Protein AF-0000000074762800 (afdb_homodimer)

Secondary structure (DSSP, 8-state):
--HHHHHHHHHHHHHHHHHHHTTSS--GGGHHHHHHHHHHHHHHHHTSTTHHHHHHHHT---S-TTHHHHHHHHTS-STHHHHHHHHHTS--SSTTGGGGGGEEE-----S-----TTS---HHHHHHHHHHHHHTTS---TT-EEEEES-TTSHHHHHHHHHH--SEEEEEES-HHHHHHHHHHHHHS--TT-EEEEEE--GGGHHHHHHH-THHHHS--TTSPTT--SBSEEEEES-GGGSTTHHHHHHHHHHHBPTTT-EEEEEEEEESSPPP-SHHHHHHHHHHHHHTT--GGG---HHHHHHHHHHHTEEEEEEEE-GGGTHHHHHHHHHHHHHHHTTTB-HHHHHHHHHHHHHHHHHHHHT-EEEEEEEEEE-S----/--HHHHHHHHHHHHHHHHHHHTTSS--GGGHHHHHHHHHHHHHHHHTSTTHHHHHHHHT---S-TTHHHHHHHHTS-STHHHHHHHHHTS--SSTTGGGGGGEEE-----S-----TTS---HHHHHHHHHHHHHTTS---TT-EEEEES-TTSHHHHHHHHHH--SEEEEEES-HHHHHHHHHHHHHS--TT-EEEEEE--GGGHHHHHHH-THHHHS--TTSPTT--SBSEEEEES-GGGSTTHHHHHHHHHHHBPTTT-EEEEEEEEESSPPP-SHHHHHHHHHHHHHTT--GGG--BHHHHHHHHHHHTEEEEEEEE-GGGTHHHHHHHHHHHHHHHTTTB-HHHHHHHHHHHHHHHHHHHHT-EEEEEEEEEE-S----

Radius of gyration: 31.22 Å; Cα contacts (8 Å, |Δi|>4): 1437; chains: 2; bounding box: 50×94×90 Å

Sequence (768 aa):
MNVRLATFLSLVVAIAVSLLVSLGSTSLLQIPTFILLGFLLGLLVAETPAASPLQELCGLSSRHPDKVGLDIVHSEGTTDSKTAKADLDQKVFYGLQHAFLNLELTGWWFNMGLWDKGRGMRFQDACKALVRKVTCDLGIDEESHILDVGFGCGDQDVYMAQLYRPAQITGITIEPIQHHVAQELIKRTELPGTCVQLHVADASYLPQFLKETPSVFEELSSKAAPGQSHFTHVVSIDSAYHYNTRASFLQNAAQVLEPNTGRLAMADMILAKPAPTCALGRAIFNAVFGALNVPVVNMKTMEAYKQDLVDAGFVDIEIECIEDRVFSGLANYIQDQTGRLGGMVKPGVQWSFWGLHKGLLWLDRSKWLHFVVVKARNGASHHVMNVRLATFLSLVVAIAVSLLVSLGSTSLLQIPTFILLGFLLGLLVAETPAASPLQELCGLSSRHPDKVGLDIVHSEGTTDSKTAKADLDQKVFYGLQHAFLNLELTGWWFNMGLWDKGRGMRFQDACKALVRKVTCDLGIDEESHILDVGFGCGDQDVYMAQLYRPAQITGITIEPIQHHVAQELIKRTELPGTCVQLHVADASYLPQFLKETPSVFEELSSKAAPGQSHFTHVVSIDSAYHYNTRASFLQNAAQVLEPNTGRLAMADMILAKPAPTCALGRAIFNAVFGALNVPVVNMKTMEAYKQDLVDAGFVDIEIECIEDRVFSGLANYIQDQTGRLGGMVKPGVQWSFWGLHKGLLWLDRSKWLHFVVVKARNGASHHV

pLDDT: mean 78.08, std 21.53, range [24.78, 98.88]

InterPro domains:
  IPR013216 Methyltransferase type 11 [PF08241] (147-260)
  IPR029063 S-adenosyl-L-methionine-dependent methyltransferase superfamily [G3DSA:3.40.50.150] (109-377)
  IPR029063 S-adenosyl-L-methionine-dependent methyltransferase superfamily [SSF53335] (108-335)

Structure (mmCIF, N/CA/C/O backbone):
data_AF-0000000074762800-model_v1
#
loop_
_entity.id
_entity.type
_entity.pdbx_description
1 polymer 'phosphoethanolamine N-methyltransferase'
#
loop_
_atom_site.group_PDB
_atom_site.id
_atom_site.type_symbol
_atom_site.label_atom_id
_atom_site.label_alt_id
_atom_site.label_comp_id
_atom_site.label_asym_id
_atom_site.label_entity_id
_atom_site.label_seq_id
_atom_site.pdbx_PDB_ins_code
_atom_site.Cartn_x
_atom_site.Cartn_y
_atom_site.Cartn_z
_atom_site.occupancy
_atom_site.B_iso_or_equiv
_atom_site.auth_seq_id
_atom_site.auth_comp_id
_atom_site.auth_asym_id
_atom_site.auth_atom_id
_atom_site.pdbx_PDB_model_num
ATOM 1 N N . MET A 1 1 ? 5.023 -10.406 -34.625 1 24.78 1 MET A N 1
ATOM 2 C CA . MET A 1 1 ? 4.559 -9.023 -34.688 1 24.78 1 MET A CA 1
ATOM 3 C C . MET A 1 1 ? 3.268 -8.844 -33.906 1 24.78 1 MET A C 1
ATOM 5 O O . MET A 1 1 ? 2.293 -9.57 -34.125 1 24.78 1 MET A O 1
ATOM 9 N N . ASN A 1 2 ? 3.275 -8.453 -32.844 1 29.86 2 ASN A N 1
ATOM 10 C CA . ASN A 1 2 ? 2.197 -8.539 -31.875 1 29.86 2 ASN A CA 1
ATOM 11 C C . ASN A 1 2 ? 0.882 -8.008 -32.438 1 29.86 2 ASN A C 1
ATOM 13 O O . ASN A 1 2 ? 0.863 -6.977 -33.125 1 29.86 2 ASN A O 1
ATOM 17 N N . VAL A 1 3 ? -0.033 -8.773 -32.594 1 34.53 3 VAL A N 1
ATOM 18 C CA . VAL A 1 3 ? -1.299 -8.609 -33.281 1 34.53 3 VAL A CA 1
ATOM 19 C C . VAL A 1 3 ? -1.963 -7.297 -32.875 1 34.53 3 VAL A C 1
ATOM 21 O O . VAL A 1 3 ? -2.537 -6.59 -33.688 1 34.53 3 VAL A O 1
ATOM 24 N N . ARG A 1 4 ? -1.649 -7 -31.75 1 32.75 4 ARG A N 1
ATOM 25 C CA . ARG A 1 4 ? -2.293 -5.785 -31.266 1 32.75 4 ARG A CA 1
ATOM 26 C C . ARG A 1 4 ? -1.637 -4.543 -31.859 1 32.75 4 ARG A C 1
ATOM 28 O O . ARG A 1 4 ? -2.324 -3.605 -32.25 1 32.75 4 ARG A O 1
ATOM 35 N N . LEU A 1 5 ? -0.372 -4.57 -31.859 1 35.38 5 LEU A N 1
ATOM 36 C CA . LEU A 1 5 ? 0.331 -3.555 -32.625 1 35.38 5 LEU A CA 1
ATOM 37 C C . LEU A 1 5 ? -0.122 -3.578 -34.094 1 35.38 5 LEU A C 1
ATOM 39 O O . LEU A 1 5 ? -0.341 -2.523 -34.688 1 35.38 5 LEU A O 1
ATOM 43 N N . ALA A 1 6 ? -0.332 -4.734 -34.406 1 37.78 6 ALA A N 1
ATOM 44 C CA . ALA A 1 6 ? -0.727 -4.887 -35.812 1 37.78 6 ALA A CA 1
ATOM 45 C C . ALA A 1 6 ? -2.139 -4.355 -36.062 1 37.78 6 ALA A C 1
ATOM 47 O O . ALA A 1 6 ? -2.393 -3.66 -37.031 1 37.78 6 ALA A O 1
ATOM 48 N N . THR A 1 7 ? -2.957 -4.535 -35.188 1 39.69 7 THR A N 1
ATOM 49 C CA . THR A 1 7 ? -4.328 -4.062 -35.312 1 39.69 7 THR A CA 1
ATOM 50 C C . THR A 1 7 ? -4.41 -2.557 -35.094 1 39.69 7 THR A C 1
ATOM 52 O O . THR A 1 7 ? -5.105 -1.846 -35.812 1 39.69 7 THR A O 1
ATOM 55 N N . PHE A 1 8 ? -3.617 -2.045 -34.156 1 38.5 8 PHE A N 1
ATOM 56 C CA . PHE A 1 8 ? -3.48 -0.614 -33.906 1 38.5 8 PHE A CA 1
ATOM 57 C C . PHE A 1 8 ? -2.91 0.092 -35.156 1 38.5 8 PHE A C 1
ATOM 59 O O . PHE A 1 8 ? -3.447 1.108 -35.594 1 38.5 8 PHE A O 1
ATOM 66 N N . LEU A 1 9 ? -1.969 -0.464 -35.531 1 40.97 9 LEU A N 1
ATOM 67 C CA . LEU A 1 9 ? -1.362 0.074 -36.719 1 40.97 9 LEU A CA 1
ATOM 68 C C . LEU A 1 9 ? -2.34 0.011 -37.906 1 40.97 9 LEU A C 1
ATOM 70 O O . LEU A 1 9 ? -2.426 0.95 -38.688 1 40.97 9 LEU A O 1
ATOM 74 N N . SER A 1 10 ? -3.045 -0.988 -37.812 1 40.84 10 SER A N 1
ATOM 75 C CA . SER A 1 10 ? -4.016 -1.137 -38.906 1 40.84 10 SER A CA 1
ATOM 76 C C . SER A 1 10 ? -5.145 -0.123 -38.781 1 40.84 10 SER A C 1
ATOM 78 O O . SER A 1 10 ? -5.594 0.448 -39.75 1 40.84 10 SER A O 1
ATOM 80 N N . LEU A 1 11 ? -5.516 0.204 -37.562 1 43.22 11 LEU A N 1
ATOM 81 C CA . LEU A 1 11 ? -6.605 1.149 -37.344 1 43.22 11 LEU A CA 1
ATOM 82 C C . LEU A 1 11 ? -6.145 2.58 -37.625 1 43.22 11 LEU A C 1
ATOM 84 O O . LEU A 1 11 ? -6.848 3.363 -38.25 1 43.22 11 LEU A O 1
ATOM 88 N N . VAL A 1 12 ? -4.938 2.932 -37.125 1 42.66 12 VAL A N 1
ATOM 89 C CA . VAL A 1 12 ? -4.352 4.234 -37.438 1 42.66 12 VAL A CA 1
ATOM 90 C C . VAL A 1 12 ? -4.184 4.387 -38.938 1 42.66 12 VAL A C 1
ATOM 92 O O . VAL A 1 12 ? -4.516 5.43 -39.5 1 42.66 12 VAL A O 1
ATOM 95 N N . VAL A 1 13 ? -3.73 3.322 -39.312 1 43.34 13 VAL A N 1
ATOM 96 C CA . VAL A 1 13 ? -3.535 3.332 -40.75 1 43.34 13 VAL A CA 1
ATOM 97 C C . VAL A 1 13 ? -4.887 3.439 -41.469 1 43.34 13 VAL A C 1
ATOM 99 O O . VAL A 1 13 ? -5.039 4.211 -42.406 1 43.34 13 VAL A O 1
ATOM 102 N N . ALA A 1 14 ? -5.789 2.762 -40.906 1 42.5 14 ALA A N 1
ATOM 103 C CA . ALA A 1 14 ? -7.098 2.783 -41.531 1 42.5 14 ALA A CA 1
ATOM 104 C C . ALA A 1 14 ? -7.754 4.156 -41.406 1 42.5 14 ALA A C 1
ATOM 106 O O . ALA A 1 14 ? -8.312 4.68 -42.375 1 42.5 14 ALA A O 1
ATOM 107 N N . ILE A 1 15 ? -7.602 4.688 -40.25 1 44.88 15 ILE A N 1
ATOM 108 C CA . ILE A 1 15 ? -8.164 6.02 -40.031 1 44.88 15 ILE A CA 1
ATOM 109 C C . ILE A 1 15 ? -7.395 7.035 -40.875 1 44.88 15 ILE A C 1
ATOM 111 O O . ILE A 1 15 ? -7.996 7.883 -41.531 1 44.88 15 ILE A O 1
ATOM 115 N N . ALA A 1 16 ? -6.051 6.836 -40.812 1 40.91 16 ALA A N 1
ATOM 116 C CA . ALA A 1 16 ? -5.223 7.695 -41.656 1 40.91 16 ALA A CA 1
ATOM 117 C C . ALA A 1 16 ? -5.582 7.531 -43.125 1 40.91 16 ALA A C 1
ATOM 119 O O . ALA A 1 16 ? -5.715 8.516 -43.875 1 40.91 16 ALA A O 1
ATOM 120 N N . VAL A 1 17 ? -5.711 6.348 -43.438 1 42.84 17 VAL A N 1
ATOM 121 C CA . VAL A 1 17 ? -6 6.059 -44.844 1 42.84 17 VAL A CA 1
ATOM 122 C C . VAL A 1 17 ? -7.387 6.586 -45.188 1 42.84 17 VAL A C 1
ATOM 124 O O . VAL A 1 17 ? -7.574 7.18 -46.25 1 42.84 17 VAL A O 1
ATOM 127 N N . SER A 1 18 ? -8.227 6.32 -44.312 1 41.53 18 SER A N 1
ATOM 128 C CA . SER A 1 18 ? -9.578 6.785 -44.594 1 41.53 18 SER A CA 1
ATOM 129 C C . SER A 1 18 ? -9.625 8.305 -44.719 1 41.53 18 SER A C 1
ATOM 131 O O . SER A 1 18 ? -10.336 8.852 -45.562 1 41.53 18 SER A O 1
ATOM 133 N N . LEU A 1 19 ? -8.867 8.828 -43.812 1 43.22 19 LEU A N 1
ATOM 134 C CA . LEU A 1 19 ? -8.781 10.289 -43.875 1 43.22 19 LEU A CA 1
ATOM 135 C C . LEU A 1 19 ? -8.133 10.734 -45.188 1 43.22 19 LEU A C 1
ATOM 137 O O . LEU A 1 19 ? -8.562 11.727 -45.781 1 43.22 19 LEU A O 1
ATOM 141 N N . LEU A 1 20 ? -7.176 10.023 -45.5 1 41.66 20 LEU A N 1
ATOM 142 C CA . LEU A 1 20 ? -6.477 10.344 -46.719 1 41.66 20 LEU A CA 1
ATOM 143 C C . LEU A 1 20 ? -7.387 10.133 -47.938 1 41.66 20 LEU A C 1
ATOM 145 O O . LEU A 1 20 ? -7.324 10.891 -48.906 1 41.66 20 LEU A O 1
ATOM 149 N N . VAL A 1 21 ? -8.016 9.047 -47.906 1 43.19 21 VAL A N 1
ATOM 150 C CA . VAL A 1 21 ? -8.82 8.75 -49.062 1 43.19 21 VAL A CA 1
ATOM 151 C C . VAL A 1 21 ? -9.945 9.773 -49.188 1 43.19 21 VAL A C 1
ATOM 153 O O . VAL A 1 21 ? -10.312 10.172 -50.312 1 43.19 21 VAL A O 1
ATOM 156 N N . SER A 1 22 ? -10.445 10.039 -48.031 1 40.28 22 SER A N 1
ATOM 157 C CA . SER A 1 22 ? -11.609 10.922 -48.188 1 40.28 22 SER A CA 1
ATOM 158 C C . SER A 1 22 ? -11.18 12.359 -48.438 1 40.28 22 SER A C 1
ATOM 160 O O . SER A 1 22 ? -12.016 13.258 -48.5 1 40.28 22 SER A O 1
ATOM 162 N N . LEU A 1 23 ? -9.969 12.68 -48.375 1 43.31 23 LEU A N 1
ATOM 163 C CA . LEU A 1 23 ? -9.469 14.016 -48.656 1 43.31 23 LEU A CA 1
ATOM 164 C C . LEU A 1 23 ? -9.836 14.453 -50.062 1 43.31 23 LEU A C 1
ATOM 166 O O . LEU A 1 23 ? -9.531 15.57 -50.5 1 43.31 23 LEU A O 1
ATOM 170 N N . GLY A 1 24 ? -10.32 13.711 -50.875 1 42.34 24 GLY A N 1
ATOM 171 C CA . GLY A 1 24 ? -10.586 14.43 -52.125 1 42.34 24 GLY A CA 1
ATOM 172 C C . GLY A 1 24 ? -11.43 15.672 -51.938 1 42.34 24 GLY A C 1
ATOM 173 O O . GLY A 1 24 ? -11.102 16.734 -52.438 1 42.34 24 GLY A O 1
ATOM 174 N N . SER A 1 25 ? -12.82 15.656 -52.062 1 44.84 25 SER A N 1
ATOM 175 C CA . SER A 1 25 ? -13.812 16.688 -51.844 1 44.84 25 SER A CA 1
ATOM 176 C C . SER A 1 25 ? -14.219 16.766 -50.375 1 44.84 25 SER A C 1
ATOM 178 O O . SER A 1 25 ? -14.984 15.914 -49.875 1 44.84 25 SER A O 1
ATOM 180 N N . THR A 1 26 ? -13.375 17.094 -49.406 1 47.12 26 THR A N 1
ATOM 181 C CA . THR A 1 26 ? -13.68 17.078 -47.969 1 47.12 26 THR A CA 1
ATOM 182 C C . THR A 1 26 ? -14.945 17.875 -47.688 1 47.12 26 THR A C 1
ATOM 184 O O . THR A 1 26 ? -14.953 19.109 -47.781 1 47.12 26 THR A O 1
ATOM 187 N N . SER A 1 27 ? -16.016 17.344 -48.219 1 47.28 27 SER A N 1
ATOM 188 C CA . SER A 1 27 ? -17.312 17.875 -47.812 1 47.28 27 SER A CA 1
ATOM 189 C C . SER A 1 27 ? -17.422 18.031 -46.312 1 47.28 27 SER A C 1
ATOM 191 O O . SER A 1 27 ? -16.672 17.391 -45.562 1 47.28 27 SER A O 1
ATOM 193 N N . LEU A 1 28 ? -18.078 19.125 -45.844 1 52.81 28 LEU A N 1
ATOM 194 C CA . LEU A 1 28 ? -18.5 19.453 -44.469 1 52.81 28 LEU A CA 1
ATOM 195 C C . LEU A 1 28 ? -18.828 18.188 -43.688 1 52.81 28 LEU A C 1
ATOM 197 O O . LEU A 1 28 ? -18.609 18.141 -42.469 1 52.81 28 LEU A O 1
ATOM 201 N N . LEU A 1 29 ? -19.062 17.125 -44.438 1 51.75 29 LEU A N 1
ATOM 202 C CA . LEU A 1 29 ? -19.453 15.852 -43.844 1 51.75 29 LEU A CA 1
ATOM 203 C C . LEU A 1 29 ? -18.25 15.102 -43.312 1 51.75 29 LEU A C 1
ATOM 205 O O . LEU A 1 29 ? -18.375 14.195 -42.5 1 51.75 29 LEU A O 1
ATOM 209 N N . GLN A 1 30 ? -16.984 15.555 -43.688 1 55.62 30 GLN A N 1
ATOM 210 C CA . GLN A 1 30 ? -15.82 14.781 -43.281 1 55.62 30 GLN A CA 1
ATOM 211 C C . GLN A 1 30 ? -15.203 15.352 -42 1 55.62 30 GLN A C 1
ATOM 213 O O . GLN A 1 30 ? -14.406 14.688 -41.344 1 55.62 30 GLN A O 1
ATOM 218 N N . ILE A 1 31 ? -15.453 16.469 -41.688 1 57.47 31 ILE A N 1
ATOM 219 C CA . ILE A 1 31 ? -14.953 17.109 -40.5 1 57.47 31 ILE A CA 1
ATOM 220 C C . ILE A 1 31 ? -15.125 16.188 -39.281 1 57.47 31 ILE A C 1
ATOM 222 O O . ILE A 1 31 ? -14.188 15.969 -38.531 1 57.47 31 ILE A O 1
ATOM 226 N N . PRO A 1 32 ? -16.328 15.484 -39.156 1 58.22 32 PRO A N 1
ATOM 227 C CA . PRO A 1 32 ? -16.422 14.562 -38.031 1 58.22 32 PRO A CA 1
ATOM 228 C C . PRO A 1 32 ? -15.367 13.461 -38.094 1 58.22 32 PRO A C 1
ATOM 230 O O . PRO A 1 32 ? -14.898 13 -37.031 1 58.22 32 PRO A O 1
ATOM 233 N N . THR A 1 33 ? -14.969 13.156 -39.125 1 57.5 33 THR A N 1
ATOM 234 C CA . THR A 1 33 ? -13.961 12.117 -39.25 1 57.5 33 THR A CA 1
ATOM 235 C C . THR A 1 33 ? -12.609 12.609 -38.75 1 57.5 33 THR A C 1
ATOM 237 O O . THR A 1 33 ? -11.891 11.883 -38.062 1 57.5 33 THR A O 1
ATOM 240 N N . PHE A 1 34 ? -12.195 13.852 -39.188 1 58.19 34 PHE A N 1
ATOM 241 C CA . PHE A 1 34 ? -10.914 14.367 -38.719 1 58.19 34 PHE A CA 1
ATOM 242 C C . PHE A 1 34 ? -10.93 14.602 -37.219 1 58.19 34 PHE A C 1
ATOM 244 O O . PHE A 1 34 ? -9.953 14.312 -36.531 1 58.19 34 PHE A O 1
ATOM 251 N N . ILE A 1 35 ? -11.844 15.156 -36.656 1 57.19 35 ILE A N 1
ATOM 252 C CA . ILE A 1 35 ? -12 15.297 -35.219 1 57.19 35 ILE A CA 1
ATOM 253 C C . ILE A 1 35 ? -11.953 13.914 -34.562 1 57.19 35 ILE A C 1
ATOM 255 O O . ILE A 1 35 ? -11.312 13.734 -33.531 1 57.19 35 ILE A O 1
ATOM 259 N N . LEU A 1 36 ? -12.695 12.953 -35.188 1 57 36 LEU A N 1
ATOM 260 C CA . LEU A 1 36 ? -12.641 11.602 -34.656 1 57 36 LEU A CA 1
ATOM 261 C C . LEU A 1 36 ? -11.211 11.062 -34.688 1 57 36 LEU A C 1
ATOM 263 O O . LEU A 1 36 ? -10.766 10.414 -33.719 1 57 36 LEU A O 1
ATOM 267 N N . LEU A 1 37 ? -10.562 11.312 -35.688 1 56.03 37 LEU A N 1
ATOM 268 C CA . LEU A 1 37 ? -9.172 10.883 -35.781 1 56.03 37 LEU A CA 1
ATOM 269 C C . LEU A 1 37 ? -8.312 11.586 -34.719 1 56.03 37 LEU A C 1
ATOM 271 O O . LEU A 1 37 ? -7.484 10.945 -34.062 1 56.03 37 LEU A O 1
ATOM 275 N N . GLY A 1 38 ? -8.32 12.922 -34.688 1 58.88 38 GLY A N 1
ATOM 276 C CA . GLY A 1 38 ? -7.652 13.609 -33.594 1 58.88 38 GLY A CA 1
ATOM 277 C C . GLY A 1 38 ? -8.031 13.062 -32.25 1 58.88 38 GLY A C 1
ATOM 278 O O . GLY A 1 38 ? -7.164 12.875 -31.375 1 58.88 38 GLY A O 1
ATOM 279 N N . PHE A 1 39 ? -9.289 12.82 -32.125 1 58.81 39 PHE A N 1
ATOM 280 C CA . PHE A 1 39 ? -9.812 12.297 -30.859 1 58.81 39 PHE A CA 1
ATOM 281 C C . PHE A 1 39 ? -9.172 10.953 -30.531 1 58.81 39 PHE A C 1
ATOM 283 O O . PHE A 1 39 ? -8.711 10.742 -29.406 1 58.81 39 PHE A O 1
ATOM 290 N N . LEU A 1 40 ? -9.195 10.086 -31.375 1 54.28 40 LEU A N 1
ATOM 291 C CA . LEU A 1 40 ? -8.531 8.797 -31.188 1 54.28 40 LEU A CA 1
ATOM 292 C C . LEU A 1 40 ? -7.035 8.992 -30.938 1 54.28 40 LEU A C 1
ATOM 294 O O . LEU A 1 40 ? -6.445 8.297 -30.109 1 54.28 40 LEU A O 1
ATOM 298 N N . LEU A 1 41 ? -6.457 9.969 -31.625 1 56.12 41 LEU A N 1
ATOM 299 C CA . LEU A 1 41 ? -5.051 10.25 -31.359 1 56.12 41 LEU A CA 1
ATOM 300 C C . LEU A 1 41 ? -4.863 10.812 -29.953 1 56.12 41 LEU A C 1
ATOM 302 O O . LEU A 1 41 ? -3.896 10.469 -29.266 1 56.12 41 LEU A O 1
ATOM 306 N N . GLY A 1 42 ? -5.645 11.719 -29.516 1 56.44 42 GLY A N 1
ATOM 307 C CA . GLY A 1 42 ? -5.625 12.188 -28.141 1 56.44 42 GLY A CA 1
ATOM 308 C C . GLY A 1 42 ? -5.805 11.062 -27.125 1 56.44 42 GLY A C 1
ATOM 309 O O . GLY A 1 42 ? -5.082 11 -26.125 1 56.44 42 GLY A O 1
ATOM 310 N N . LEU A 1 43 ? -6.855 10.195 -27.469 1 55.25 43 LEU A N 1
ATOM 311 C CA . LEU A 1 43 ? -7.094 9.055 -26.578 1 55.25 43 LEU A CA 1
ATOM 312 C C . LEU A 1 43 ? -5.875 8.141 -26.547 1 55.25 43 LEU A C 1
ATOM 314 O O . LEU A 1 43 ? -5.539 7.594 -25.484 1 55.25 43 LEU A O 1
ATOM 318 N N . LEU A 1 44 ? -5.305 7.91 -27.562 1 50.09 44 LEU A N 1
ATOM 319 C CA . LEU A 1 44 ? -4.094 7.102 -27.656 1 50.09 44 LEU A CA 1
ATOM 320 C C . LEU A 1 44 ? -2.93 7.789 -26.953 1 50.09 44 LEU A C 1
ATOM 322 O O . LEU A 1 44 ? -2.184 7.152 -26.203 1 50.09 44 LEU A O 1
ATOM 326 N N . VAL A 1 45 ? -2.799 9.125 -27.188 1 53.41 45 VAL A N 1
ATOM 327 C CA . VAL A 1 45 ? -1.707 9.859 -26.562 1 53.41 45 VAL A CA 1
ATOM 328 C C . VAL A 1 45 ? -1.913 9.898 -25.047 1 53.41 45 VAL A C 1
ATOM 330 O O . VAL A 1 45 ? -0.945 9.898 -24.281 1 53.41 45 VAL A O 1
ATOM 333 N N . ALA A 1 46 ? -3.207 9.773 -24.641 1 54.97 46 ALA A N 1
ATOM 334 C CA . ALA A 1 46 ? -3.531 9.883 -23.219 1 54.97 46 ALA A CA 1
ATOM 335 C C . ALA A 1 46 ? -3.016 8.672 -22.438 1 54.97 46 ALA A C 1
ATOM 337 O O . ALA A 1 46 ? -2.84 8.742 -21.219 1 54.97 46 ALA A O 1
ATOM 338 N N . GLU A 1 47 ? -2.861 7.598 -23.172 1 47.78 47 GLU A N 1
ATOM 339 C CA . GLU A 1 47 ? -2.234 6.418 -22.578 1 47.78 47 GLU A CA 1
ATOM 340 C C . GLU A 1 47 ? -0.713 6.539 -22.594 1 47.78 47 GLU A C 1
ATOM 342 O O . GLU A 1 47 ? -0.011 5.645 -22.125 1 47.78 47 GLU A O 1
ATOM 347 N N . THR A 1 48 ? -0.006 7.531 -23.281 1 45.22 48 THR A N 1
ATOM 348 C CA . THR A 1 48 ? 1.445 7.664 -23.344 1 45.22 48 THR A CA 1
ATOM 349 C C . THR A 1 48 ? 1.935 8.719 -22.344 1 45.22 48 THR A C 1
ATOM 351 O O . THR A 1 48 ? 1.146 9.531 -21.859 1 45.22 48 THR A O 1
ATOM 354 N N . PRO A 1 49 ? 3.299 8.602 -22.047 1 44.03 49 PRO A N 1
ATOM 355 C CA . PRO A 1 49 ? 3.791 9.617 -21.109 1 44.03 49 PRO A CA 1
ATOM 356 C C . PRO A 1 49 ? 3.578 11.039 -21.625 1 44.03 49 PRO A C 1
ATOM 358 O O . PRO A 1 49 ? 3.68 12 -20.859 1 44.03 49 PRO A O 1
ATOM 361 N N . ALA A 1 50 ? 3.162 11.07 -22.766 1 46.69 50 ALA A N 1
ATOM 362 C CA . ALA A 1 50 ? 3.004 12.391 -23.359 1 46.69 50 AL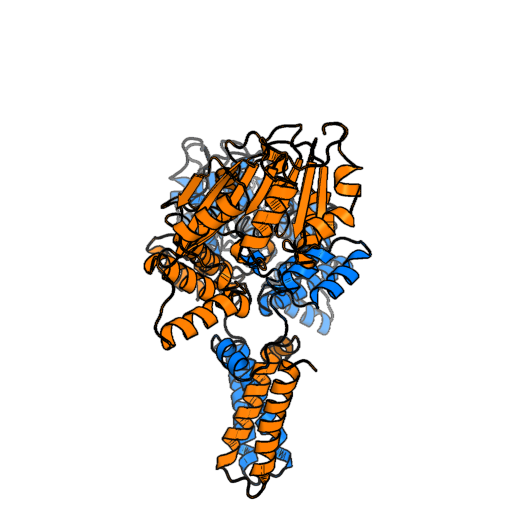A A CA 1
ATOM 363 C C . ALA A 1 50 ? 1.657 13.008 -22.984 1 46.69 50 ALA A C 1
ATOM 365 O O . ALA A 1 50 ? 1.45 14.211 -23.141 1 46.69 50 ALA A O 1
ATOM 366 N N . ALA A 1 51 ? 0.783 12.094 -22.547 1 51.41 51 ALA A N 1
ATOM 367 C CA . ALA A 1 51 ? -0.622 12.453 -22.375 1 51.41 51 ALA A CA 1
ATOM 368 C C . ALA A 1 51 ? -0.783 13.539 -21.312 1 51.41 51 ALA A C 1
ATOM 370 O O . ALA A 1 51 ? -1.485 14.531 -21.531 1 51.41 51 ALA A O 1
ATOM 371 N N . SER A 1 52 ? -0.091 13.258 -20.125 1 50.38 52 SER A N 1
ATOM 372 C CA . SER A 1 52 ? -0.187 14.172 -18.984 1 50.38 52 SER A CA 1
ATOM 373 C C . SER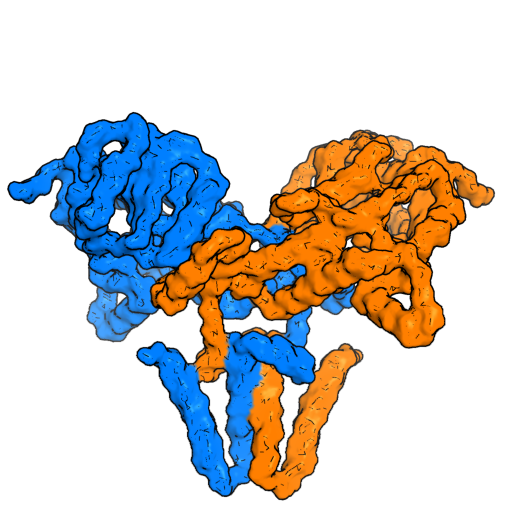 A 1 52 ? 0.179 15.594 -19.391 1 50.38 52 SER A C 1
ATOM 375 O O . SER A 1 52 ? -0.574 16.531 -19.125 1 50.38 52 SER A O 1
ATOM 377 N N . PRO A 1 53 ? 1.103 15.867 -20.125 1 47.38 53 PRO A N 1
ATOM 378 C CA . PRO A 1 53 ? 1.457 17.234 -20.5 1 47.38 53 PRO A CA 1
ATOM 379 C C . PRO A 1 53 ? 0.505 17.844 -21.531 1 47.38 53 PRO A C 1
ATOM 381 O O . PRO A 1 53 ? 0.195 19.031 -21.469 1 47.38 53 PRO A O 1
ATOM 384 N N . LEU A 1 54 ? -0.109 17 -22.203 1 53.75 54 LEU A N 1
ATOM 385 C CA . LEU A 1 54 ? -0.969 17.531 -23.266 1 53.75 54 LEU A CA 1
ATOM 386 C C . LEU A 1 54 ? -2.295 18.016 -22.688 1 53.75 54 LEU A C 1
ATOM 388 O O . LEU A 1 54 ? -2.803 19.062 -23.094 1 53.75 54 LEU A O 1
ATOM 392 N N . GLN A 1 55 ? -2.871 16.969 -21.922 1 49.72 55 GLN A N 1
ATOM 393 C CA . GLN A 1 55 ? -4.176 17.203 -21.312 1 49.72 55 GLN A CA 1
ATOM 394 C C . GLN A 1 55 ? -4.145 18.438 -20.406 1 49.72 55 GLN A C 1
ATOM 396 O O . GLN A 1 55 ? -5.102 19.219 -20.375 1 49.72 55 GLN A O 1
ATOM 401 N N . GLU A 1 56 ? -3.078 18.438 -19.594 1 47.66 56 GLU A N 1
ATOM 402 C CA . GLU A 1 56 ? -2.828 19.641 -18.828 1 47.66 56 GLU A CA 1
ATOM 403 C C . GLU A 1 56 ? -2.773 20.875 -19.719 1 47.66 56 GLU A C 1
ATOM 405 O O . GLU A 1 56 ? -3.316 21.922 -19.375 1 47.66 56 GLU A O 1
ATOM 410 N N . LEU A 1 57 ? -2.359 20.719 -20.766 1 46.47 57 LEU A N 1
ATOM 411 C CA . LEU A 1 57 ? -2.18 21.781 -21.734 1 46.47 57 LEU A CA 1
ATOM 412 C C . LEU A 1 57 ? -3.52 22.203 -22.344 1 46.47 57 LEU A C 1
ATOM 414 O O . LEU A 1 57 ? -3.748 23.391 -22.578 1 46.47 57 LEU A O 1
ATOM 418 N N . CYS A 1 58 ? -4.512 21.172 -22.625 1 42.94 58 CYS A N 1
ATOM 419 C CA . CYS A 1 58 ? -5.832 21.359 -23.219 1 42.94 58 CYS A CA 1
ATOM 420 C C . CYS A 1 58 ? -6.867 21.688 -22.141 1 42.94 58 CYS A C 1
ATOM 422 O O . CYS A 1 58 ? -8.047 21.859 -22.453 1 42.94 58 CYS A O 1
ATOM 424 N N . GLY A 1 59 ? -6.762 21.609 -20.922 1 42.19 59 GLY A N 1
ATOM 425 C CA . GLY A 1 59 ? -7.582 21.906 -19.75 1 42.19 59 GLY A CA 1
ATOM 426 C C . GLY A 1 59 ? -8.5 20.75 -19.359 1 42.19 59 GLY A C 1
ATOM 427 O O . GLY A 1 59 ? -9.539 20.969 -18.734 1 42.19 59 GLY A O 1
ATOM 428 N N . LEU A 1 60 ? -8.539 19.5 -19.859 1 41.97 60 LEU A N 1
ATOM 429 C CA . LEU A 1 60 ? -9.477 18.406 -19.75 1 41.97 60 LEU A CA 1
ATOM 430 C C . LEU A 1 60 ? -9.156 17.547 -18.516 1 41.97 60 LEU A C 1
ATOM 432 O O . LEU A 1 60 ? -9.898 16.625 -18.188 1 41.97 60 LEU A O 1
ATOM 436 N N . SER A 1 61 ? -8.516 17.156 -17.859 1 39.84 61 SER A N 1
ATOM 437 C CA . SER A 1 61 ? -8.211 16.297 -16.703 1 39.84 61 SER A CA 1
ATOM 438 C C . SER A 1 61 ? -9.062 16.656 -15.5 1 39.84 61 SER A C 1
ATOM 440 O O . SER A 1 61 ? -9.078 17.812 -15.07 1 39.84 61 SER A O 1
ATOM 442 N N . SER A 1 62 ? -10.484 16.062 -15.469 1 33.56 62 SER A N 1
ATOM 443 C CA . SER A 1 62 ? -11.188 16.375 -14.234 1 33.56 62 SER A CA 1
ATOM 444 C C . SER A 1 62 ? -10.258 16.25 -13.023 1 33.56 62 SER A C 1
ATOM 446 O O . SER A 1 62 ? -10.117 17.188 -12.242 1 33.56 62 SER A O 1
ATOM 448 N N . ARG A 1 63 ? -10.82 14.742 -12.195 1 35.34 63 ARG A N 1
ATOM 449 C CA . ARG A 1 63 ? -11.055 14.461 -10.789 1 35.34 63 ARG A CA 1
ATOM 450 C C . ARG A 1 63 ? -9.773 14.609 -9.977 1 35.34 63 ARG A C 1
ATOM 452 O O . ARG A 1 63 ? -8.719 14.109 -10.375 1 35.34 63 ARG A O 1
ATOM 459 N N . HIS A 1 64 ? -9.867 15.328 -9.242 1 33.62 64 HIS A N 1
ATOM 460 C CA . HIS A 1 64 ? -8.875 15.75 -8.258 1 33.62 64 HIS A CA 1
ATOM 461 C C . HIS A 1 64 ? -8.328 14.555 -7.48 1 33.62 64 HIS A C 1
ATOM 463 O O . HIS A 1 64 ? -9.094 13.688 -7.055 1 33.62 64 HIS A O 1
ATOM 469 N N . PRO A 1 65 ? -7.344 14.078 -7.551 1 37.09 65 PRO A N 1
ATOM 470 C CA . PRO A 1 65 ? -6.641 13.148 -6.664 1 37.09 65 PRO A CA 1
ATOM 471 C C . PRO A 1 65 ? -7.324 12.984 -5.309 1 37.09 65 PRO A C 1
ATOM 473 O O . PRO A 1 65 ? -6.918 12.141 -4.504 1 37.09 65 PRO A O 1
ATOM 476 N N . ASP A 1 66 ? -8.336 13.828 -4.965 1 35.03 66 ASP A N 1
ATOM 477 C CA . ASP A 1 66 ? -9.016 13.867 -3.674 1 35.03 66 ASP A CA 1
ATOM 478 C C . ASP A 1 66 ? -9.906 12.641 -3.488 1 35.03 66 ASP A C 1
ATOM 480 O O . ASP A 1 66 ? -10.43 12.406 -2.396 1 35.03 66 ASP A O 1
ATOM 484 N N . LYS A 1 67 ? -10.375 11.891 -4.488 1 38.97 67 LYS A N 1
ATOM 485 C CA . LYS A 1 67 ? -11.328 10.797 -4.328 1 38.97 67 LYS A CA 1
ATOM 486 C C . LYS A 1 67 ? -10.641 9.539 -3.811 1 38.97 67 LYS A C 1
ATOM 488 O O . LYS A 1 67 ? -11.305 8.555 -3.467 1 38.97 67 LYS A O 1
ATOM 493 N N . VAL A 1 68 ? -9.602 9.234 -4.191 1 38.03 68 VAL A N 1
ATOM 494 C CA . VAL A 1 68 ? -8.953 8.07 -3.609 1 38.03 68 VAL A CA 1
ATOM 495 C C . VAL A 1 68 ? -9.32 7.953 -2.133 1 38.03 68 VAL A C 1
ATOM 497 O O . VAL A 1 68 ? -9.641 6.863 -1.647 1 38.03 68 VAL A O 1
ATOM 500 N N . GLY A 1 69 ? -9.266 9.141 -1.454 1 39.91 69 GLY A N 1
ATOM 501 C CA . GLY A 1 69 ? -9.516 9.164 -0.022 1 39.91 69 GLY A CA 1
ATOM 502 C C . GLY A 1 69 ? -10.969 8.883 0.335 1 39.91 69 GLY A C 1
ATOM 503 O O . GLY A 1 69 ? -11.258 8.352 1.406 1 39.91 69 GLY A O 1
ATOM 504 N N . LEU A 1 70 ? -11.82 9.242 -0.612 1 37.53 70 LEU A N 1
ATOM 505 C CA . LEU A 1 70 ? -13.234 9.156 -0.262 1 37.53 70 LEU A CA 1
ATOM 506 C C . LEU A 1 70 ? -13.711 7.707 -0.242 1 37.53 70 LEU A C 1
ATOM 508 O O . LEU A 1 70 ? -14.461 7.309 0.647 1 37.53 70 LEU A O 1
ATOM 512 N N . ASP A 1 71 ? -13.391 6.953 -1.242 1 40.62 71 ASP A N 1
ATOM 513 C CA . ASP A 1 71 ? -13.906 5.59 -1.299 1 40.62 71 ASP A CA 1
ATOM 514 C C . ASP A 1 71 ? -13.336 4.738 -0.169 1 40.62 71 ASP A C 1
ATOM 516 O O . ASP A 1 71 ? -13.961 3.766 0.262 1 40.62 71 ASP A O 1
ATOM 520 N N . ILE A 1 72 ? -12.234 5.016 0.248 1 39.69 72 ILE A N 1
ATOM 521 C CA . ILE A 1 72 ? -11.711 4.371 1.448 1 39.69 72 ILE A CA 1
ATOM 522 C C . ILE A 1 72 ? -12.609 4.695 2.639 1 39.69 72 ILE A C 1
ATOM 524 O O . ILE A 1 72 ? -12.852 3.84 3.496 1 39.69 72 ILE A O 1
ATOM 528 N N . VAL A 1 73 ? -13.039 5.98 2.627 1 40.81 73 VAL A N 1
ATOM 529 C CA . VAL A 1 73 ? -13.898 6.402 3.725 1 40.81 73 VAL A CA 1
ATOM 530 C C . VAL A 1 73 ? -15.266 5.727 3.596 1 40.81 73 VAL A C 1
ATOM 532 O O . VAL A 1 73 ? -15.945 5.488 4.598 1 40.81 73 VAL A O 1
ATOM 535 N N . HIS A 1 74 ? -15.664 5.465 2.377 1 37.12 74 HIS A N 1
ATOM 536 C CA . HIS A 1 74 ? -17.016 4.941 2.215 1 37.12 74 HIS A CA 1
ATOM 537 C C . HIS A 1 74 ? -17.062 3.449 2.533 1 37.12 74 HIS A C 1
ATOM 539 O O . HIS A 1 74 ? -18.156 2.865 2.605 1 37.12 74 HIS A O 1
ATOM 545 N N . SER A 1 75 ? -16.109 2.818 2.285 1 35.81 75 SER A N 1
ATOM 546 C CA . SER A 1 75 ? -16.422 1.396 2.326 1 35.81 75 SER A CA 1
ATOM 547 C C . SER A 1 75 ? -17.109 1.021 3.641 1 35.81 75 SER A C 1
ATOM 549 O O . SER A 1 75 ? -17.469 -0.136 3.844 1 35.81 75 SER A O 1
ATOM 551 N N . GLU A 1 76 ? -16.766 1.558 4.742 1 34.81 76 GLU A N 1
ATOM 552 C CA . GLU A 1 76 ? -17.688 0.973 5.715 1 34.81 76 GLU A CA 1
ATOM 553 C C . GLU A 1 76 ? -19.094 1.512 5.531 1 34.81 76 GLU A C 1
ATOM 555 O O . GLU A 1 76 ? -19.281 2.594 4.969 1 34.81 76 GLU A O 1
ATOM 560 N N . GLY A 1 77 ? -20.234 0.761 5.836 1 33.53 77 GLY A N 1
ATOM 561 C CA . GLY A 1 77 ? -21.688 0.705 5.824 1 33.53 77 GLY A CA 1
ATOM 562 C C . GLY A 1 77 ? -22.344 2.047 6.102 1 33.53 77 GLY A C 1
ATOM 563 O O . GLY A 1 77 ? -23.562 2.143 6.191 1 33.53 77 GLY A O 1
ATOM 564 N N . THR A 1 78 ? -21.922 2.996 6.91 1 35.31 78 THR A N 1
ATOM 565 C CA . THR A 1 78 ? -22.906 3.879 7.512 1 35.31 78 THR A CA 1
ATOM 566 C C . THR A 1 78 ? -23.25 5.031 6.574 1 35.31 78 THR A C 1
ATOM 568 O O . THR A 1 78 ? -22.469 5.359 5.676 1 35.31 78 THR A O 1
ATOM 571 N N . THR A 1 79 ? -24.516 5.621 6.695 1 38.19 79 THR A N 1
ATOM 572 C CA . THR A 1 79 ? -25.219 6.824 6.27 1 38.19 79 THR A CA 1
ATOM 573 C C . THR A 1 79 ? -24.234 7.973 6.055 1 38.19 79 THR A C 1
ATOM 575 O O . THR A 1 79 ? -24.547 8.938 5.348 1 38.19 79 THR A O 1
ATOM 578 N N . ASP A 1 80 ? -23.094 7.949 6.562 1 41.72 80 ASP A N 1
ATOM 579 C CA . ASP A 1 80 ? -22.172 9.078 6.688 1 41.72 80 ASP A CA 1
ATOM 580 C C . ASP A 1 80 ? -21.266 9.18 5.461 1 41.72 80 ASP A C 1
ATOM 582 O O . ASP A 1 80 ? -20.422 10.078 5.383 1 41.72 80 ASP A O 1
ATOM 586 N N . SER A 1 81 ? -21.344 8.281 4.555 1 42.28 81 SER A N 1
ATOM 587 C CA . SER A 1 81 ? -20.562 8.336 3.328 1 42.28 81 SER A CA 1
ATOM 588 C C . SER A 1 81 ? -21.031 9.477 2.422 1 42.28 81 SER A C 1
ATOM 590 O O . SER A 1 81 ? -20.203 10.109 1.75 1 42.28 81 SER A O 1
ATOM 592 N N . LYS A 1 82 ? -22.344 9.711 2.299 1 44.09 82 LYS A N 1
ATOM 593 C CA . LYS A 1 82 ? -22.891 10.805 1.498 1 44.09 82 LYS A CA 1
ATOM 594 C C . LYS A 1 82 ? -22.438 12.156 2.029 1 44.09 82 LYS A C 1
ATOM 596 O O . LYS A 1 82 ? -22.281 13.109 1.263 1 44.09 82 LYS A O 1
ATOM 601 N N . THR A 1 83 ? -22.516 12.258 3.266 1 44.16 83 THR A N 1
ATOM 602 C CA . THR A 1 83 ? -22.078 13.5 3.885 1 44.16 83 THR A CA 1
ATOM 603 C C . THR A 1 83 ? -20.594 13.758 3.594 1 44.16 83 THR A C 1
ATOM 605 O O . THR A 1 83 ? -20.203 14.891 3.322 1 44.16 83 THR A O 1
ATOM 608 N N . ALA A 1 84 ? -19.844 12.664 3.643 1 46.53 84 ALA A N 1
ATOM 609 C CA . ALA A 1 84 ? -18.422 12.82 3.359 1 46.53 84 ALA A CA 1
ATOM 610 C C . ALA A 1 84 ? -18.188 13.25 1.913 1 46.53 84 ALA A C 1
ATOM 612 O O . ALA A 1 84 ? -17.312 14.078 1.638 1 46.53 84 ALA A O 1
ATOM 613 N N . LYS A 1 85 ? -18.969 12.797 1.025 1 49.38 85 LYS A N 1
ATOM 614 C CA . LYS A 1 85 ? -18.875 13.203 -0.372 1 49.38 85 LYS A CA 1
ATOM 615 C C . LYS A 1 85 ? -19.188 14.688 -0.529 1 49.38 85 LYS A C 1
ATOM 617 O O . LYS A 1 85 ? -18.531 15.391 -1.302 1 49.38 85 LYS A O 1
ATOM 622 N N . ALA A 1 86 ? -20.297 15.07 0.146 1 44.34 86 ALA A N 1
ATOM 623 C CA . ALA A 1 86 ? -20.688 16.484 0.083 1 44.34 86 ALA A CA 1
ATOM 624 C C . ALA A 1 86 ? -19.578 17.375 0.635 1 44.34 86 ALA A C 1
ATOM 626 O O . ALA A 1 86 ? -19.359 18.484 0.133 1 44.34 86 ALA A O 1
ATOM 627 N N . ASP A 1 87 ? -18.969 16.953 1.62 1 47.78 87 ASP A N 1
ATOM 628 C CA . ASP A 1 87 ? -17.906 17.734 2.24 1 47.78 87 ASP A CA 1
ATOM 629 C C . ASP A 1 87 ? -16.656 17.781 1.354 1 47.78 87 ASP A C 1
ATOM 631 O O . ASP A 1 87 ? -15.906 18.75 1.372 1 47.78 87 ASP A O 1
ATOM 635 N N . LEU A 1 88 ? -16.5 16.766 0.542 1 45.31 88 LEU A N 1
ATOM 636 C CA . LEU A 1 88 ? -15.391 16.672 -0.396 1 45.31 88 LEU A CA 1
ATOM 637 C C . LEU A 1 88 ? -15.531 17.688 -1.519 1 45.31 88 LEU A C 1
ATOM 639 O O . LEU A 1 88 ? -14.531 18.141 -2.084 1 45.31 88 LEU A O 1
ATOM 643 N N . ASP A 1 89 ? -16.688 17.969 -1.927 1 40.88 89 ASP A N 1
ATOM 644 C CA . ASP A 1 89 ? -16.906 18.953 -2.982 1 40.88 89 ASP A CA 1
ATOM 645 C C . ASP A 1 89 ? -16.438 20.344 -2.545 1 40.88 89 ASP A C 1
ATOM 647 O O . ASP A 1 89 ? -16.375 21.266 -3.357 1 40.88 89 ASP A O 1
ATOM 651 N N . GLN A 1 90 ? -16.234 20.453 -1.265 1 39.28 90 GLN A N 1
ATOM 652 C CA . GLN A 1 90 ? -15.75 21.75 -0.815 1 39.28 90 GLN A CA 1
ATOM 653 C C . GLN A 1 90 ? -14.242 21.875 -0.998 1 39.28 90 GLN A C 1
ATOM 655 O O . GLN A 1 90 ? -13.531 20.875 -1.041 1 39.28 90 GLN A O 1
ATOM 660 N N . LYS A 1 91 ? -13.734 23.094 -1.188 1 42.53 91 LYS A N 1
ATOM 661 C CA . LYS A 1 91 ? -12.352 23.5 -1.42 1 42.53 91 LYS A CA 1
ATOM 662 C C . LYS A 1 91 ? -11.398 22.766 -0.496 1 42.53 91 LYS A C 1
ATOM 664 O O . LYS A 1 91 ? -11.273 23.094 0.685 1 42.53 91 LYS A O 1
ATOM 669 N N . VAL A 1 92 ? -11.203 21.484 -0.796 1 44.91 92 VAL A N 1
ATOM 670 C CA . VAL A 1 92 ? -10.312 20.625 -0.018 1 44.91 92 VAL A CA 1
ATOM 671 C C . VAL A 1 92 ? -8.859 21.062 -0.23 1 44.91 92 VAL A C 1
ATOM 673 O O . VAL A 1 92 ? -8.414 21.203 -1.368 1 44.91 92 VAL A O 1
ATOM 676 N N . PHE A 1 93 ? -8.25 21.75 0.703 1 44.19 93 PHE A N 1
ATOM 677 C CA . PHE A 1 93 ? -6.859 22.203 0.667 1 44.19 93 PHE A CA 1
ATOM 678 C C . PHE A 1 93 ? -5.934 21.047 0.283 1 44.19 93 PHE A C 1
ATOM 680 O O . PHE A 1 93 ? -5.086 21.203 -0.601 1 44.19 93 PHE A O 1
ATOM 687 N N . TYR A 1 94 ? -5.941 19.922 0.865 1 49.06 94 TYR A N 1
ATOM 688 C CA . TYR A 1 94 ? -4.938 18.875 0.677 1 49.06 94 TYR A CA 1
ATOM 689 C C . TYR A 1 94 ? -5.562 17.609 0.108 1 49.06 94 TYR A C 1
ATOM 691 O O . TYR A 1 94 ? -4.891 16.828 -0.569 1 49.06 94 TYR A O 1
ATOM 699 N N . GLY A 1 95 ? -6.84 17.625 -0.098 1 58.09 95 GLY A N 1
ATOM 700 C CA . GLY A 1 95 ? -7.41 16.344 -0.471 1 58.09 95 GLY A CA 1
ATOM 701 C C . GLY A 1 95 ? -6.75 15.164 0.231 1 58.09 95 GLY A C 1
ATOM 702 O O . GLY A 1 95 ? -6.359 15.273 1.396 1 58.09 95 GLY A O 1
ATOM 703 N N . LEU A 1 96 ? -6.754 13.859 -0.29 1 62.91 96 LEU A N 1
ATOM 704 C CA . LEU A 1 96 ? -6.184 12.672 0.339 1 62.91 96 LEU A CA 1
ATOM 705 C C . LEU A 1 96 ? -5.09 12.07 -0.533 1 62.91 96 LEU A C 1
ATOM 707 O O . LEU A 1 96 ? -4.844 10.859 -0.475 1 62.91 96 LEU A O 1
ATOM 711 N N . GLN A 1 97 ? -4.418 12.938 -1.313 1 73.38 97 GLN A N 1
ATOM 712 C CA . GLN A 1 97 ? -3.373 12.438 -2.203 1 73.38 97 GLN A CA 1
ATOM 713 C C . GLN A 1 97 ? -2.164 11.945 -1.411 1 73.38 97 GLN A C 1
ATOM 715 O O . GLN A 1 97 ? -1.396 11.109 -1.896 1 73.38 97 GLN A O 1
ATOM 720 N N . HIS A 1 98 ? -2.121 12.469 -0.181 1 85.44 98 HIS A N 1
ATOM 721 C CA . HIS A 1 98 ? -0.984 12.055 0.636 1 85.44 98 HIS A CA 1
ATOM 722 C C . HIS A 1 98 ? -1.069 10.578 0.991 1 85.44 98 HIS A C 1
ATOM 724 O O . HIS A 1 98 ? -0.115 10 1.523 1 85.44 98 HIS A O 1
ATOM 730 N N . ALA A 1 99 ? -2.191 9.922 0.587 1 85.81 99 ALA A N 1
ATOM 731 C CA . ALA A 1 99 ? -2.305 8.469 0.719 1 85.81 99 ALA A CA 1
ATOM 732 C C . ALA A 1 99 ? -1.144 7.762 0.025 1 85.81 99 ALA A C 1
ATOM 734 O O . ALA A 1 99 ? -0.683 6.715 0.483 1 85.81 99 ALA A O 1
ATOM 735 N N . PHE A 1 100 ? -0.696 8.367 -1.013 1 89.06 100 PHE A N 1
ATOM 736 C CA . PHE A 1 100 ? 0.416 7.816 -1.78 1 89.06 100 PHE A CA 1
ATOM 737 C C . PHE A 1 100 ? 1.633 7.598 -0.889 1 89.06 100 PHE A C 1
ATOM 739 O O . PHE A 1 100 ? 2.332 6.59 -1.021 1 89.06 100 PHE A O 1
ATOM 746 N N . LEU A 1 101 ? 1.879 8.523 0.018 1 92.56 101 LEU A N 1
ATOM 747 C CA . LEU A 1 101 ? 3.029 8.43 0.911 1 92.56 101 LEU A CA 1
ATOM 748 C C . LEU A 1 101 ? 2.836 7.309 1.93 1 92.56 101 LEU A C 1
ATOM 750 O O . LEU A 1 101 ? 3.809 6.801 2.494 1 92.56 101 LEU A O 1
ATOM 754 N N . ASN A 1 102 ? 1.616 6.914 2.139 1 93.19 102 ASN A N 1
ATOM 755 C CA . ASN A 1 102 ? 1.285 5.961 3.195 1 93.19 102 ASN A CA 1
ATOM 756 C C . ASN A 1 102 ? 1.06 4.559 2.639 1 93.19 102 ASN A C 1
ATOM 758 O O . ASN A 1 102 ? 0.666 3.65 3.373 1 93.19 102 ASN A O 1
ATOM 762 N N . LEU A 1 103 ? 1.238 4.359 1.373 1 90.56 103 LEU A N 1
ATOM 763 C CA . LEU A 1 103 ? 1.069 3.049 0.752 1 90.56 103 LEU A CA 1
ATOM 764 C C . LEU A 1 103 ? 2.318 2.193 0.941 1 90.56 103 LEU A C 1
ATOM 766 O O . LEU A 1 103 ? 3.439 2.686 0.798 1 90.56 103 LEU A O 1
ATOM 770 N N . GLU A 1 104 ? 2.1 0.916 1.259 1 89.06 104 GLU A N 1
ATOM 771 C CA . GLU A 1 104 ? 3.197 -0.04 1.369 1 89.06 104 GLU A CA 1
ATOM 772 C C . GLU A 1 104 ? 2.842 -1.367 0.705 1 89.06 104 GLU A C 1
ATOM 774 O O . GLU A 1 104 ? 1.684 -1.787 0.726 1 89.06 104 GLU A O 1
ATOM 779 N N . LEU A 1 105 ? 3.789 -1.935 0.069 1 88.19 105 LEU A N 1
ATOM 780 C CA . LEU A 1 105 ? 3.674 -3.309 -0.409 1 88.19 105 LEU A CA 1
ATOM 781 C C . LEU A 1 105 ? 3.953 -4.301 0.716 1 88.19 105 LEU A C 1
ATOM 783 O O . LEU A 1 105 ? 5.055 -4.32 1.271 1 88.19 105 LEU A O 1
ATOM 787 N N . THR A 1 106 ? 3.021 -5.09 1.026 1 87.75 106 THR A N 1
ATOM 788 C CA . THR A 1 106 ? 3.156 -5.992 2.164 1 87.75 106 THR A CA 1
ATOM 789 C C . THR A 1 106 ? 3.641 -7.367 1.709 1 87.75 106 THR A C 1
ATOM 791 O O . THR A 1 106 ? 3.881 -8.25 2.535 1 87.75 106 THR A O 1
ATOM 794 N N . GLY A 1 107 ? 3.859 -7.547 0.52 1 88.12 107 GLY A N 1
ATOM 795 C CA . GLY A 1 107 ? 4.316 -8.773 -0.113 1 88.12 107 GLY A CA 1
ATOM 796 C C . GLY A 1 107 ? 4.062 -8.805 -1.608 1 88.12 107 GLY A C 1
ATOM 797 O O . GLY A 1 107 ? 3.713 -7.785 -2.205 1 88.12 107 GLY A O 1
ATOM 798 N N . TRP A 1 108 ? 4.367 -9.969 -2.135 1 90.31 108 TRP A N 1
ATOM 799 C CA . TRP A 1 108 ? 4.156 -10.164 -3.564 1 90.31 108 TRP A CA 1
ATOM 800 C C . TRP A 1 108 ? 3.348 -11.43 -3.83 1 90.31 108 TRP A C 1
ATOM 802 O O . TRP A 1 108 ? 3.635 -12.172 -4.773 1 90.31 108 TRP A O 1
ATOM 812 N N . TRP A 1 109 ? 2.438 -11.656 -2.961 1 94.12 109 TRP A N 1
ATOM 813 C CA . TRP A 1 109 ? 1.594 -12.844 -3.08 1 94.12 109 TRP A CA 1
ATOM 814 C C . TRP A 1 109 ? 0.794 -12.812 -4.379 1 94.12 109 TRP A C 1
ATOM 816 O O . TRP A 1 109 ? 0.345 -11.75 -4.816 1 94.12 109 TRP A O 1
ATOM 826 N N . PHE A 1 110 ? 0.649 -13.969 -4.969 1 89.06 110 PHE A N 1
ATOM 827 C CA . PHE A 1 110 ? -0.121 -14.078 -6.199 1 89.06 110 PHE A CA 1
ATOM 828 C C . PHE A 1 110 ? -0.887 -15.391 -6.246 1 89.06 110 PHE A C 1
ATOM 830 O O . PHE A 1 110 ? -0.751 -16.156 -7.199 1 89.06 110 PHE A O 1
ATOM 837 N N . ASN A 1 111 ? -1.618 -15.789 -5.285 1 94.5 111 ASN A N 1
ATOM 838 C CA . ASN A 1 111 ? -2.545 -16.906 -5.301 1 94.5 111 ASN A CA 1
ATOM 839 C C . ASN A 1 111 ? -3.971 -16.469 -4.984 1 94.5 111 ASN A C 1
ATOM 841 O O . ASN A 1 111 ? -4.207 -15.305 -4.668 1 94.5 111 ASN A O 1
ATOM 845 N N . MET A 1 112 ? -4.906 -17.375 -5.105 1 95.81 112 MET A N 1
ATOM 846 C CA . MET A 1 112 ? -6.32 -17.031 -4.965 1 95.81 112 MET A CA 1
ATOM 847 C C . MET A 1 112 ? -6.695 -16.859 -3.498 1 95.81 112 MET A C 1
ATOM 849 O O . MET A 1 112 ? -7.699 -16.234 -3.178 1 95.81 112 MET A O 1
ATOM 853 N N . GLY A 1 113 ? -5.926 -17.422 -2.621 1 97.62 113 GLY A N 1
ATOM 854 C CA . GLY A 1 113 ? -6.191 -17.297 -1.195 1 97.62 113 GLY A CA 1
ATOM 855 C C . GLY A 1 113 ? -7.32 -18.203 -0.72 1 97.62 113 GLY A C 1
ATOM 856 O O . GLY A 1 113 ? -8.094 -18.703 -1.529 1 97.62 113 GLY A O 1
ATOM 857 N N . LEU A 1 114 ? -7.309 -18.516 0.505 1 98.12 114 LEU A N 1
ATOM 858 C CA . LEU A 1 114 ? -8.406 -19.141 1.231 1 98.12 114 LEU A CA 1
ATOM 859 C C . LEU A 1 114 ? -9.047 -18.156 2.209 1 98.12 114 LEU A C 1
ATOM 861 O O . LEU A 1 114 ? -8.422 -17.766 3.195 1 98.12 114 LEU A O 1
ATOM 865 N N . TRP A 1 115 ? -10.305 -17.844 1.939 1 96.88 115 TRP A N 1
ATOM 866 C CA . TRP A 1 115 ? -10.93 -16.688 2.586 1 96.88 115 TRP A CA 1
ATOM 867 C C . TRP A 1 115 ? -11.961 -17.141 3.617 1 96.88 115 TRP A C 1
ATOM 869 O O . TRP A 1 115 ? -12.648 -18.141 3.416 1 96.88 115 TRP A O 1
ATOM 879 N N . ASP A 1 116 ? -11.984 -16.422 4.719 1 88.81 116 ASP A N 1
ATOM 880 C CA . ASP A 1 116 ? -13.031 -16.641 5.715 1 88.81 116 ASP A CA 1
ATOM 881 C C . ASP A 1 116 ? -14.312 -15.906 5.336 1 88.81 116 ASP A C 1
ATOM 883 O O . ASP A 1 116 ? -14.266 -14.812 4.77 1 88.81 116 ASP A O 1
ATOM 887 N N . LYS A 1 117 ? -15.375 -16.578 5.621 1 77.38 117 LYS A N 1
ATOM 888 C CA . LYS A 1 117 ? -16.656 -15.977 5.289 1 77.38 117 LYS A CA 1
ATOM 889 C C . LYS A 1 117 ? -16.953 -14.781 6.191 1 77.38 117 LYS A C 1
ATOM 891 O O . LYS A 1 117 ? -16.812 -14.875 7.414 1 77.38 117 LYS A O 1
ATOM 896 N N . GLY A 1 118 ? -17.328 -13.688 5.609 1 65.75 118 GLY A N 1
ATOM 897 C CA . GLY A 1 118 ? -17.875 -12.547 6.332 1 65.75 118 GLY A CA 1
ATOM 898 C C . GLY A 1 118 ? -16.812 -11.688 6.977 1 65.75 118 GLY A C 1
ATOM 899 O O . GLY A 1 118 ? -17.125 -10.734 7.699 1 65.75 118 GLY A O 1
ATOM 900 N N . ARG A 1 119 ? -15.656 -12.031 6.793 1 66.25 119 ARG A N 1
ATOM 901 C CA . ARG A 1 119 ? -14.648 -11.266 7.512 1 66.25 119 ARG A CA 1
ATOM 902 C C . ARG A 1 119 ? -13.75 -10.5 6.547 1 66.25 119 ARG A C 1
ATOM 904 O O . ARG A 1 119 ? -13.492 -10.961 5.434 1 66.25 119 ARG A O 1
ATOM 911 N N . GLY A 1 120 ? -13.5 -9.391 6.84 1 78.31 120 GLY A N 1
ATOM 912 C CA . GLY A 1 120 ? -12.461 -8.625 6.168 1 78.31 120 GLY A CA 1
ATOM 913 C C . GLY A 1 120 ? -11.062 -9.18 6.395 1 78.31 120 GLY A C 1
ATOM 914 O O . GLY A 1 120 ? -10.594 -9.234 7.531 1 78.31 120 GLY A O 1
ATOM 915 N N . MET A 1 121 ? -10.523 -9.961 5.453 1 89.44 121 MET A N 1
ATOM 916 C CA . MET A 1 121 ? -9.172 -10.516 5.555 1 89.44 121 MET A CA 1
ATOM 917 C C . MET A 1 121 ? -8.188 -9.719 4.699 1 89.44 121 MET A C 1
ATOM 919 O O . MET A 1 121 ? -8.539 -9.25 3.617 1 89.44 121 MET A O 1
ATOM 923 N N . ARG A 1 122 ? -7 -9.617 5.391 1 91.94 122 ARG A N 1
ATOM 924 C CA . ARG A 1 122 ? -5.918 -9.117 4.547 1 91.94 122 ARG A CA 1
ATOM 925 C C . ARG A 1 122 ? -5.582 -10.117 3.439 1 91.94 122 ARG A C 1
ATOM 927 O O . ARG A 1 122 ? -5.715 -11.328 3.625 1 91.94 122 ARG A O 1
ATOM 934 N N . PHE A 1 123 ? -5.199 -9.656 2.279 1 95.75 123 PHE A N 1
ATOM 935 C CA . PHE A 1 123 ? -4.871 -10.5 1.141 1 95.75 123 PHE A CA 1
ATOM 936 C C . PHE A 1 123 ? -3.801 -11.523 1.513 1 95.75 123 PHE A C 1
ATOM 938 O O . PHE A 1 123 ? -3.945 -12.711 1.235 1 95.75 123 PHE A O 1
ATOM 945 N N . GLN A 1 124 ? -2.742 -11.062 2.174 1 96.31 124 GLN A N 1
ATOM 946 C CA . GLN A 1 124 ? -1.629 -11.938 2.525 1 96.31 124 GLN A CA 1
ATOM 947 C C . GLN A 1 124 ? -2.08 -13.047 3.477 1 96.31 124 GLN A C 1
ATOM 949 O O . GLN A 1 124 ? -1.581 -14.172 3.408 1 96.31 124 GLN A O 1
ATOM 954 N N . ASP A 1 125 ? -2.992 -12.688 4.301 1 96.5 125 ASP A N 1
ATOM 955 C CA . ASP A 1 125 ? -3.469 -13.688 5.254 1 96.5 125 ASP A CA 1
ATOM 956 C C . ASP A 1 125 ? -4.273 -14.781 4.555 1 96.5 125 ASP A C 1
ATOM 958 O O . ASP A 1 125 ? -4.191 -15.953 4.926 1 96.5 125 ASP A O 1
ATOM 962 N N . ALA A 1 126 ? -5.078 -14.398 3.592 1 97.5 126 ALA A N 1
ATOM 963 C CA . ALA A 1 126 ? -5.809 -15.391 2.805 1 97.5 126 ALA A CA 1
ATOM 964 C C . ALA A 1 126 ? -4.852 -16.297 2.035 1 97.5 126 ALA A C 1
ATOM 966 O O . ALA A 1 126 ? -5.059 -17.5 1.955 1 97.5 126 ALA A O 1
ATOM 967 N N . CYS A 1 127 ? -3.812 -15.68 1.44 1 97.94 127 CYS A N 1
ATOM 968 C CA . CYS A 1 127 ? -2.816 -16.453 0.703 1 97.94 127 CYS A CA 1
ATOM 969 C C . CYS A 1 127 ? -2.086 -17.422 1.622 1 97.94 127 CYS A C 1
ATOM 971 O O . CYS A 1 127 ? -1.896 -18.594 1.276 1 97.94 127 CYS A O 1
ATOM 973 N N . LYS A 1 128 ? -1.719 -16.953 2.82 1 98 128 LYS A N 1
ATOM 974 C CA . LYS A 1 128 ? -1.07 -17.812 3.811 1 98 128 LYS A CA 1
ATOM 975 C C . LYS A 1 128 ? -1.982 -18.953 4.223 1 98 128 LYS A C 1
ATOM 977 O O . LYS A 1 128 ? -1.523 -20.094 4.395 1 98 128 LYS A O 1
ATOM 982 N N . ALA A 1 129 ? -3.232 -18.625 4.383 1 98 129 ALA A N 1
ATOM 983 C CA . ALA A 1 129 ? -4.195 -19.641 4.77 1 98 129 ALA A CA 1
A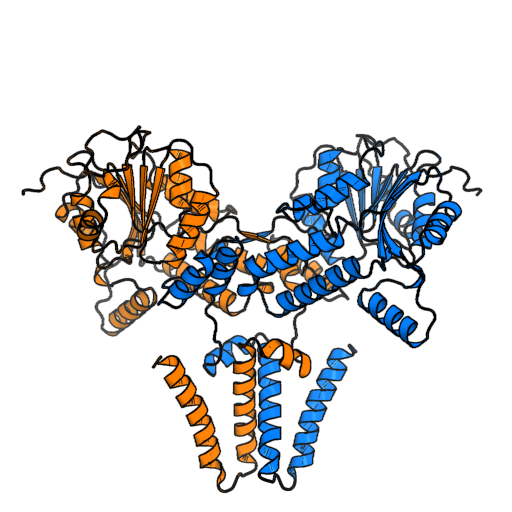TOM 984 C C . ALA A 1 129 ? -4.254 -20.766 3.727 1 98 129 ALA A C 1
ATOM 986 O O . ALA A 1 129 ? -4.359 -21.938 4.074 1 98 129 ALA A O 1
ATOM 987 N N . LEU A 1 130 ? -4.23 -20.422 2.484 1 98.56 130 LEU A N 1
ATOM 988 C CA . LEU A 1 130 ? -4.238 -21.422 1.429 1 98.56 130 LEU A CA 1
ATOM 989 C C . LEU A 1 130 ? -2.98 -22.281 1.487 1 98.56 130 LEU A C 1
ATOM 991 O O . LEU A 1 130 ? -3.057 -23.516 1.392 1 98.56 130 LEU A O 1
ATOM 995 N N . VAL A 1 131 ? -1.797 -21.656 1.66 1 98.62 131 VAL A N 1
ATOM 996 C CA . VAL A 1 131 ? -0.54 -22.391 1.747 1 98.62 131 VAL A CA 1
ATOM 997 C C . VAL A 1 131 ? -0.59 -23.359 2.922 1 98.62 131 VAL A C 1
ATOM 999 O O . VAL A 1 131 ? -0.211 -24.531 2.787 1 98.62 131 VAL A O 1
ATOM 1002 N N . ARG A 1 132 ? -1.098 -22.875 4.027 1 98.31 132 ARG A N 1
ATOM 1003 C CA . ARG A 1 132 ? -1.205 -23.734 5.211 1 98.31 132 ARG A CA 1
ATOM 1004 C C . ARG A 1 132 ? -2.141 -24.906 4.953 1 98.31 132 ARG A C 1
ATOM 1006 O O . ARG A 1 132 ? -1.849 -26.031 5.355 1 98.31 132 ARG A O 1
ATOM 1013 N N . LYS A 1 133 ? -3.26 -24.625 4.359 1 98.12 133 LYS A N 1
ATOM 1014 C CA . LYS A 1 133 ? -4.219 -25.688 4.051 1 98.12 133 LYS A CA 1
ATOM 1015 C C . LYS A 1 133 ? -3.584 -26.766 3.174 1 98.12 133 LYS A C 1
ATOM 1017 O O . LYS A 1 133 ? -3.814 -27.953 3.383 1 98.12 133 LYS A O 1
ATOM 1022 N N . VAL A 1 134 ? -2.783 -26.359 2.232 1 98.62 134 VAL A N 1
ATOM 1023 C CA . VAL A 1 134 ? -2.164 -27.266 1.275 1 98.62 134 VAL A CA 1
ATOM 1024 C C . VAL A 1 134 ? -1.047 -28.062 1.958 1 98.62 134 VAL A C 1
ATOM 1026 O O . VAL A 1 134 ? -0.885 -29.25 1.716 1 98.62 134 VAL A O 1
ATOM 1029 N N . THR A 1 135 ? -0.305 -27.453 2.895 1 98.5 135 THR A N 1
ATOM 1030 C CA . THR A 1 135 ? 0.947 -28.047 3.35 1 98.5 135 THR A CA 1
ATOM 1031 C C . THR A 1 135 ? 0.795 -28.625 4.758 1 98.5 135 THR A C 1
ATOM 1033 O O . THR A 1 135 ? 1.712 -29.266 5.273 1 98.5 135 THR A O 1
ATOM 1036 N N . CYS A 1 136 ? -0.397 -28.391 5.32 1 97.12 136 CYS A N 1
ATOM 1037 C CA . CYS A 1 136 ? -0.587 -28.922 6.668 1 97.12 136 CYS A CA 1
ATOM 1038 C C . CYS A 1 136 ? -0.635 -30.453 6.66 1 97.12 136 CYS A C 1
ATOM 1040 O O . CYS A 1 136 ? -1.066 -31.047 5.676 1 97.12 136 CYS A O 1
ATOM 1042 N N . ASP A 1 137 ? -0.147 -31.078 7.633 1 94.5 137 ASP A N 1
ATOM 1043 C CA . ASP A 1 137 ? -0.213 -32.5 7.891 1 94.5 137 ASP A CA 1
ATOM 1044 C C . ASP A 1 137 ? 0.531 -33.312 6.816 1 94.5 137 ASP A C 1
ATOM 1046 O O . ASP A 1 137 ? 0.081 -34.375 6.398 1 94.5 137 ASP A O 1
ATOM 1050 N N . LEU A 1 138 ? 1.596 -32.75 6.246 1 97.06 138 LEU A N 1
ATOM 1051 C CA . LEU A 1 138 ? 2.385 -33.438 5.227 1 97.06 138 LEU A CA 1
ATOM 1052 C C . LEU A 1 138 ? 3.641 -34.062 5.832 1 97.06 138 LEU A C 1
ATOM 1054 O O . LEU A 1 138 ? 4.395 -34.75 5.141 1 97.06 138 LEU A O 1
ATOM 1058 N N . GLY A 1 139 ? 3.889 -33.812 7.047 1 96.5 139 GLY A N 1
ATOM 1059 C CA . GLY A 1 139 ? 5.086 -34.344 7.688 1 96.5 139 GLY A CA 1
ATOM 1060 C C . GLY A 1 139 ? 6.34 -33.531 7.336 1 96.5 139 GLY A C 1
ATOM 1061 O O . GLY A 1 139 ? 7.441 -34.094 7.316 1 96.5 139 GLY A O 1
ATOM 1062 N N . ILE A 1 140 ? 6.188 -32.312 7.02 1 97.44 140 ILE A N 1
ATOM 1063 C CA . ILE A 1 140 ? 7.344 -31.453 6.746 1 97.44 140 ILE A CA 1
ATOM 1064 C C . ILE A 1 140 ? 8.086 -31.156 8.047 1 97.44 140 ILE A C 1
ATOM 1066 O O . ILE A 1 140 ? 7.477 -30.719 9.031 1 97.44 140 ILE A O 1
ATOM 1070 N N . ASP A 1 141 ? 9.367 -31.406 8.039 1 94.94 141 ASP A N 1
ATOM 1071 C CA . ASP A 1 141 ? 10.172 -31.188 9.234 1 94.94 141 ASP A CA 1
ATOM 1072 C C . ASP A 1 141 ? 11.539 -30.609 8.875 1 94.94 141 ASP A C 1
ATOM 1074 O O . ASP A 1 141 ? 11.742 -30.141 7.754 1 94.94 141 ASP A O 1
ATOM 1078 N N . GLU A 1 142 ? 12.5 -30.609 9.805 1 94.25 142 GLU A N 1
ATOM 1079 C CA . GLU A 1 142 ? 13.766 -29.891 9.672 1 94.25 142 GLU A CA 1
ATOM 1080 C C . GLU A 1 142 ? 14.711 -30.625 8.719 1 94.25 142 GLU A C 1
ATOM 1082 O O . GLU A 1 142 ? 15.727 -30.062 8.289 1 94.25 142 GLU A O 1
ATOM 1087 N N . GLU A 1 143 ? 14.352 -31.844 8.305 1 93 143 GLU A N 1
ATOM 1088 C CA . GLU A 1 143 ? 15.188 -32.594 7.383 1 93 143 GLU A CA 1
ATOM 1089 C C . GLU A 1 143 ? 14.609 -32.594 5.973 1 93 143 GLU A C 1
ATOM 1091 O O . GLU A 1 143 ? 15.25 -33.062 5.027 1 93 143 GLU A O 1
ATOM 1096 N N . SER A 1 144 ? 13.445 -32.031 5.848 1 95.38 144 SER A N 1
ATOM 1097 C CA . SER A 1 144 ? 12.719 -32.094 4.586 1 95.38 144 SER A CA 1
ATOM 1098 C C . SER A 1 144 ? 13.391 -31.25 3.51 1 95.38 144 SER A C 1
ATOM 1100 O O . SER A 1 144 ? 13.945 -30.188 3.801 1 95.38 144 SER A O 1
ATOM 1102 N N . HIS A 1 145 ? 13.344 -31.75 2.293 1 96.69 145 HIS A N 1
ATOM 1103 C CA . HIS A 1 145 ? 13.711 -31.031 1.08 1 96.69 145 HIS A CA 1
ATOM 1104 C C . HIS A 1 145 ? 12.5 -30.859 0.16 1 96.69 145 HIS A C 1
ATOM 1106 O O . HIS A 1 145 ? 12.07 -31.812 -0.488 1 96.69 145 HIS A O 1
ATOM 1112 N N . ILE A 1 146 ? 12.039 -29.609 0.072 1 97.69 146 ILE A N 1
ATOM 1113 C CA . ILE A 1 146 ? 10.805 -29.297 -0.643 1 97.69 146 ILE A CA 1
ATOM 1114 C C . ILE A 1 146 ? 11.133 -28.766 -2.033 1 97.69 146 ILE A C 1
ATOM 1116 O O . ILE A 1 146 ? 12 -27.891 -2.182 1 97.69 146 ILE A O 1
ATOM 1120 N N . LEU A 1 147 ? 10.508 -29.344 -3.039 1 97.75 147 LEU A N 1
ATOM 1121 C CA . LEU A 1 147 ? 10.461 -28.719 -4.359 1 97.75 147 LEU A CA 1
ATOM 1122 C C . LEU A 1 147 ? 9.18 -27.922 -4.543 1 97.75 147 LEU A C 1
ATOM 1124 O O . LEU A 1 147 ? 8.086 -28.484 -4.555 1 97.75 147 LEU A O 1
ATOM 1128 N N . ASP A 1 148 ? 9.312 -26.625 -4.648 1 98.44 148 ASP A N 1
ATOM 1129 C CA . ASP A 1 148 ? 8.18 -25.734 -4.914 1 98.44 148 ASP A CA 1
ATOM 1130 C C . ASP A 1 148 ? 8.117 -25.344 -6.391 1 98.44 148 ASP A C 1
ATOM 1132 O O . ASP A 1 148 ? 8.938 -24.562 -6.871 1 98.44 148 ASP A O 1
ATOM 1136 N N . VAL A 1 149 ? 7.074 -25.875 -7.07 1 97.69 149 VAL A N 1
ATOM 1137 C CA . VAL A 1 149 ? 6.934 -25.625 -8.5 1 97.69 149 VAL A CA 1
ATOM 1138 C C . VAL A 1 149 ? 5.887 -24.547 -8.734 1 97.69 149 VAL A C 1
ATOM 1140 O O . VAL A 1 149 ? 4.723 -24.703 -8.359 1 97.69 149 VAL A O 1
ATOM 1143 N N . GLY A 1 150 ? 6.301 -23.469 -9.414 1 96.31 150 GLY A N 1
ATOM 1144 C CA . GLY A 1 150 ? 5.43 -22.328 -9.594 1 96.31 150 GLY A CA 1
ATOM 1145 C C . GLY A 1 150 ? 5.363 -21.438 -8.367 1 96.31 150 GLY A C 1
ATOM 1146 O O . GLY A 1 150 ? 4.273 -21.094 -7.898 1 96.31 150 GLY A O 1
ATOM 1147 N N . PHE A 1 151 ? 6.527 -21.031 -7.887 1 96.44 151 PHE A N 1
ATOM 1148 C CA . PHE A 1 151 ? 6.582 -20.359 -6.59 1 96.44 151 PHE A CA 1
ATOM 1149 C C . PHE A 1 151 ? 6.215 -18.891 -6.719 1 96.44 151 PHE A C 1
ATOM 1151 O O . PHE A 1 151 ? 6.148 -18.172 -5.719 1 96.44 151 PHE A O 1
ATOM 1158 N N . GLY A 1 152 ? 5.957 -18.406 -7.898 1 93.25 152 GLY A N 1
ATOM 1159 C CA . GLY A 1 152 ? 5.629 -17 -8.07 1 93.25 152 GLY A CA 1
ATOM 1160 C C . GLY A 1 152 ? 6.727 -16.062 -7.594 1 93.25 152 GLY A C 1
ATOM 1161 O O . GLY A 1 152 ? 7.883 -16.203 -7.996 1 93.25 152 GLY A O 1
ATOM 1162 N N . CYS A 1 153 ? 6.375 -15.211 -6.664 1 92.44 153 CYS A N 1
ATOM 1163 C CA . CYS A 1 153 ? 7.355 -14.227 -6.207 1 92.44 153 CYS A CA 1
ATOM 1164 C C . CYS A 1 153 ? 7.988 -14.656 -4.891 1 92.44 153 CYS A C 1
ATOM 1166 O O . CYS A 1 153 ? 8.57 -13.836 -4.18 1 92.44 153 CYS A O 1
ATOM 1168 N N . GLY A 1 154 ? 7.816 -15.867 -4.5 1 96.31 154 GLY A N 1
ATOM 1169 C CA . GLY A 1 154 ? 8.617 -16.438 -3.436 1 96.31 154 GLY A CA 1
ATOM 1170 C C . GLY A 1 154 ? 7.984 -16.312 -2.064 1 96.31 154 GLY A C 1
ATOM 1171 O O . GLY A 1 154 ? 8.477 -16.875 -1.087 1 96.31 154 GLY A O 1
ATOM 1172 N N . ASP A 1 155 ? 6.816 -15.609 -1.931 1 97.19 155 ASP A N 1
ATOM 1173 C CA . ASP A 1 155 ? 6.18 -15.398 -0.633 1 97.19 155 ASP A CA 1
ATOM 1174 C C . ASP A 1 155 ? 5.828 -16.734 0.027 1 97.19 155 ASP A C 1
ATOM 1176 O O . ASP A 1 155 ? 5.996 -16.891 1.237 1 97.19 155 ASP A O 1
ATOM 1180 N N . GLN A 1 156 ? 5.383 -17.656 -0.732 1 98.06 156 GLN A N 1
ATOM 1181 C CA . GLN A 1 156 ? 4.996 -18.938 -0.153 1 98.06 156 GLN A CA 1
ATOM 1182 C C . GLN A 1 156 ? 6.223 -19.703 0.332 1 98.06 156 GLN A C 1
ATOM 1184 O O . GLN A 1 156 ? 6.141 -20.453 1.307 1 98.06 156 GLN A O 1
ATOM 1189 N N . ASP A 1 157 ? 7.348 -19.562 -0.326 1 98.06 157 ASP A N 1
ATOM 1190 C CA . ASP A 1 157 ? 8.578 -20.219 0.121 1 98.06 157 ASP A CA 1
ATOM 1191 C C . ASP A 1 157 ? 9.031 -19.656 1.469 1 98.06 157 ASP A C 1
ATOM 1193 O O . ASP A 1 157 ? 9.406 -20.422 2.367 1 98.06 157 ASP A O 1
ATOM 1197 N N . VAL A 1 158 ? 9.031 -18.344 1.586 1 97.69 158 VAL A N 1
ATOM 1198 C CA . VAL A 1 158 ? 9.383 -17.703 2.85 1 97.69 158 VAL A CA 1
ATOM 1199 C C . VAL A 1 158 ? 8.445 -18.188 3.953 1 97.69 158 VAL A C 1
ATOM 1201 O O . VAL A 1 158 ? 8.898 -18.516 5.055 1 97.69 158 VAL A O 1
ATOM 1204 N N . TYR A 1 159 ? 7.215 -18.25 3.639 1 98 159 TYR A N 1
ATOM 1205 C CA . TYR A 1 159 ? 6.223 -18.641 4.633 1 98 159 TYR A CA 1
ATOM 1206 C C . TYR A 1 159 ? 6.422 -20.094 5.051 1 98 159 TYR A C 1
ATOM 1208 O O . TYR A 1 159 ? 6.387 -20.422 6.242 1 98 159 TYR A O 1
ATOM 1216 N N . MET A 1 160 ? 6.648 -20.984 4.125 1 98.06 160 MET A N 1
ATOM 1217 C CA . MET A 1 160 ? 6.895 -22.391 4.461 1 98.06 160 MET A CA 1
ATOM 1218 C C . MET A 1 160 ? 8.164 -22.531 5.297 1 98.06 160 MET A C 1
ATOM 1220 O O . MET A 1 160 ? 8.203 -23.344 6.227 1 98.06 160 MET A O 1
ATOM 1224 N N . ALA A 1 161 ? 9.18 -21.766 4.961 1 97.69 161 ALA A N 1
ATOM 1225 C CA . ALA A 1 161 ? 10.414 -21.781 5.742 1 97.69 161 ALA A CA 1
ATOM 1226 C C . ALA A 1 161 ? 10.156 -21.359 7.188 1 97.69 161 ALA A C 1
ATOM 1228 O O . ALA A 1 161 ? 10.711 -21.938 8.117 1 97.69 161 ALA A O 1
ATOM 1229 N N . GLN A 1 162 ? 9.336 -20.391 7.344 1 97 162 GLN A N 1
ATOM 1230 C CA . GLN A 1 162 ? 9.016 -19.875 8.672 1 97 162 GLN A CA 1
ATOM 1231 C C . GLN A 1 162 ? 8.156 -20.859 9.453 1 97 162 GLN A C 1
ATOM 1233 O O . GLN A 1 162 ? 8.312 -21.016 10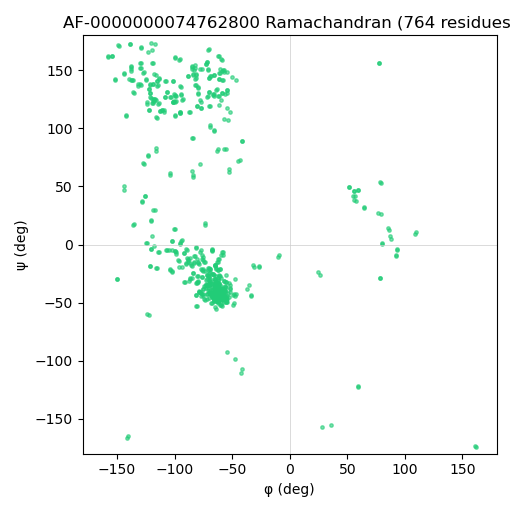.664 1 97 162 GLN A O 1
ATOM 1238 N N . LEU A 1 163 ? 7.293 -21.562 8.773 1 96.56 163 LEU A N 1
ATOM 1239 C CA . LEU A 1 163 ? 6.355 -22.469 9.414 1 96.56 163 LEU A CA 1
ATOM 1240 C C . LEU A 1 163 ? 7.059 -23.75 9.852 1 96.56 163 LEU A C 1
ATOM 1242 O O . LEU A 1 163 ? 6.82 -24.25 10.961 1 96.56 163 LEU A O 1
ATOM 1246 N N . TYR A 1 164 ? 7.953 -24.266 8.922 1 97.12 164 TYR A N 1
ATOM 1247 C CA . TYR A 1 164 ? 8.367 -25.641 9.125 1 97.12 164 TYR A CA 1
ATOM 1248 C C . TYR A 1 164 ? 9.875 -25.75 9.289 1 97.12 164 TYR A C 1
ATOM 1250 O O . TYR A 1 164 ? 10.391 -26.781 9.734 1 97.12 164 TYR A O 1
ATOM 1258 N N . ARG A 1 165 ? 10.602 -24.75 8.875 1 95.75 165 ARG A N 1
ATOM 1259 C CA . ARG A 1 165 ? 12.062 -24.719 8.906 1 95.75 165 ARG A CA 1
ATOM 1260 C C . ARG A 1 165 ? 12.656 -25.969 8.258 1 95.75 165 ARG A C 1
ATOM 1262 O O . ARG A 1 165 ? 13.523 -26.625 8.844 1 95.75 165 ARG A O 1
ATOM 1269 N N . PRO A 1 166 ? 12.18 -26.297 7.051 1 96.44 166 PRO A N 1
ATOM 1270 C CA . PRO A 1 166 ? 12.797 -27.438 6.363 1 96.44 166 PRO A CA 1
ATOM 1271 C C . PRO A 1 166 ? 14.273 -27.203 6.055 1 96.44 166 PRO A C 1
ATOM 1273 O O . PRO A 1 166 ? 14.742 -26.062 6.066 1 96.44 166 PRO A O 1
ATOM 1276 N N . ALA A 1 167 ? 14.906 -28.344 5.793 1 94.06 167 ALA A N 1
ATOM 1277 C CA . ALA A 1 167 ? 16.328 -28.219 5.5 1 94.06 167 ALA A CA 1
ATOM 1278 C C . ALA A 1 167 ? 16.562 -27.375 4.25 1 94.06 167 ALA A C 1
ATOM 1280 O O . ALA A 1 167 ? 17.469 -26.547 4.215 1 94.06 167 ALA A O 1
ATOM 1281 N N . GLN A 1 168 ? 15.688 -27.656 3.281 1 95.5 168 GLN A N 1
ATOM 1282 C CA . GLN A 1 168 ? 15.914 -26.984 1.999 1 95.5 168 GLN A CA 1
ATOM 1283 C C . GLN A 1 168 ? 14.602 -26.797 1.237 1 95.5 168 GLN A C 1
ATOM 1285 O O . GLN A 1 168 ? 13.719 -27.656 1.299 1 95.5 168 GLN A O 1
ATOM 1290 N N . ILE A 1 169 ? 14.5 -25.672 0.592 1 97.12 169 ILE A N 1
ATOM 1291 C CA . ILE A 1 169 ? 13.453 -25.422 -0.391 1 97.12 169 ILE A CA 1
ATOM 1292 C C . ILE A 1 169 ? 14.086 -25.062 -1.737 1 97.12 169 ILE A C 1
ATOM 1294 O O . ILE A 1 169 ? 14.852 -24.109 -1.838 1 97.12 169 ILE A O 1
ATOM 1298 N N . THR A 1 170 ? 13.844 -25.906 -2.682 1 96.5 170 THR A N 1
ATOM 1299 C CA . THR A 1 170 ? 14.18 -25.609 -4.07 1 96.5 170 THR A CA 1
ATOM 1300 C C . THR A 1 170 ? 12.938 -25.172 -4.84 1 96.5 170 THR A C 1
ATOM 1302 O O . THR A 1 170 ? 11.93 -25.891 -4.855 1 96.5 170 THR A O 1
ATOM 1305 N N . GLY A 1 171 ? 13.008 -23.984 -5.438 1 97.31 171 GLY A N 1
ATOM 1306 C CA . GLY A 1 171 ? 11.867 -23.5 -6.191 1 97.31 171 GLY A CA 1
ATOM 1307 C C . GLY A 1 171 ? 12.172 -23.297 -7.668 1 97.31 171 GLY A C 1
ATOM 1308 O O . GLY A 1 171 ? 13.281 -22.922 -8.031 1 97.31 171 GLY A O 1
ATOM 1309 N N . ILE A 1 172 ? 11.102 -23.547 -8.492 1 95.88 172 ILE A N 1
ATOM 1310 C CA . ILE A 1 172 ? 11.25 -23.234 -9.914 1 95.88 172 ILE A CA 1
ATOM 1311 C C . ILE A 1 172 ? 10.039 -22.438 -10.398 1 95.88 172 ILE A C 1
ATOM 1313 O O . ILE A 1 172 ? 8.914 -22.672 -9.953 1 95.88 172 ILE A O 1
ATOM 1317 N N . THR A 1 173 ? 10.242 -21.5 -11.141 1 93.38 173 THR A N 1
ATOM 1318 C CA . THR A 1 173 ? 9.211 -20.734 -11.836 1 93.38 173 THR A CA 1
ATOM 1319 C C . THR A 1 173 ? 9.641 -20.438 -13.273 1 93.38 173 THR A C 1
ATOM 1321 O O . THR A 1 173 ? 10.836 -20.375 -13.57 1 93.38 173 THR A O 1
ATOM 1324 N N . ILE A 1 174 ? 8.648 -20.25 -14.148 1 89.62 174 ILE A N 1
ATOM 1325 C CA . ILE A 1 174 ? 8.969 -20.016 -15.547 1 89.62 174 ILE A CA 1
ATOM 1326 C C . ILE A 1 174 ? 9.172 -18.516 -15.781 1 89.62 174 ILE A C 1
ATOM 1328 O O . ILE A 1 174 ? 9.773 -18.109 -16.781 1 89.62 174 ILE A O 1
ATOM 1332 N N . GLU A 1 175 ? 8.766 -17.703 -14.898 1 83.44 175 GLU A N 1
ATOM 1333 C CA . GLU A 1 175 ? 8.797 -16.266 -15.07 1 83.44 175 GLU A CA 1
ATOM 1334 C C . GLU A 1 175 ? 10.055 -15.656 -14.453 1 83.44 175 GLU A C 1
ATOM 1336 O O . GLU A 1 175 ? 10.148 -15.523 -13.227 1 83.44 175 GLU A O 1
ATOM 1341 N N . PRO A 1 176 ? 10.961 -15.094 -15.258 1 83.06 176 PRO A N 1
ATOM 1342 C CA . PRO A 1 176 ? 12.211 -14.539 -14.734 1 83.06 176 PRO A CA 1
ATOM 1343 C C . PRO A 1 176 ? 11.984 -13.359 -13.789 1 83.06 176 PRO A C 1
ATOM 1345 O O . PRO A 1 176 ? 12.711 -13.195 -12.812 1 83.06 176 PRO A O 1
ATOM 1348 N N . ILE A 1 177 ? 11.023 -12.562 -14.109 1 80.25 177 ILE A N 1
ATOM 1349 C CA . ILE A 1 177 ? 10.773 -11.391 -13.281 1 80.25 177 ILE A CA 1
ATOM 1350 C C . ILE A 1 177 ? 10.32 -11.828 -11.891 1 80.25 177 ILE A C 1
ATOM 1352 O O . ILE A 1 177 ? 10.695 -11.227 -10.883 1 80.25 177 ILE A O 1
ATOM 1356 N N . GLN A 1 178 ? 9.492 -12.836 -11.844 1 86.19 178 GLN A N 1
ATOM 1357 C CA . GLN A 1 178 ? 9.07 -13.367 -10.555 1 86.19 178 GLN A CA 1
ATOM 1358 C C . GLN A 1 178 ? 10.258 -13.961 -9.797 1 86.19 178 GLN A C 1
ATOM 1360 O O . GLN A 1 178 ? 10.383 -13.781 -8.586 1 86.19 178 GLN A O 1
ATOM 1365 N N . HIS A 1 179 ? 11.086 -14.602 -10.562 1 89.25 179 HIS A N 1
ATOM 1366 C CA . HIS A 1 179 ? 12.297 -15.156 -9.969 1 89.25 179 HIS A CA 1
ATOM 1367 C C . HIS A 1 179 ? 13.156 -14.055 -9.352 1 89.25 179 HIS A C 1
ATOM 1369 O O . HIS A 1 179 ? 13.656 -14.211 -8.234 1 89.25 179 HIS A O 1
ATOM 1375 N N . HIS A 1 180 ? 13.289 -13.023 -10.023 1 84 180 HIS A N 1
ATOM 1376 C CA . HIS A 1 180 ? 14.102 -11.914 -9.539 1 84 180 HIS A CA 1
ATOM 1377 C C . HIS A 1 180 ? 13.531 -11.328 -8.258 1 84 180 HIS A C 1
ATOM 1379 O O . HIS A 1 180 ? 14.258 -11.125 -7.281 1 84 180 HIS A O 1
ATOM 1385 N N . VAL A 1 181 ? 12.273 -11.07 -8.281 1 84.62 181 VAL A N 1
ATOM 1386 C CA . VAL A 1 181 ? 11.602 -10.531 -7.105 1 84.62 181 VAL A CA 1
ATOM 1387 C C . VAL A 1 181 ? 11.758 -11.492 -5.93 1 84.62 181 VAL A C 1
ATOM 1389 O O . VAL A 1 181 ? 12.055 -11.07 -4.809 1 84.62 181 VAL A O 1
ATOM 1392 N N . ALA A 1 182 ? 11.617 -12.719 -6.227 1 91.5 182 ALA A N 1
ATOM 1393 C CA . ALA A 1 182 ? 11.719 -13.742 -5.184 1 91.5 182 ALA A CA 1
ATOM 1394 C C . ALA A 1 182 ? 13.125 -13.797 -4.598 1 91.5 182 ALA A C 1
ATOM 1396 O O . ALA A 1 182 ? 13.297 -13.938 -3.387 1 91.5 182 ALA A O 1
ATOM 1397 N N . GLN A 1 183 ? 14.078 -13.719 -5.434 1 89.62 183 GLN A N 1
ATOM 1398 C CA . GLN A 1 183 ? 15.461 -13.734 -4.973 1 89.62 183 GLN A CA 1
ATOM 1399 C C . GLN A 1 183 ? 15.742 -12.57 -4.031 1 89.62 183 GLN A C 1
ATOM 1401 O O . GLN A 1 183 ? 16.406 -12.742 -3.002 1 89.62 183 GLN A O 1
ATOM 1406 N N . GLU A 1 184 ? 15.281 -11.453 -4.391 1 84.19 184 GLU A N 1
ATOM 1407 C CA . GLU A 1 184 ? 15.461 -10.281 -3.541 1 84.19 184 GLU A CA 1
ATOM 1408 C C . GLU A 1 184 ? 14.75 -10.461 -2.201 1 84.19 184 GLU A C 1
ATOM 1410 O O . GLU A 1 184 ? 15.273 -10.055 -1.158 1 84.19 184 GLU A O 1
ATOM 1415 N N . LEU A 1 185 ? 13.633 -10.992 -2.295 1 88.75 185 LEU A N 1
ATOM 1416 C CA . LEU A 1 185 ? 12.875 -11.266 -1.074 1 88.75 185 LEU A CA 1
ATOM 1417 C C . LEU A 1 185 ? 13.648 -12.195 -0.153 1 88.75 185 LEU A C 1
ATOM 1419 O O . LEU A 1 185 ? 13.75 -11.945 1.051 1 88.75 185 LEU A O 1
ATOM 1423 N N . ILE A 1 186 ? 14.156 -13.211 -0.689 1 91.88 186 ILE A N 1
ATOM 1424 C CA . ILE A 1 186 ? 14.883 -14.203 0.094 1 91.88 186 ILE A CA 1
ATOM 1425 C C . ILE A 1 186 ? 16.141 -13.57 0.695 1 91.88 186 ILE A C 1
ATOM 1427 O O . ILE A 1 186 ? 16.484 -13.828 1.852 1 91.88 186 ILE A O 1
ATOM 1431 N N . LYS A 1 187 ? 16.781 -12.75 -0.036 1 87 187 LYS A N 1
ATOM 1432 C CA . LYS A 1 187 ? 18 -12.086 0.428 1 87 187 LYS A CA 1
ATOM 1433 C C . LYS A 1 187 ? 17.703 -11.18 1.625 1 87 187 LYS A C 1
ATOM 1435 O O . LYS A 1 187 ? 18.531 -11.07 2.537 1 87 187 LYS A O 1
ATOM 1440 N N . ARG A 1 188 ? 16.547 -10.641 1.623 1 85.5 188 ARG A N 1
ATOM 1441 C CA . ARG A 1 188 ? 16.219 -9.648 2.646 1 85.5 188 ARG A CA 1
ATOM 1442 C C . ARG A 1 188 ? 15.562 -10.305 3.854 1 85.5 188 ARG A C 1
ATOM 1444 O O . ARG A 1 188 ? 15.336 -9.648 4.875 1 85.5 188 ARG A O 1
ATOM 1451 N N . THR A 1 189 ? 15.281 -11.523 3.707 1 91.62 189 THR A N 1
ATOM 1452 C CA . THR A 1 189 ? 14.57 -12.211 4.781 1 91.62 189 THR A CA 1
ATOM 1453 C C . THR A 1 189 ? 15.5 -13.188 5.5 1 91.62 189 THR A C 1
ATOM 1455 O O . THR A 1 189 ? 16.188 -13.984 4.863 1 91.62 189 THR A O 1
ATOM 1458 N N . GLU A 1 190 ? 15.531 -13.023 6.781 1 89.38 190 GLU A N 1
ATOM 1459 C CA . GLU A 1 190 ? 16.297 -13.992 7.57 1 89.38 190 GLU A CA 1
ATOM 1460 C C . GLU A 1 190 ? 15.523 -15.297 7.73 1 89.38 190 GLU A C 1
ATOM 1462 O O . GLU A 1 190 ? 14.445 -15.32 8.32 1 89.38 190 GLU A O 1
ATOM 1467 N N . LEU A 1 191 ? 16.078 -16.406 7.207 1 92.5 191 LEU A N 1
ATOM 1468 C CA . LEU A 1 191 ? 15.453 -17.719 7.273 1 92.5 191 LEU A CA 1
ATOM 1469 C C . LEU A 1 191 ? 16.375 -18.734 7.938 1 92.5 191 LEU A C 1
ATOM 1471 O O . LEU A 1 191 ? 16.938 -19.609 7.266 1 92.5 191 LEU A O 1
ATOM 1475 N N . PRO A 1 192 ? 16.375 -18.531 9.242 1 89.56 192 PRO A N 1
ATOM 1476 C CA . PRO A 1 192 ? 17.297 -19.422 9.93 1 89.56 192 PRO A CA 1
ATOM 1477 C C . PRO A 1 192 ? 16.938 -20.906 9.758 1 89.56 192 PRO A C 1
ATOM 1479 O O . PRO A 1 192 ? 15.773 -21.281 9.906 1 89.56 192 PRO A O 1
ATOM 1482 N N . GLY A 1 193 ? 17.906 -21.688 9.328 1 87.88 193 GLY A N 1
ATOM 1483 C CA . GLY A 1 193 ? 17.766 -23.141 9.305 1 87.88 193 GLY A CA 1
ATOM 1484 C C . GLY A 1 193 ? 17.234 -23.656 7.984 1 87.88 193 GLY A C 1
ATOM 1485 O O . GLY A 1 193 ? 17.094 -24.875 7.809 1 87.88 193 GLY A O 1
ATOM 1486 N N . THR A 1 194 ? 16.828 -22.812 7.18 1 93.69 194 THR A N 1
ATOM 1487 C CA . THR A 1 194 ? 16.328 -23.25 5.879 1 93.69 194 THR A CA 1
ATOM 1488 C C . THR A 1 194 ? 17.141 -22.609 4.75 1 93.69 194 THR A C 1
ATOM 1490 O O . THR A 1 194 ? 17.312 -21.391 4.711 1 93.69 194 THR A O 1
ATOM 1493 N N . CYS A 1 195 ? 17.625 -23.469 3.893 1 93.62 195 CYS A N 1
ATOM 1494 C CA . CYS A 1 195 ? 18.266 -22.984 2.67 1 93.62 195 CYS A CA 1
ATOM 1495 C C . CYS A 1 195 ? 17.266 -22.922 1.524 1 93.62 195 CYS A C 1
ATOM 1497 O O . CYS A 1 195 ? 16.609 -23.922 1.196 1 93.62 195 CYS A O 1
ATOM 1499 N N . VAL A 1 196 ? 17.141 -21.75 0.933 1 95.94 196 VAL A N 1
ATOM 1500 C CA . VAL A 1 196 ? 16.203 -21.578 -0.167 1 95.94 196 VAL A CA 1
ATOM 1501 C C . VAL A 1 196 ? 16.969 -21.297 -1.462 1 95.94 196 VAL A C 1
ATOM 1503 O O . VAL A 1 196 ? 17.75 -20.344 -1.535 1 95.94 196 VAL A O 1
ATOM 1506 N N . GLN A 1 197 ? 16.75 -22.172 -2.455 1 94.44 197 GLN A N 1
ATOM 1507 C CA . GLN A 1 197 ? 17.344 -22 -3.779 1 94.44 197 GLN A CA 1
ATOM 1508 C C . GLN A 1 197 ? 16.266 -21.875 -4.852 1 94.44 197 GLN A C 1
ATOM 1510 O O . GLN A 1 197 ? 15.477 -22.812 -5.051 1 94.44 197 GLN A O 1
ATOM 1515 N N . LEU A 1 198 ? 16.297 -20.797 -5.539 1 96.12 198 LEU A N 1
ATOM 1516 C CA . LEU A 1 198 ? 15.266 -20.531 -6.535 1 96.12 198 LEU A CA 1
ATOM 1517 C C . LEU A 1 198 ? 15.859 -20.5 -7.941 1 96.12 198 LEU A C 1
ATOM 1519 O O . LEU A 1 198 ? 16.953 -19.984 -8.141 1 96.12 198 LEU A O 1
ATOM 1523 N N . HIS A 1 199 ? 15.094 -21.078 -8.906 1 94.56 199 HIS A N 1
ATOM 1524 C CA . HIS A 1 199 ? 15.578 -21.188 -10.281 1 94.56 199 HIS A CA 1
ATOM 1525 C C . HIS A 1 199 ? 14.477 -20.859 -11.281 1 94.56 199 HIS A C 1
ATOM 1527 O O . HIS A 1 199 ? 13.289 -21 -10.977 1 94.56 199 HIS A O 1
ATOM 1533 N N . VAL A 1 200 ? 14.914 -20.344 -12.453 1 92.81 200 VAL A N 1
ATOM 1534 C CA . VAL A 1 200 ? 14.008 -20.219 -13.586 1 92.81 200 VAL A CA 1
ATOM 1535 C C . VAL A 1 200 ? 14.023 -21.516 -14.391 1 92.81 200 VAL A C 1
ATOM 1537 O O . VAL A 1 200 ? 15.062 -21.922 -14.922 1 92.81 200 VAL A O 1
ATOM 1540 N N . ALA A 1 201 ? 12.93 -22.172 -14.398 1 92.19 201 ALA A N 1
ATOM 1541 C CA . ALA A 1 201 ? 12.797 -23.422 -15.141 1 92.19 201 ALA A CA 1
ATOM 1542 C C . ALA A 1 201 ? 11.336 -23.734 -15.445 1 92.19 201 ALA A C 1
ATOM 1544 O O . ALA A 1 201 ? 10.43 -23.172 -14.805 1 92.19 201 ALA A O 1
ATOM 1545 N N . ASP A 1 202 ? 11.125 -24.578 -16.375 1 89.44 202 ASP A N 1
ATOM 1546 C CA . ASP A 1 202 ? 9.789 -25.016 -16.781 1 89.44 202 ASP A CA 1
ATOM 1547 C C . ASP A 1 202 ? 9.398 -26.297 -16.062 1 89.44 202 ASP A C 1
ATOM 1549 O O . ASP A 1 202 ? 10.133 -27.297 -16.094 1 89.44 202 ASP A O 1
ATOM 1553 N N . ALA A 1 203 ? 8.266 -26.312 -15.484 1 87.19 203 ALA A N 1
ATOM 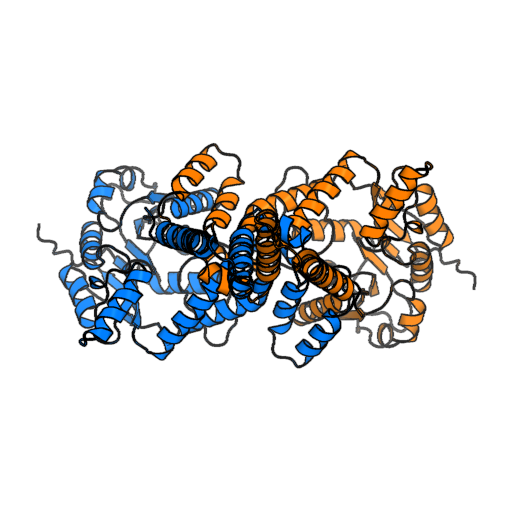1554 C CA . ALA A 1 203 ? 7.766 -27.453 -14.711 1 87.19 203 ALA A CA 1
ATOM 1555 C C . ALA A 1 203 ? 7.629 -28.703 -15.586 1 87.19 203 ALA A C 1
ATOM 1557 O O . ALA A 1 203 ? 7.73 -29.828 -15.094 1 87.19 203 ALA A O 1
ATOM 1558 N N . SER A 1 204 ? 7.438 -28.516 -16.844 1 82.81 204 SER A N 1
ATOM 1559 C CA . SER A 1 204 ? 7.223 -29.609 -17.781 1 82.81 204 SER A CA 1
ATOM 1560 C C . SER A 1 204 ? 8.523 -30.344 -18.094 1 82.81 204 SER A C 1
ATOM 1562 O O . SER A 1 204 ? 8.516 -31.453 -18.625 1 82.81 204 SER A O 1
ATOM 1564 N N . TYR A 1 205 ? 9.656 -29.75 -17.719 1 85.88 205 TYR A N 1
ATOM 1565 C CA . TYR A 1 205 ? 10.953 -30.328 -18 1 85.88 205 TYR A CA 1
ATOM 1566 C C . TYR A 1 205 ? 11.789 -30.484 -16.734 1 85.88 205 TYR A C 1
ATOM 1568 O O . TYR A 1 205 ? 12.984 -30.172 -16.734 1 85.88 205 TYR A O 1
ATOM 1576 N N . LEU A 1 206 ? 11.141 -30.906 -15.719 1 88.25 206 LEU A N 1
ATOM 1577 C CA . LEU A 1 206 ? 11.742 -30.984 -14.391 1 88.25 206 LEU A CA 1
ATOM 1578 C C . LEU A 1 206 ? 12.938 -31.938 -14.398 1 88.25 206 LEU A C 1
ATOM 1580 O O . LEU A 1 206 ? 13.992 -31.609 -13.852 1 88.25 206 LEU A O 1
ATOM 1584 N N . PRO A 1 207 ? 12.82 -33.156 -15.008 1 83.19 207 PRO A N 1
ATOM 1585 C CA . PRO A 1 207 ? 13.984 -34.031 -15.016 1 83.19 207 PRO A CA 1
ATOM 1586 C C . PRO A 1 207 ? 15.188 -33.406 -15.711 1 83.19 207 PRO A C 1
ATOM 1588 O O . PRO A 1 207 ? 16.312 -33.562 -15.234 1 83.19 207 PRO A O 1
ATOM 1591 N N . GLN A 1 208 ? 14.945 -32.75 -16.812 1 86.69 208 GLN A N 1
ATOM 1592 C CA . GLN A 1 208 ? 16.031 -32.094 -17.516 1 86.69 208 GLN A CA 1
ATOM 1593 C C . GLN A 1 208 ? 16.641 -30.969 -16.672 1 86.69 208 GLN A C 1
ATOM 1595 O O . GLN A 1 208 ? 17.875 -30.828 -16.625 1 86.69 208 GLN A O 1
ATOM 1600 N N . PHE A 1 209 ? 15.828 -30.219 -16.078 1 89.94 209 PHE A N 1
ATOM 1601 C CA . PHE A 1 209 ? 16.297 -29.172 -15.18 1 89.94 209 PHE A CA 1
ATOM 1602 C C . PHE A 1 209 ? 17.203 -29.734 -14.102 1 89.94 209 PHE A C 1
ATOM 1604 O O . PHE A 1 209 ? 18.281 -29.188 -13.852 1 89.94 209 PHE A O 1
ATOM 1611 N N . LEU A 1 210 ? 16.859 -30.797 -13.445 1 90 210 LEU A N 1
ATOM 1612 C CA . LEU A 1 210 ? 17.641 -31.359 -12.344 1 90 210 LEU A CA 1
ATOM 1613 C C . LEU A 1 210 ? 18.953 -31.938 -12.844 1 90 210 LEU A C 1
ATOM 1615 O O . LEU A 1 210 ? 19.969 -31.891 -12.133 1 90 210 LEU A O 1
ATOM 1619 N N . LYS A 1 211 ? 18.906 -32.469 -14.086 1 87.75 211 LYS A N 1
ATOM 1620 C CA . LYS A 1 211 ? 20.141 -32.969 -14.695 1 87.75 211 LYS A CA 1
ATOM 1621 C C . LYS A 1 211 ? 21.109 -31.812 -14.945 1 87.75 211 LYS A C 1
ATOM 1623 O O . LYS A 1 211 ? 22.328 -31.984 -14.797 1 87.75 211 LYS A O 1
ATOM 1628 N N . GLU A 1 212 ? 20.578 -30.75 -15.242 1 91.5 212 GLU A N 1
ATOM 1629 C CA . GLU A 1 212 ? 21.391 -29.594 -15.617 1 91.5 212 GLU A CA 1
ATOM 1630 C C . GLU A 1 212 ? 21.797 -28.766 -14.398 1 91.5 212 GLU A C 1
ATOM 1632 O O . GLU A 1 212 ? 22.641 -27.875 -14.492 1 91.5 212 GLU A O 1
ATOM 1637 N N . THR A 1 213 ? 21.203 -29 -13.297 1 91.56 213 THR A N 1
ATOM 1638 C CA . THR A 1 213 ? 21.484 -28.25 -12.078 1 91.56 213 THR A CA 1
ATOM 1639 C C . THR A 1 213 ? 21.812 -29.188 -10.922 1 91.56 213 THR A C 1
ATOM 1641 O O . THR A 1 213 ? 21.078 -29.234 -9.93 1 91.56 213 THR A O 1
ATOM 1644 N N . PRO A 1 214 ? 22.922 -29.844 -10.938 1 85.5 214 PRO A N 1
ATOM 1645 C CA . PRO A 1 214 ? 23.266 -30.828 -9.906 1 85.5 214 PRO A CA 1
ATOM 1646 C C . PRO A 1 214 ? 23.438 -30.203 -8.523 1 85.5 214 PRO A C 1
ATOM 1648 O O . PRO A 1 214 ? 23.359 -30.891 -7.508 1 85.5 214 PRO A O 1
ATOM 1651 N N . SER A 1 215 ? 23.625 -28.938 -8.469 1 84.56 215 SER A N 1
ATOM 1652 C CA . SER A 1 215 ? 23.828 -28.234 -7.207 1 84.56 215 SER A CA 1
ATOM 1653 C C . SER A 1 215 ? 22.609 -28.359 -6.301 1 84.56 215 SER A C 1
ATOM 1655 O O . SER A 1 215 ? 22.719 -28.203 -5.082 1 84.56 215 SER A O 1
ATOM 1657 N N . VAL A 1 216 ? 21.453 -28.641 -6.852 1 89.25 216 VAL A N 1
ATOM 1658 C CA . VAL A 1 216 ? 20.203 -28.797 -6.09 1 89.25 216 VAL A CA 1
ATOM 1659 C C . VAL A 1 216 ? 20.391 -29.859 -5.016 1 89.25 216 VAL A C 1
ATOM 1661 O O . VAL A 1 216 ? 19.891 -29.719 -3.896 1 89.25 216 VAL A O 1
ATOM 1664 N N . PHE A 1 217 ? 21.156 -30.906 -5.316 1 86.12 217 PHE A N 1
ATOM 1665 C CA . PHE A 1 217 ? 21.312 -32 -4.363 1 86.12 217 PHE A CA 1
ATOM 1666 C C . PHE A 1 217 ? 22.75 -32.094 -3.854 1 86.12 217 PHE A C 1
ATOM 1668 O O . PHE A 1 217 ? 23.031 -32.844 -2.92 1 86.12 217 PHE A O 1
ATOM 1675 N N . GLU A 1 218 ? 23.625 -31.312 -4.402 1 79.12 218 GLU A N 1
ATOM 1676 C CA . GLU A 1 218 ? 25.016 -31.312 -3.965 1 79.12 218 GLU A CA 1
ATOM 1677 C C . GLU A 1 218 ? 25.266 -30.297 -2.857 1 79.12 218 GLU A C 1
ATOM 1679 O O . GLU A 1 218 ? 26.141 -30.484 -2.014 1 79.12 218 GLU A O 1
ATOM 1684 N N . GLU A 1 219 ? 24.547 -29.219 -2.893 1 70.69 219 GLU A N 1
ATOM 1685 C CA . GLU A 1 219 ? 24.703 -28.156 -1.92 1 70.69 219 GLU A CA 1
ATOM 1686 C C . GLU A 1 219 ? 23.594 -28.156 -0.887 1 70.69 219 GLU A C 1
ATOM 1688 O O . GLU A 1 219 ? 22.844 -27.188 -0.762 1 70.69 219 GLU A O 1
ATOM 1693 N N . LEU A 1 220 ? 23.531 -29.219 -0.23 1 70.62 220 LEU A N 1
ATOM 1694 C CA . LEU A 1 220 ? 22.484 -29.375 0.772 1 70.62 220 LEU A CA 1
ATOM 1695 C C . LEU A 1 220 ? 22.938 -28.828 2.123 1 70.62 220 LEU A C 1
ATOM 1697 O O . LEU A 1 220 ? 24.141 -28.797 2.406 1 70.62 220 LEU A O 1
ATOM 1701 N N . SER A 1 221 ? 21.953 -28.297 2.73 1 69.88 221 SER A N 1
ATOM 1702 C CA . SER A 1 221 ? 22.234 -27.875 4.098 1 69.88 221 SER A CA 1
ATOM 1703 C C . SER A 1 221 ? 22.703 -29.047 4.957 1 69.88 221 SER A C 1
ATOM 1705 O O . SER A 1 221 ? 22.5 -30.203 4.594 1 69.88 221 SER A O 1
ATOM 1707 N N . SER A 1 222 ? 23.391 -28.719 6.043 1 71.44 222 SER A N 1
ATOM 1708 C CA . SER A 1 222 ? 23.906 -29.734 6.957 1 71.44 222 SER A CA 1
ATOM 1709 C C . SER A 1 222 ? 22.766 -30.547 7.566 1 71.44 222 SER A C 1
ATOM 1711 O O . SER A 1 222 ? 23 -31.672 8.039 1 71.44 222 SER A O 1
ATOM 1713 N N . LYS A 1 223 ? 21.578 -30.094 7.398 1 72.88 223 LYS A N 1
ATOM 1714 C CA . LYS A 1 223 ? 20.438 -30.75 8.016 1 72.88 223 LYS A CA 1
ATOM 1715 C C . LYS A 1 223 ? 19.859 -31.812 7.082 1 72.88 223 LYS A C 1
ATOM 1717 O O . LYS A 1 223 ? 19.109 -32.688 7.52 1 72.88 223 LYS A O 1
ATOM 1722 N N . ALA A 1 224 ? 20.266 -31.703 5.797 1 72.81 224 ALA A N 1
ATOM 1723 C CA . ALA A 1 224 ? 19.703 -32.625 4.824 1 72.81 224 ALA A CA 1
ATOM 1724 C C . ALA A 1 224 ? 20.375 -34 4.945 1 72.81 224 ALA A C 1
ATOM 1726 O O . ALA A 1 224 ? 21.516 -34.094 5.383 1 72.81 224 ALA A O 1
ATOM 1727 N N . ALA A 1 225 ? 19.547 -35.031 4.566 1 66.5 225 ALA A N 1
ATOM 1728 C CA . ALA A 1 225 ? 20.109 -36.375 4.605 1 66.5 225 ALA A CA 1
ATOM 1729 C C . ALA A 1 225 ? 21.219 -36.531 3.559 1 66.5 225 ALA A C 1
ATOM 1731 O O . ALA A 1 225 ? 21.047 -36.156 2.404 1 66.5 225 ALA A O 1
ATOM 1732 N N . PRO A 1 226 ? 22.391 -37.031 4.008 1 61.38 226 PRO A N 1
ATOM 1733 C CA . PRO A 1 226 ? 23.469 -37.281 3.059 1 61.38 226 PRO A CA 1
ATOM 1734 C C . PRO A 1 226 ? 23.047 -38.219 1.911 1 61.38 226 PRO A C 1
ATOM 1736 O O . PRO A 1 226 ? 22.328 -39.188 2.129 1 61.38 226 PRO A O 1
ATOM 1739 N N . GLY A 1 227 ? 23.328 -37.781 0.718 1 64.31 227 GLY A N 1
ATOM 1740 C CA . GLY A 1 227 ? 23.078 -38.625 -0.441 1 64.31 227 GLY A CA 1
ATOM 1741 C C . GLY A 1 227 ? 21.656 -38.5 -0.969 1 64.31 227 GLY A C 1
ATOM 1742 O O . GLY A 1 227 ? 21.219 -39.312 -1.784 1 64.31 227 GLY A O 1
ATOM 1743 N N . GLN A 1 228 ? 21.078 -37.562 -0.481 1 69.69 228 GLN A N 1
ATOM 1744 C CA . GLN A 1 228 ? 19.719 -37.375 -0.949 1 69.69 228 GLN A CA 1
ATOM 1745 C C . GLN A 1 228 ? 19.688 -37 -2.432 1 69.69 228 GLN A C 1
ATOM 1747 O O . GLN A 1 228 ? 20.438 -36.125 -2.873 1 69.69 228 GLN A O 1
ATOM 1752 N N . SER A 1 229 ? 18.812 -37.812 -3.127 1 79.12 229 SER A N 1
ATOM 1753 C CA . SER A 1 229 ? 18.719 -37.562 -4.562 1 79.12 229 SER A CA 1
ATOM 1754 C C . SER A 1 229 ? 17.281 -37.281 -4.98 1 79.12 229 SER A C 1
ATOM 1756 O O . SER A 1 229 ? 16.984 -37.156 -6.168 1 79.12 229 SER A O 1
ATOM 1758 N N . HIS A 1 230 ? 16.453 -37.312 -3.906 1 89.25 230 HIS A N 1
ATOM 1759 C CA . HIS A 1 230 ? 15.031 -37.062 -4.141 1 89.25 230 HIS A CA 1
ATOM 1760 C C . HIS A 1 230 ? 14.492 -36 -3.191 1 89.25 230 HIS A C 1
ATOM 1762 O O . HIS A 1 230 ? 15.07 -35.75 -2.133 1 89.25 230 HIS A O 1
ATOM 1768 N N . PHE A 1 231 ? 13.453 -35.406 -3.631 1 95.5 231 PHE A N 1
ATOM 1769 C CA . PHE A 1 231 ? 12.742 -34.5 -2.754 1 95.5 231 PHE A CA 1
ATOM 1770 C C . PHE A 1 231 ? 11.812 -35.25 -1.81 1 95.5 231 PHE A C 1
ATOM 1772 O O . PHE A 1 231 ? 11.273 -36.281 -2.17 1 95.5 231 PHE A O 1
ATOM 1779 N N . THR A 1 232 ? 11.664 -34.719 -0.605 1 96.62 232 THR A N 1
ATOM 1780 C CA . THR A 1 232 ? 10.703 -35.312 0.328 1 96.62 232 THR A CA 1
ATOM 1781 C C . THR A 1 232 ? 9.289 -34.844 0.003 1 96.62 232 THR A C 1
ATOM 1783 O O . THR A 1 232 ? 8.32 -35.562 0.239 1 96.62 232 THR A O 1
ATOM 1786 N N . HIS A 1 233 ? 9.188 -33.625 -0.495 1 98.25 233 HIS A N 1
ATOM 1787 C CA . HIS A 1 233 ? 7.891 -33.062 -0.825 1 98.25 233 HIS A CA 1
ATOM 1788 C C . HIS A 1 233 ? 7.957 -32.281 -2.143 1 98.25 233 HIS A C 1
ATOM 1790 O O . HIS A 1 233 ? 8.961 -31.625 -2.438 1 98.25 233 HIS A O 1
ATOM 1796 N N . VAL A 1 234 ? 6.906 -32.375 -2.941 1 98.12 234 VAL A N 1
ATOM 1797 C CA . VAL A 1 234 ? 6.664 -31.5 -4.078 1 98.12 234 VAL A CA 1
ATOM 1798 C C . VAL A 1 234 ? 5.383 -30.688 -3.85 1 98.12 234 VAL A C 1
ATOM 1800 O O . VAL A 1 234 ? 4.332 -31.266 -3.547 1 98.12 234 VAL A O 1
ATOM 1803 N N . VAL A 1 235 ? 5.52 -29.406 -3.926 1 98.69 235 VAL A N 1
ATOM 1804 C CA . VAL A 1 235 ? 4.387 -28.516 -3.711 1 98.69 235 VAL A CA 1
ATOM 1805 C C . VAL A 1 235 ? 4.164 -27.656 -4.953 1 98.69 235 VAL A C 1
ATOM 1807 O O . VAL A 1 235 ? 5.125 -27.203 -5.586 1 98.69 235 VAL A O 1
ATOM 1810 N N . SER A 1 236 ? 2.939 -27.484 -5.344 1 98.62 236 SER A N 1
ATOM 1811 C CA . SER A 1 236 ? 2.518 -26.578 -6.398 1 98.62 236 SER A CA 1
ATOM 1812 C C . SER A 1 236 ? 1.189 -25.906 -6.051 1 98.62 236 SER A C 1
ATOM 1814 O O . SER A 1 236 ? 0.138 -26.547 -6.09 1 98.62 236 SER A O 1
ATOM 1816 N N . ILE A 1 237 ? 1.28 -24.656 -5.805 1 98.38 237 ILE A N 1
ATOM 1817 C CA . ILE A 1 237 ? 0.092 -23.969 -5.305 1 98.38 237 ILE A CA 1
ATOM 1818 C C . ILE A 1 237 ? -0.417 -22.984 -6.352 1 98.38 237 ILE A C 1
ATOM 1820 O O . ILE A 1 237 ? 0.257 -22 -6.664 1 98.38 237 ILE A O 1
ATOM 1824 N N . ASP A 1 238 ? -1.643 -23.312 -6.84 1 97.19 238 ASP A N 1
ATOM 1825 C CA . ASP A 1 238 ? -2.346 -22.406 -7.738 1 97.19 238 ASP A CA 1
ATOM 1826 C C . ASP A 1 238 ? -1.533 -22.141 -9.008 1 97.19 238 ASP A C 1
ATOM 1828 O O . ASP A 1 238 ? -1.392 -21 -9.438 1 97.19 238 ASP A O 1
ATOM 1832 N N . SER A 1 239 ? -0.992 -23.25 -9.633 1 96 239 SER A N 1
ATOM 1833 C CA . SER A 1 239 ? -0.111 -23.047 -10.781 1 96 239 SER A CA 1
ATOM 1834 C C . SER A 1 239 ? -0.195 -24.203 -11.758 1 96 239 SER A C 1
ATOM 1836 O O . SER A 1 239 ? -0.037 -24.016 -12.969 1 96 239 SER A O 1
ATOM 1838 N N . ALA A 1 240 ? -0.465 -25.375 -11.344 1 97 240 ALA A N 1
ATOM 1839 C CA . ALA A 1 240 ? -0.303 -26.594 -12.141 1 97 240 ALA A CA 1
ATOM 1840 C C . ALA A 1 240 ? -1.242 -26.594 -13.344 1 97 240 ALA A C 1
ATOM 1842 O O . ALA A 1 240 ? -0.956 -27.234 -14.359 1 97 240 ALA A O 1
ATOM 1843 N N . TYR A 1 241 ? -2.385 -25.938 -13.18 1 95.56 241 TYR A N 1
ATOM 1844 C CA . TYR A 1 241 ? -3.311 -25.906 -14.305 1 95.56 241 TYR A CA 1
ATOM 1845 C C . TYR A 1 241 ? -2.729 -25.094 -15.461 1 95.56 241 TYR A C 1
ATOM 1847 O O . TYR A 1 241 ? -3.244 -25.141 -16.578 1 95.56 241 TYR A O 1
ATOM 1855 N N . HIS A 1 242 ? -1.609 -24.469 -15.32 1 93.69 242 HIS A N 1
ATOM 1856 C CA . HIS A 1 242 ? -0.968 -23.703 -16.391 1 93.69 242 HIS A CA 1
ATOM 1857 C C . HIS A 1 242 ? 0.098 -24.531 -17.094 1 93.69 242 HIS A C 1
ATOM 1859 O O . HIS A 1 242 ? 0.616 -24.125 -18.141 1 93.69 242 HIS A O 1
ATOM 1865 N N . TYR A 1 243 ? 0.465 -25.625 -16.5 1 94.44 243 TYR A N 1
ATOM 1866 C CA . TYR A 1 243 ? 1.624 -26.359 -17.016 1 94.44 243 TYR A CA 1
ATOM 1867 C C . TYR A 1 243 ? 1.303 -27.047 -18.328 1 94.44 243 TYR A C 1
ATOM 1869 O O . TYR A 1 243 ? 0.139 -27.344 -18.625 1 94.44 243 TYR A O 1
ATOM 1877 N N . ASN A 1 244 ? 2.367 -27.328 -19.109 1 90.94 244 ASN A N 1
ATOM 1878 C CA . ASN A 1 244 ? 2.24 -28.047 -20.375 1 90.94 244 ASN A CA 1
ATOM 1879 C C . ASN A 1 244 ? 2.965 -29.391 -20.328 1 90.94 244 ASN A C 1
ATOM 1881 O O . ASN A 1 244 ? 4.098 -29.5 -20.797 1 90.94 244 ASN A O 1
ATOM 1885 N N . THR A 1 245 ? 2.209 -30.172 -19.797 1 93.5 245 THR A N 1
ATOM 1886 C CA . THR A 1 245 ? 0.857 -30.297 -19.266 1 93.5 245 THR A CA 1
ATOM 1887 C C . THR A 1 245 ? 0.895 -30.656 -17.781 1 93.5 245 THR A C 1
ATOM 1889 O O . THR A 1 245 ? 1.937 -31.062 -17.266 1 93.5 245 THR A O 1
ATOM 1892 N N . ARG A 1 246 ? -0.175 -30.562 -17.141 1 96.88 246 ARG A N 1
ATOM 1893 C CA . ARG A 1 246 ? -0.286 -30.953 -15.742 1 96.88 246 ARG A CA 1
ATOM 1894 C C . ARG A 1 246 ? -0.001 -32.438 -15.57 1 96.88 246 ARG A C 1
ATOM 1896 O O . ARG A 1 246 ? 0.679 -32.844 -14.625 1 96.88 246 ARG A O 1
ATOM 1903 N N . ALA A 1 247 ? -0.482 -33.281 -16.547 1 95.88 247 ALA A N 1
ATOM 1904 C CA . ALA A 1 247 ? -0.252 -34.719 -16.484 1 95.88 247 ALA A CA 1
ATOM 1905 C C . ALA A 1 247 ? 1.239 -35.031 -16.531 1 95.88 247 ALA A C 1
ATOM 1907 O O . ALA A 1 247 ? 1.729 -35.875 -15.758 1 95.88 247 ALA A O 1
ATOM 1908 N N . SER A 1 248 ? 1.909 -34.375 -17.438 1 94.06 248 SER A N 1
ATOM 1909 C CA . SER A 1 248 ? 3.354 -34.562 -17.547 1 94.06 248 SER A CA 1
ATOM 1910 C C . SER A 1 248 ? 4.055 -34.125 -16.25 1 94.06 248 SER A C 1
ATOM 1912 O O . SER A 1 248 ? 4.984 -34.812 -15.797 1 94.06 248 SER A O 1
ATOM 1914 N N . PHE A 1 249 ? 3.648 -33.062 -15.688 1 96.5 249 PHE A N 1
ATOM 1915 C CA . PHE A 1 249 ? 4.207 -32.594 -14.422 1 96.5 249 PHE A CA 1
ATOM 1916 C C . PHE A 1 249 ? 3.998 -33.625 -13.328 1 96.5 249 PHE A C 1
ATOM 1918 O O . PHE A 1 249 ? 4.906 -33.906 -12.531 1 96.5 249 PHE A O 1
ATOM 1925 N N . LEU A 1 250 ? 2.822 -34.219 -13.258 1 96.88 250 LEU A N 1
ATOM 1926 C CA . LEU A 1 250 ? 2.539 -35.219 -12.234 1 96.88 250 LEU A CA 1
ATOM 1927 C C . LEU A 1 250 ? 3.473 -36.438 -12.367 1 96.88 250 LEU A C 1
ATOM 1929 O O . LEU A 1 250 ? 3.977 -36.938 -11.367 1 96.88 250 LEU A O 1
ATOM 1933 N N . GLN A 1 251 ? 3.717 -36.781 -13.578 1 94.25 251 GLN A N 1
ATOM 1934 C CA . GLN A 1 251 ? 4.645 -37.875 -13.82 1 94.25 251 GLN A CA 1
ATOM 1935 C C . GLN A 1 251 ? 6.059 -37.531 -13.375 1 94.25 251 GLN A C 1
ATOM 1937 O O . GLN A 1 251 ? 6.73 -38.312 -12.711 1 94.25 251 GLN A O 1
ATOM 1942 N N . ASN A 1 252 ? 6.453 -36.344 -13.773 1 93.56 252 ASN A N 1
ATOM 1943 C CA . ASN A 1 252 ? 7.781 -35.875 -13.398 1 93.56 252 ASN A CA 1
ATOM 1944 C C . ASN A 1 252 ? 7.918 -35.719 -11.883 1 93.56 252 ASN A C 1
ATOM 1946 O O . ASN A 1 252 ? 8.969 -36.031 -11.32 1 93.56 252 ASN A O 1
ATOM 1950 N N . ALA A 1 253 ? 6.883 -35.219 -11.242 1 95.44 253 ALA A N 1
ATOM 1951 C CA . ALA A 1 253 ? 6.895 -35.062 -9.789 1 95.44 253 ALA A CA 1
ATOM 1952 C C . ALA A 1 253 ? 7.09 -36.375 -9.078 1 95.44 253 ALA A C 1
ATOM 1954 O O . ALA A 1 253 ? 7.852 -36.469 -8.117 1 95.44 253 ALA A O 1
ATOM 1955 N N . ALA A 1 254 ? 6.402 -37.406 -9.555 1 94.75 254 ALA A N 1
ATOM 1956 C CA . ALA A 1 254 ? 6.543 -38.75 -8.961 1 94.75 254 ALA A CA 1
ATOM 1957 C C . ALA A 1 254 ? 7.977 -39.25 -9.094 1 94.75 254 ALA A C 1
ATOM 1959 O O . ALA A 1 254 ? 8.492 -39.906 -8.18 1 94.75 254 ALA A O 1
ATOM 1960 N N . GLN A 1 255 ? 8.648 -38.906 -10.164 1 91.12 255 GLN A N 1
ATOM 1961 C CA . GLN A 1 255 ? 10 -39.375 -10.438 1 91.12 255 GLN A CA 1
ATOM 1962 C C . GLN A 1 255 ? 11.016 -38.719 -9.508 1 91.12 255 GLN A C 1
ATOM 1964 O O . GLN A 1 255 ? 12.031 -39.312 -9.164 1 91.12 255 GLN A O 1
ATOM 1969 N N . VAL A 1 256 ? 10.758 -37.531 -9.086 1 92.5 256 VAL A N 1
ATOM 1970 C CA . VAL A 1 256 ? 11.766 -36.812 -8.336 1 92.5 256 VAL A CA 1
ATOM 1971 C C . VAL A 1 256 ? 11.477 -36.906 -6.84 1 92.5 256 VAL A C 1
ATOM 1973 O O . VAL A 1 256 ? 12.289 -36.5 -6.012 1 92.5 256 VAL A O 1
ATOM 1976 N N . LEU A 1 257 ? 10.328 -37.5 -6.457 1 94.88 257 LEU A N 1
ATOM 1977 C CA . LEU A 1 257 ? 9.953 -37.688 -5.062 1 94.88 257 LEU A CA 1
ATOM 1978 C C . LEU A 1 257 ? 10.57 -38.969 -4.508 1 94.88 257 LEU A C 1
ATOM 1980 O O . LEU A 1 257 ? 10.789 -39.938 -5.246 1 94.88 257 LEU A O 1
ATOM 1984 N N . GLU A 1 258 ? 10.82 -38.938 -3.205 1 93.81 258 GLU A N 1
ATOM 1985 C CA . GLU A 1 258 ? 11.219 -40.156 -2.535 1 93.81 258 GLU A CA 1
ATOM 1986 C C . GLU A 1 258 ? 10.195 -41.281 -2.77 1 93.81 258 GLU A C 1
ATOM 1988 O O . GLU A 1 258 ? 8.992 -41.031 -2.666 1 93.81 258 GLU A O 1
ATOM 1993 N N . PRO A 1 259 ? 10.773 -42.406 -3.109 1 93.5 259 PRO A N 1
ATOM 1994 C CA . PRO A 1 259 ? 9.852 -43.531 -3.299 1 93.5 259 PRO A CA 1
ATOM 1995 C C . PRO A 1 259 ? 9.125 -43.938 -2.014 1 93.5 259 PRO A C 1
ATOM 1997 O O . PRO A 1 259 ? 9.734 -43.938 -0.939 1 93.5 259 PRO A O 1
ATOM 2000 N N . ASN A 1 260 ? 7.836 -44.125 -2.092 1 93.62 260 ASN A N 1
ATOM 2001 C CA . ASN A 1 260 ? 6.969 -44.656 -1.051 1 93.62 260 ASN A CA 1
ATOM 2002 C C . ASN A 1 260 ? 6.637 -43.594 0.003 1 93.62 260 ASN A C 1
ATOM 2004 O O . ASN A 1 260 ? 5.57 -43.625 0.616 1 93.62 260 ASN A O 1
ATOM 2008 N N . THR A 1 261 ? 7.582 -42.625 0.182 1 94.62 261 THR A N 1
ATOM 2009 C CA . THR A 1 261 ? 7.336 -41.719 1.293 1 94.62 261 THR A CA 1
ATOM 2010 C C . THR A 1 261 ? 7.125 -40.281 0.787 1 94.62 261 THR A C 1
ATOM 2012 O O . THR A 1 261 ? 6.586 -39.438 1.505 1 94.62 261 THR A O 1
ATOM 2015 N N . GLY A 1 262 ? 7.582 -40.031 -0.404 1 97.06 262 GLY A N 1
ATOM 2016 C CA . GLY A 1 262 ? 7.453 -38.688 -0.955 1 97.06 262 GLY A CA 1
ATOM 2017 C C . GLY A 1 262 ? 6.016 -38.219 -1.04 1 97.06 262 GLY A C 1
ATOM 2018 O O . GLY A 1 262 ? 5.113 -39 -1.329 1 97.06 262 GLY A O 1
ATOM 2019 N N . ARG A 1 263 ? 5.801 -36.906 -0.75 1 98.38 263 ARG A N 1
ATOM 2020 C CA . ARG A 1 263 ? 4.449 -36.375 -0.712 1 98.38 263 ARG A CA 1
ATOM 2021 C C . ARG A 1 263 ? 4.273 -35.281 -1.758 1 98.38 263 ARG A C 1
ATOM 2023 O O . ARG A 1 263 ? 5.176 -34.469 -1.975 1 98.38 263 ARG A O 1
ATOM 2030 N N . LEU A 1 264 ? 3.121 -35.344 -2.4 1 98.56 264 LEU A N 1
ATOM 2031 C CA . LEU A 1 264 ? 2.672 -34.281 -3.312 1 98.56 264 LEU A CA 1
ATOM 2032 C C . LEU A 1 264 ? 1.55 -33.469 -2.686 1 98.56 264 LEU A C 1
ATOM 2034 O O . LEU A 1 264 ? 0.628 -34.031 -2.084 1 98.56 264 LEU A O 1
ATOM 2038 N N . ALA A 1 265 ? 1.639 -32.188 -2.713 1 98.88 265 ALA A N 1
ATOM 2039 C CA . ALA A 1 265 ? 0.575 -31.297 -2.25 1 98.88 265 ALA A CA 1
ATOM 2040 C C . ALA A 1 265 ? 0.349 -30.156 -3.234 1 98.88 265 ALA A C 1
ATOM 2042 O O . ALA A 1 265 ? 1.297 -29.469 -3.629 1 98.88 265 ALA A O 1
ATOM 2043 N N . MET A 1 266 ? -0.937 -29.922 -3.607 1 98.69 266 MET A N 1
ATOM 2044 C CA . MET A 1 266 ? -1.234 -28.906 -4.617 1 98.69 266 MET A CA 1
ATOM 2045 C C . MET A 1 266 ? -2.535 -28.188 -4.293 1 98.69 266 MET A C 1
ATOM 2047 O O . MET A 1 266 ? -3.418 -28.75 -3.639 1 98.69 266 MET A O 1
ATOM 2051 N N . ALA A 1 267 ? -2.641 -26.969 -4.605 1 98.75 267 ALA A N 1
ATOM 2052 C CA . ALA A 1 267 ? -3.889 -26.266 -4.891 1 98.75 267 ALA A CA 1
ATOM 2053 C C . ALA A 1 267 ? -4.074 -26.062 -6.395 1 98.75 267 ALA A C 1
ATOM 2055 O O . ALA A 1 267 ? -3.166 -25.594 -7.078 1 98.75 267 ALA A O 1
ATOM 2056 N N . ASP A 1 268 ? -5.195 -26.469 -6.902 1 98.31 268 ASP A N 1
ATOM 2057 C CA . ASP A 1 268 ? -5.363 -26.562 -8.352 1 98.31 268 ASP A CA 1
ATOM 2058 C C . ASP A 1 268 ? -6.816 -26.297 -8.75 1 98.31 268 ASP A C 1
ATOM 2060 O O . ASP A 1 268 ? -7.68 -26.109 -7.895 1 98.31 268 ASP A O 1
ATOM 2064 N N . MET A 1 269 ? -6.98 -26.188 -10.047 1 96.69 269 MET A N 1
ATOM 2065 C CA . MET A 1 269 ? -8.305 -25.953 -10.617 1 96.69 269 MET A CA 1
ATOM 2066 C C . MET A 1 269 ? -8.672 -27.047 -11.609 1 96.69 269 MET A C 1
ATOM 2068 O O . MET A 1 269 ? -7.859 -27.422 -12.461 1 96.69 269 MET A O 1
ATOM 2072 N N . ILE A 1 270 ? -9.914 -27.562 -11.484 1 97.19 270 ILE A N 1
ATOM 2073 C CA . ILE A 1 270 ? -10.398 -28.609 -12.383 1 97.19 270 ILE A CA 1
ATOM 2074 C C . ILE A 1 270 ? -11.852 -28.328 -12.758 1 97.19 270 ILE A C 1
ATOM 2076 O O . ILE A 1 270 ? -12.484 -27.422 -12.195 1 97.19 270 ILE A O 1
ATOM 2080 N N . LEU A 1 271 ? -12.359 -29.125 -13.688 1 94.62 271 LEU A N 1
ATOM 2081 C CA . LEU A 1 271 ? -13.734 -28.938 -14.133 1 94.62 271 LEU A CA 1
ATOM 2082 C C . LEU A 1 271 ? -14.711 -29.562 -13.133 1 94.62 271 LEU A C 1
ATOM 2084 O O . LEU A 1 271 ? -14.484 -30.656 -12.633 1 94.62 271 LEU A O 1
ATOM 2088 N N . ALA A 1 272 ? -15.727 -28.797 -12.867 1 92.69 272 ALA A N 1
ATOM 2089 C CA . ALA A 1 272 ? -16.828 -29.328 -12.078 1 92.69 272 ALA A CA 1
ATOM 2090 C C . ALA A 1 272 ? -17.844 -30.031 -12.961 1 92.69 272 ALA A C 1
ATOM 2092 O O . ALA A 1 272 ? -18.594 -30.891 -12.5 1 92.69 272 ALA A O 1
ATOM 2093 N N . LYS A 1 273 ? -17.891 -29.531 -14.195 1 85.81 273 LYS A N 1
ATOM 2094 C CA . LYS A 1 273 ? -18.734 -30.109 -15.227 1 85.81 273 LYS A CA 1
ATOM 2095 C C . LYS A 1 273 ? -17.953 -30.359 -16.5 1 85.81 273 LYS A C 1
ATOM 2097 O O . LYS A 1 273 ? -16.969 -29.672 -16.781 1 85.81 273 LYS A O 1
ATOM 2102 N N . PRO A 1 274 ? -18.391 -31.344 -17.234 1 85.56 274 PRO A N 1
ATOM 2103 C CA . PRO A 1 274 ? -17.656 -31.609 -18.469 1 85.56 274 PRO A CA 1
ATOM 2104 C C . PRO A 1 274 ? -17.656 -30.422 -19.422 1 85.56 274 PRO A C 1
ATOM 2106 O O . PRO A 1 274 ? -18.594 -29.609 -19.406 1 85.56 274 PRO A O 1
ATOM 2109 N N . ALA A 1 275 ? -16.594 -30.359 -20.188 1 83.56 275 ALA A N 1
ATOM 2110 C CA . ALA A 1 275 ? -16.484 -29.312 -21.188 1 83.56 275 ALA A CA 1
ATOM 2111 C C . ALA A 1 275 ? -17.656 -29.328 -22.156 1 83.56 275 ALA A C 1
ATOM 2113 O O . ALA A 1 275 ? -18.234 -30.391 -22.406 1 83.56 275 ALA A O 1
ATOM 2114 N N . PRO A 1 276 ? -17.984 -28.156 -22.609 1 79.25 276 PRO A N 1
ATOM 2115 C CA . PRO A 1 276 ? -19.094 -28.125 -23.562 1 79.25 276 PRO A CA 1
ATOM 2116 C C . PRO A 1 276 ? -18.812 -28.938 -24.828 1 79.25 276 PRO A C 1
ATOM 2118 O O . PRO A 1 276 ? -17.672 -28.969 -25.312 1 79.25 276 PRO A O 1
ATOM 2121 N N . THR A 1 277 ? -19.859 -29.484 -25.344 1 84.56 277 THR A N 1
ATOM 2122 C CA . THR A 1 277 ? -19.719 -30.344 -26.516 1 84.56 277 THR A CA 1
ATOM 2123 C C . THR A 1 277 ? -20.172 -29.625 -27.781 1 84.56 277 THR A C 1
ATOM 2125 O O . THR A 1 277 ? -19.781 -29.984 -28.891 1 84.56 277 THR A O 1
ATOM 2128 N N . CYS A 1 278 ? -20.969 -28.656 -27.562 1 83.75 278 CYS A N 1
ATOM 2129 C CA . CYS A 1 278 ? -21.422 -27.906 -28.734 1 83.75 278 CYS A CA 1
ATOM 2130 C C . CYS A 1 278 ? -20.297 -27.031 -29.281 1 83.75 278 CYS A C 1
ATOM 2132 O O . CYS A 1 278 ? -19.406 -26.594 -28.547 1 83.75 278 CYS A O 1
ATOM 2134 N N . ALA A 1 279 ? -20.344 -26.703 -30.547 1 82.31 279 ALA A N 1
ATOM 2135 C CA . ALA A 1 279 ? -19.281 -26 -31.234 1 82.31 279 ALA A CA 1
ATOM 2136 C C . ALA A 1 279 ? -19.047 -24.609 -30.625 1 82.31 279 ALA A C 1
ATOM 2138 O O . ALA A 1 279 ? -17.906 -24.234 -30.344 1 82.31 279 ALA A O 1
ATOM 2139 N N . LEU A 1 280 ? -20.094 -23.953 -30.453 1 77.94 280 LEU A N 1
ATOM 2140 C CA . LEU A 1 280 ? -19.984 -22.609 -29.906 1 77.94 280 LEU A CA 1
ATOM 2141 C C . LEU A 1 280 ? -19.438 -22.656 -28.484 1 77.94 280 LEU A C 1
ATOM 2143 O O . LEU A 1 280 ? -18.578 -21.844 -28.125 1 77.94 280 LEU A O 1
ATOM 2147 N N . GLY A 1 281 ? -19.953 -23.547 -27.734 1 77.06 281 GLY A N 1
ATOM 2148 C CA . GLY A 1 281 ? -19.484 -23.703 -26.359 1 77.06 281 GLY A CA 1
ATOM 2149 C C . GLY A 1 281 ? -18.016 -24.047 -26.281 1 77.06 281 GLY A C 1
ATOM 2150 O O . GLY A 1 281 ? -17.281 -23.5 -25.438 1 77.06 281 GLY A O 1
ATOM 2151 N N . ARG A 1 282 ? -17.656 -24.906 -27.156 1 85.5 282 ARG A N 1
ATOM 2152 C CA . ARG A 1 282 ? -16.266 -25.312 -27.172 1 85.5 282 ARG A CA 1
ATOM 2153 C C . ARG A 1 282 ? -15.352 -24.172 -27.609 1 85.5 282 ARG A C 1
ATOM 2155 O O . ARG A 1 282 ? -14.25 -24.016 -27.078 1 85.5 282 ARG A O 1
ATOM 2162 N N . ALA A 1 283 ? -15.812 -23.422 -28.484 1 79.19 283 ALA A N 1
ATOM 2163 C CA . ALA A 1 283 ? -15.047 -22.266 -28.938 1 79.19 283 ALA A CA 1
ATOM 2164 C C . ALA A 1 283 ? -14.852 -21.266 -27.812 1 79.19 283 ALA A C 1
ATOM 2166 O O . ALA A 1 283 ? -13.75 -20.75 -27.609 1 79.19 283 ALA A O 1
ATOM 2167 N N . ILE A 1 284 ? -15.883 -21.078 -27.141 1 73.94 284 ILE A N 1
ATOM 2168 C CA . ILE A 1 284 ? -15.82 -20.156 -26.016 1 73.94 284 ILE A CA 1
ATOM 2169 C C . ILE A 1 284 ? -14.898 -20.734 -24.938 1 73.94 284 ILE A C 1
ATOM 2171 O O . ILE A 1 284 ? -14.07 -20.016 -24.375 1 73.94 284 ILE A O 1
ATOM 2175 N N . PHE A 1 285 ? -15.125 -21.938 -24.734 1 80.88 285 PHE A N 1
ATOM 2176 C CA . PHE A 1 285 ? -14.297 -22.656 -23.766 1 80.88 285 PHE A CA 1
ATOM 2177 C C . PHE A 1 285 ? -12.82 -22.5 -24.109 1 80.88 285 PHE A C 1
ATOM 2179 O O . PHE A 1 285 ? -12.023 -22.109 -23.25 1 80.88 285 PHE A O 1
ATOM 2186 N N . ASN A 1 286 ? -12.508 -22.734 -25.312 1 83.25 286 ASN A N 1
ATOM 2187 C CA . ASN A 1 286 ? -11.125 -22.625 -25.766 1 83.25 286 ASN A CA 1
ATOM 2188 C C . ASN A 1 286 ? -10.625 -21.188 -25.672 1 83.25 286 ASN A C 1
ATOM 2190 O O . ASN A 1 286 ? -9.469 -20.953 -25.312 1 83.25 286 ASN A O 1
ATOM 2194 N N . ALA A 1 287 ? -11.438 -20.281 -25.922 1 73 287 ALA A N 1
ATOM 2195 C CA . ALA A 1 287 ? -11.062 -18.875 -25.906 1 73 287 ALA A CA 1
ATOM 2196 C C . ALA A 1 287 ? -10.797 -18.391 -24.484 1 73 287 ALA A C 1
ATOM 2198 O O . ALA A 1 287 ? -9.812 -17.688 -24.25 1 73 287 ALA A O 1
ATOM 2199 N N . VAL A 1 288 ? -11.617 -18.797 -23.594 1 73.19 288 VAL A N 1
ATOM 2200 C CA . VAL A 1 288 ? -11.5 -18.375 -22.203 1 73.19 288 VAL A CA 1
ATOM 2201 C C . VAL A 1 288 ? -10.203 -18.922 -21.594 1 73.19 288 VAL A C 1
ATOM 2203 O O . VAL A 1 288 ? -9.414 -18.172 -21.031 1 73.19 288 VAL A O 1
ATOM 2206 N N . PHE A 1 289 ? -9.969 -20.141 -21.766 1 83.25 289 PHE A N 1
ATOM 2207 C CA . PHE A 1 289 ? -8.797 -20.75 -21.141 1 83.25 289 PHE A CA 1
ATOM 2208 C C . PHE A 1 289 ? -7.527 -20.375 -21.891 1 83.25 289 PHE A C 1
ATOM 2210 O O . PHE A 1 289 ? -6.445 -20.312 -21.312 1 83.25 289 PHE A O 1
ATOM 2217 N N . GLY A 1 290 ? -7.719 -20.125 -23.188 1 77.94 290 GLY A N 1
ATOM 2218 C CA . GLY A 1 290 ? -6.609 -19.531 -23.922 1 77.94 290 GLY A CA 1
ATOM 2219 C C . GLY A 1 290 ? -6.191 -18.172 -23.391 1 77.94 290 GLY A C 1
ATOM 2220 O O . GLY A 1 290 ? -5 -17.922 -23.203 1 77.94 290 GLY A O 1
ATOM 2221 N N . ALA A 1 291 ? -7.148 -17.406 -23.109 1 68.44 291 ALA A N 1
ATOM 2222 C CA . ALA A 1 291 ? -6.895 -16.062 -22.594 1 68.44 291 ALA A CA 1
ATOM 2223 C C . ALA A 1 291 ? -6.25 -16.125 -21.203 1 68.44 291 ALA A C 1
ATOM 2225 O O . ALA A 1 291 ? -5.473 -15.25 -20.844 1 68.44 291 ALA A O 1
ATOM 2226 N N . LEU A 1 292 ? -6.496 -17.188 -20.531 1 76.31 292 LEU A N 1
ATOM 2227 C CA . LEU A 1 292 ? -5.938 -17.359 -19.188 1 76.31 292 LEU A CA 1
ATOM 2228 C C . LEU A 1 292 ? -4.633 -18.141 -19.234 1 76.31 292 LEU A C 1
ATOM 2230 O O . LEU A 1 292 ? -4.039 -18.438 -18.203 1 76.31 292 LEU A O 1
ATOM 2234 N N . ASN A 1 293 ? -4.176 -18.484 -20.406 1 81.12 293 ASN A N 1
ATOM 2235 C CA . ASN A 1 293 ? -2.971 -19.281 -20.609 1 81.12 293 ASN A CA 1
ATOM 2236 C C . ASN A 1 293 ? -3.049 -20.609 -19.875 1 81.12 293 ASN A C 1
ATOM 2238 O O . ASN A 1 293 ? -2.107 -21 -19.188 1 81.12 293 ASN A O 1
ATOM 2242 N N . VAL A 1 294 ? -4.168 -21.172 -19.953 1 89.88 294 VAL A N 1
ATOM 2243 C CA . VAL A 1 294 ? -4.402 -22.5 -19.391 1 89.88 294 VAL A CA 1
ATOM 2244 C C . VAL A 1 294 ? -4.621 -23.5 -20.531 1 89.88 294 VAL A C 1
ATOM 2246 O O . VAL A 1 294 ? -5.609 -23.406 -21.266 1 89.88 294 VAL A O 1
ATOM 2249 N N . PRO A 1 295 ? -3.719 -24.469 -20.656 1 92.25 295 PRO A N 1
ATOM 2250 C CA . PRO A 1 295 ? -3.994 -25.516 -21.641 1 92.25 295 PRO A CA 1
ATOM 2251 C C . PRO A 1 295 ? -5.301 -26.25 -21.375 1 92.25 295 PRO A C 1
ATOM 2253 O O . PRO A 1 295 ? -5.492 -26.797 -20.281 1 92.25 295 PRO A O 1
ATOM 2256 N N . VAL A 1 296 ? -6.09 -26.359 -22.375 1 91 296 VAL A N 1
ATOM 2257 C CA . VAL A 1 296 ? -7.422 -26.938 -22.219 1 91 296 VAL A CA 1
ATOM 2258 C C . VAL A 1 296 ? -7.305 -28.406 -21.812 1 91 296 VAL A C 1
ATOM 2260 O O . VAL A 1 296 ? -8.164 -28.938 -21.094 1 91 296 VAL A O 1
ATOM 2263 N N . VAL A 1 297 ? -6.219 -29.047 -22.188 1 93.38 297 VAL A N 1
ATOM 2264 C CA . VAL A 1 297 ? -6 -30.453 -21.875 1 93.38 297 VAL A CA 1
ATOM 2265 C C . VAL A 1 297 ? -5.902 -30.641 -20.359 1 93.38 297 VAL A C 1
ATOM 2267 O O . VAL A 1 297 ? -6.129 -31.75 -19.859 1 93.38 297 VAL A O 1
ATOM 2270 N N . ASN A 1 298 ? -5.602 -29.578 -19.656 1 96.06 298 ASN A N 1
ATOM 2271 C CA . ASN A 1 298 ? -5.477 -29.656 -18.203 1 96.06 298 ASN A CA 1
ATOM 2272 C C . ASN A 1 298 ? -6.84 -29.562 -17.516 1 96.06 298 ASN A C 1
ATOM 2274 O O . ASN A 1 298 ? -6.957 -29.859 -16.328 1 96.06 298 ASN A O 1
ATOM 2278 N N . MET A 1 299 ? -7.82 -29.109 -18.281 1 94.38 299 MET A N 1
ATOM 2279 C CA . MET A 1 299 ? -9.148 -28.969 -17.703 1 94.38 299 MET A CA 1
ATOM 2280 C C . MET A 1 299 ? -9.906 -30.297 -17.75 1 94.38 299 MET A C 1
ATOM 2282 O O . MET A 1 299 ? -10.648 -30.547 -18.703 1 94.38 299 MET A O 1
ATOM 2286 N N . LYS A 1 300 ? -9.75 -31 -16.672 1 95.5 300 LYS A N 1
ATOM 2287 C CA . LYS A 1 300 ? -10.32 -32.344 -16.547 1 95.5 300 LYS A CA 1
ATOM 2288 C C . LYS A 1 300 ? -11.305 -32.406 -15.398 1 95.5 300 LYS A C 1
ATOM 2290 O O . LYS A 1 300 ? -11.234 -31.625 -14.453 1 95.5 300 LYS A O 1
ATOM 2295 N N . THR A 1 301 ? -12.203 -33.375 -15.516 1 95.5 301 THR A N 1
ATOM 2296 C CA . THR A 1 301 ? -13.117 -33.656 -14.414 1 95.5 301 THR A CA 1
ATOM 2297 C C . THR A 1 301 ? -12.383 -34.312 -13.242 1 95.5 301 THR A C 1
ATOM 2299 O O . THR A 1 301 ? -11.227 -34.688 -13.375 1 95.5 301 THR A O 1
ATOM 2302 N N . MET A 1 302 ? -13.102 -34.344 -12.156 1 96.75 302 MET A N 1
ATOM 2303 C CA . MET A 1 302 ? -12.555 -34.938 -10.938 1 96.75 302 MET A CA 1
ATOM 2304 C C . MET A 1 302 ? -12.039 -36.344 -11.188 1 96.75 302 MET A C 1
ATOM 2306 O O . MET A 1 302 ? -10.938 -36.688 -10.766 1 96.75 302 MET A O 1
ATOM 2310 N N . GLU A 1 303 ? -12.797 -37.125 -11.891 1 96.44 303 GLU A N 1
ATOM 2311 C CA . GLU A 1 303 ? -12.445 -38.5 -12.148 1 96.44 303 GLU A CA 1
ATOM 2312 C C . GLU A 1 303 ? -11.203 -38.625 -13.031 1 96.44 303 GLU A C 1
ATOM 2314 O O . GLU A 1 303 ? -10.289 -39.406 -12.75 1 96.44 303 GLU A O 1
ATOM 2319 N N . ALA A 1 304 ? -11.234 -37.844 -14.062 1 96.75 304 ALA A N 1
ATOM 2320 C CA . ALA A 1 304 ? -10.094 -37.844 -14.977 1 96.75 304 ALA A CA 1
ATOM 2321 C C . ALA A 1 304 ? -8.836 -37.312 -14.289 1 96.75 304 ALA A C 1
ATOM 2323 O O . ALA A 1 304 ? -7.73 -37.812 -14.547 1 96.75 304 ALA A O 1
ATOM 2324 N N . TYR A 1 305 ? -9.023 -36.344 -13.477 1 97.88 305 TYR A N 1
ATOM 2325 C CA . TYR A 1 305 ? -7.922 -35.781 -12.711 1 97.88 305 TYR A CA 1
ATOM 2326 C C . TYR A 1 305 ? -7.32 -36.812 -11.758 1 97.88 305 TYR A C 1
ATOM 2328 O O . TYR A 1 305 ? -6.098 -36.969 -11.695 1 97.88 305 TYR A O 1
ATOM 2336 N N . LYS A 1 306 ? -8.141 -37.531 -11.047 1 98 306 LYS A N 1
ATOM 2337 C CA . LYS A 1 306 ? -7.691 -38.562 -10.141 1 98 306 LYS A CA 1
ATOM 2338 C C . LYS A 1 306 ? -6.953 -39.688 -10.906 1 98 306 LYS A C 1
ATOM 2340 O O . LYS A 1 306 ? -5.953 -40.219 -10.422 1 98 306 LYS A O 1
ATOM 2345 N N . GLN A 1 307 ? -7.453 -39.969 -12.062 1 97.94 307 GLN A N 1
ATOM 2346 C CA . GLN A 1 307 ? -6.809 -40.969 -12.883 1 97.94 307 GLN A CA 1
ATOM 2347 C C . GLN A 1 307 ? -5.406 -40.562 -13.297 1 97.94 307 GLN A C 1
ATOM 2349 O O . GLN A 1 307 ? -4.492 -41.375 -13.367 1 97.94 307 GLN A O 1
ATOM 2354 N N . ASP A 1 308 ? -5.25 -39.281 -13.641 1 97.94 308 ASP A N 1
ATOM 2355 C CA . ASP A 1 308 ? -3.92 -38.781 -13.953 1 97.94 308 ASP A CA 1
ATOM 2356 C C . ASP A 1 308 ? -2.951 -39.031 -12.797 1 97.94 308 ASP A C 1
ATOM 2358 O O . ASP A 1 308 ? -1.788 -39.375 -13.016 1 97.94 308 ASP A O 1
ATOM 2362 N N . LEU A 1 309 ? -3.4 -38.812 -11.539 1 98.31 309 LEU A N 1
ATOM 2363 C CA . LEU A 1 309 ? -2.57 -39.031 -10.359 1 98.31 309 LEU A CA 1
ATOM 2364 C C . LEU A 1 309 ? -2.209 -40.5 -10.203 1 98.31 309 LEU A C 1
ATOM 2366 O O . LEU A 1 309 ? -1.049 -40.844 -9.961 1 98.31 309 LEU A O 1
ATOM 2370 N N . VAL A 1 310 ? -3.199 -41.344 -10.398 1 98 310 VAL A N 1
ATOM 2371 C CA . VAL A 1 310 ? -2.979 -42.781 -10.297 1 98 310 VAL A CA 1
ATOM 2372 C C . VAL A 1 310 ? -1.993 -43.25 -11.367 1 98 310 VAL A C 1
ATOM 2374 O O . VAL A 1 310 ? -1.06 -44 -11.086 1 98 310 VAL A O 1
ATOM 2377 N N . ASP A 1 311 ? -2.211 -42.75 -12.562 1 97.31 311 ASP A N 1
ATOM 2378 C CA . ASP A 1 311 ? -1.349 -43.125 -13.68 1 97.31 311 ASP A CA 1
ATOM 2379 C C . ASP A 1 311 ? 0.093 -42.688 -13.43 1 97.31 311 ASP A C 1
ATOM 2381 O O . ASP A 1 311 ? 1.032 -43.344 -13.891 1 97.31 311 ASP A O 1
ATOM 2385 N N . ALA A 1 312 ? 0.244 -41.656 -12.727 1 96.5 312 ALA A N 1
ATOM 2386 C CA . ALA A 1 312 ? 1.58 -41.125 -12.43 1 96.5 312 ALA A CA 1
ATOM 2387 C C . ALA A 1 312 ? 2.24 -41.938 -11.305 1 96.5 312 ALA A C 1
ATOM 2389 O O . ALA A 1 312 ? 3.438 -41.781 -11.055 1 96.5 312 ALA A O 1
ATOM 2390 N N . GLY A 1 313 ? 1.455 -42.719 -10.555 1 96.56 313 GLY A N 1
ATOM 2391 C CA . GLY A 1 313 ? 2.02 -43.594 -9.539 1 96.56 313 GLY A CA 1
ATOM 2392 C C . GLY A 1 313 ? 1.7 -43.125 -8.125 1 96.56 313 GLY A C 1
ATOM 2393 O O . GLY A 1 313 ? 2.217 -43.719 -7.156 1 96.56 313 GLY A O 1
ATOM 2394 N N . PHE A 1 314 ? 0.829 -42.188 -7.965 1 98.19 314 PHE A N 1
ATOM 2395 C CA . PHE A 1 314 ? 0.503 -41.688 -6.637 1 98.19 314 PHE A CA 1
ATOM 2396 C C . PHE A 1 314 ? -0.549 -42.562 -5.969 1 98.19 314 PHE A C 1
ATOM 2398 O O . PHE A 1 314 ? -1.393 -43.156 -6.648 1 98.19 314 PHE A O 1
ATOM 2405 N N . VAL A 1 315 ? -0.442 -42.688 -4.68 1 97.94 315 VAL A N 1
ATOM 2406 C CA . VAL A 1 315 ? -1.388 -43.406 -3.85 1 97.94 315 VAL A CA 1
ATOM 2407 C C . VAL A 1 315 ? -1.827 -42.562 -2.672 1 97.94 315 VAL A C 1
ATOM 2409 O O . VAL A 1 315 ? -1.325 -41.438 -2.49 1 97.94 315 VAL A O 1
ATOM 2412 N N . ASP A 1 316 ? -2.895 -43 -1.9 1 97.75 316 ASP A N 1
ATOM 2413 C CA . ASP A 1 316 ? -3.447 -42.25 -0.777 1 97.75 316 ASP A CA 1
ATOM 2414 C C . ASP A 1 316 ? -3.877 -40.844 -1.212 1 97.75 316 ASP A C 1
ATOM 2416 O O . ASP A 1 316 ? -3.504 -39.844 -0.582 1 97.75 316 ASP A O 1
ATOM 2420 N N . ILE A 1 317 ? -4.555 -40.875 -2.33 1 98.44 317 ILE A N 1
ATOM 2421 C CA . ILE A 1 317 ? -4.926 -39.625 -2.977 1 98.44 317 ILE A CA 1
ATOM 2422 C C . ILE A 1 317 ? -6.117 -39 -2.252 1 98.44 317 ILE A C 1
ATOM 2424 O O . ILE A 1 317 ? -7.148 -39.625 -2.066 1 98.44 317 ILE A O 1
ATOM 2428 N N . GLU A 1 318 ? -5.949 -37.75 -1.772 1 98.44 318 GLU A N 1
ATOM 2429 C CA . GLU A 1 318 ? -7.004 -36.938 -1.178 1 98.44 318 GLU A CA 1
ATOM 2430 C C . GLU A 1 318 ? -7.242 -35.656 -1.984 1 98.44 318 GLU A C 1
ATOM 2432 O O . GLU A 1 318 ? -6.309 -34.906 -2.254 1 98.44 318 GLU A O 1
ATOM 2437 N N . ILE A 1 319 ? -8.5 -35.469 -2.422 1 98.31 319 ILE A N 1
ATOM 2438 C CA . ILE A 1 319 ? -8.883 -34.281 -3.143 1 98.31 319 ILE A CA 1
ATOM 2439 C C . ILE A 1 319 ? -10.047 -33.594 -2.428 1 98.31 319 ILE A C 1
ATOM 2441 O O . ILE A 1 319 ? -11.094 -34.219 -2.211 1 98.31 319 ILE A O 1
ATOM 2445 N N . GLU A 1 320 ? -9.852 -32.375 -2.043 1 98.25 320 GLU A N 1
ATOM 2446 C CA . GLU A 1 320 ? -10.875 -31.594 -1.355 1 98.25 320 GLU A CA 1
ATOM 2447 C C . GLU A 1 320 ? -11.266 -30.359 -2.16 1 98.25 320 GLU A C 1
ATOM 2449 O O . GLU A 1 320 ? -10.398 -29.562 -2.553 1 98.25 320 GLU A O 1
ATOM 2454 N N . CYS A 1 321 ? -12.547 -30.219 -2.438 1 97.5 321 CYS A N 1
ATOM 2455 C CA . CYS A 1 321 ? -13.047 -29.031 -3.096 1 97.5 321 CYS A CA 1
ATOM 2456 C C . CYS A 1 321 ? -13.203 -27.875 -2.1 1 97.5 321 CYS A C 1
ATOM 2458 O O . CYS A 1 321 ? -13.82 -28.047 -1.049 1 97.5 321 CYS A O 1
ATOM 2460 N N . ILE A 1 322 ? -12.625 -26.656 -2.473 1 96.88 322 ILE A N 1
ATOM 2461 C CA . ILE A 1 322 ? -12.688 -25.578 -1.504 1 96.88 322 ILE A CA 1
ATOM 2462 C C . ILE A 1 322 ? -13.109 -24.281 -2.205 1 96.88 322 ILE A C 1
ATOM 2464 O O . ILE A 1 322 ? -12.883 -23.188 -1.687 1 96.88 322 ILE A O 1
ATOM 2468 N N . GLU A 1 323 ? -13.672 -24.359 -3.381 1 94.25 323 GLU A N 1
ATOM 2469 C CA . GLU A 1 323 ? -13.977 -23.172 -4.18 1 94.25 323 GLU A CA 1
ATOM 2470 C C . GLU A 1 323 ? -14.953 -22.25 -3.447 1 94.25 323 GLU A C 1
ATOM 2472 O O . GLU A 1 323 ? -14.992 -21.047 -3.705 1 94.25 323 GLU A O 1
ATOM 2477 N N . ASP A 1 324 ? -15.703 -22.734 -2.484 1 91.69 324 ASP A N 1
ATOM 2478 C CA . ASP A 1 324 ? -16.672 -21.938 -1.748 1 91.69 324 ASP A CA 1
ATOM 2479 C C . ASP A 1 324 ? -15.992 -20.844 -0.935 1 91.69 324 ASP A C 1
ATOM 2481 O O . ASP A 1 324 ? -16.641 -19.875 -0.526 1 91.69 324 ASP A O 1
ATOM 2485 N N . ARG A 1 325 ? -14.734 -21.016 -0.746 1 95.06 325 ARG A N 1
ATOM 2486 C CA . ARG A 1 325 ? -13.992 -20.047 0.042 1 95.06 325 ARG A CA 1
ATOM 2487 C C . ARG A 1 325 ? -12.867 -19.422 -0.779 1 95.06 325 ARG A C 1
ATOM 2489 O O . ARG A 1 325 ? -11.883 -18.922 -0.222 1 95.06 325 ARG A O 1
ATOM 2496 N N . VAL A 1 326 ? -13 -19.516 -2.045 1 96.88 326 VAL A N 1
ATOM 2497 C CA . VAL A 1 326 ? -11.859 -19.047 -2.836 1 96.88 326 VAL A CA 1
ATOM 2498 C C . VAL A 1 326 ? -12.312 -17.953 -3.799 1 96.88 326 VAL A C 1
ATOM 2500 O O . VAL A 1 326 ? -12.008 -16.781 -3.6 1 96.88 326 VAL A O 1
ATOM 2503 N N . PHE A 1 327 ? -13.25 -18.266 -4.711 1 94.38 327 PHE A N 1
ATOM 2504 C CA . PHE A 1 327 ? -13.57 -17.375 -5.809 1 94.38 327 PHE A CA 1
ATOM 2505 C C . PHE A 1 327 ? -14.25 -16.109 -5.289 1 94.38 327 PHE A C 1
ATOM 2507 O O . PHE A 1 327 ? -13.797 -14.992 -5.566 1 94.38 327 PHE A O 1
ATOM 2514 N N . SER A 1 328 ? -15.273 -16.25 -4.48 1 92.38 328 SER A N 1
ATOM 2515 C CA . SER A 1 328 ? -16 -15.078 -3.986 1 92.38 328 SER A CA 1
ATOM 2516 C C . SER A 1 328 ? -15.156 -14.273 -3.01 1 92.38 328 SER A C 1
ATOM 2518 O O . SER A 1 328 ? -15.273 -13.047 -2.947 1 92.38 328 SER A O 1
ATOM 2520 N N . GLY A 1 329 ? -14.352 -14.969 -2.248 1 94.69 329 GLY A N 1
ATOM 2521 C CA . GLY A 1 329 ? -13.461 -14.273 -1.331 1 94.69 329 GLY A CA 1
ATOM 2522 C C . GLY A 1 329 ? -12.508 -13.32 -2.031 1 94.69 329 GLY A C 1
ATOM 2523 O O . GLY A 1 329 ? -12.422 -12.148 -1.673 1 94.69 329 GLY A O 1
ATOM 2524 N N . LEU A 1 330 ? -11.836 -13.836 -3.01 1 95.81 330 LEU A N 1
ATOM 2525 C CA . LEU A 1 330 ? -10.914 -12.992 -3.758 1 95.81 330 LEU A CA 1
ATOM 2526 C C . LEU A 1 330 ? -11.664 -11.891 -4.5 1 95.81 330 LEU A C 1
ATOM 2528 O O . LEU A 1 330 ? -11.203 -10.742 -4.551 1 95.81 330 LEU A O 1
ATOM 2532 N N . ALA A 1 331 ? -12.805 -12.234 -5.086 1 91.88 331 ALA A N 1
ATOM 2533 C CA . ALA A 1 331 ? -13.609 -11.242 -5.789 1 91.88 331 ALA A CA 1
ATOM 2534 C C . ALA A 1 331 ? -13.984 -10.086 -4.867 1 91.88 331 ALA A C 1
ATOM 2536 O O . ALA A 1 331 ? -13.844 -8.922 -5.234 1 91.88 331 ALA A O 1
ATOM 2537 N N . ASN A 1 332 ? -14.438 -10.43 -3.715 1 91.94 332 ASN A N 1
ATOM 2538 C CA . ASN A 1 332 ? -14.828 -9.406 -2.75 1 91.94 332 ASN A CA 1
ATOM 2539 C C . ASN A 1 332 ? -13.633 -8.555 -2.328 1 91.94 332 ASN A C 1
ATOM 2541 O O . ASN A 1 332 ? -13.766 -7.336 -2.174 1 91.94 332 ASN A O 1
ATOM 2545 N N . TYR A 1 333 ? -12.516 -9.164 -2.117 1 94.12 333 TYR A N 1
ATOM 2546 C CA . TYR A 1 333 ? -11.32 -8.406 -1.76 1 94.12 333 TYR A CA 1
ATOM 2547 C C . TYR A 1 333 ? -10.945 -7.418 -2.859 1 94.12 333 TYR A C 1
ATOM 2549 O O . TYR A 1 333 ? -10.586 -6.273 -2.578 1 94.12 333 TYR A O 1
ATOM 2557 N N . ILE A 1 334 ? -10.992 -7.93 -4.086 1 90.81 334 ILE A N 1
ATOM 2558 C CA . ILE A 1 334 ? -10.664 -7.07 -5.219 1 90.81 334 ILE A CA 1
ATOM 2559 C C . ILE A 1 334 ? -11.602 -5.871 -5.242 1 90.81 334 ILE A C 1
ATOM 2561 O O . ILE A 1 334 ? -11.172 -4.738 -5.473 1 90.81 334 ILE A O 1
ATOM 2565 N N . GLN A 1 335 ? -12.852 -6.121 -5.016 1 85.88 335 GLN A N 1
ATOM 2566 C CA . GLN A 1 335 ? -13.828 -5.039 -4.969 1 85.88 335 GLN A CA 1
ATOM 2567 C C . GLN A 1 335 ? -13.477 -4.023 -3.885 1 85.88 335 GLN A C 1
ATOM 2569 O O . GLN A 1 335 ? -13.484 -2.816 -4.133 1 85.88 335 GLN A O 1
ATOM 2574 N N . ASP A 1 336 ? -13.195 -4.512 -2.766 1 85.56 336 ASP A N 1
ATOM 2575 C CA . ASP A 1 336 ? -12.828 -3.643 -1.651 1 85.56 336 ASP A CA 1
ATOM 2576 C C . ASP A 1 336 ? -11.547 -2.873 -1.953 1 85.56 336 ASP A C 1
ATOM 2578 O O . ASP A 1 336 ? -11.445 -1.679 -1.659 1 85.56 336 ASP A O 1
ATOM 2582 N N . GLN A 1 337 ? -10.555 -3.602 -2.488 1 88.38 337 GLN A N 1
ATOM 2583 C CA . GLN A 1 337 ? -9.273 -2.99 -2.826 1 88.38 337 GLN A CA 1
ATOM 2584 C C . GLN A 1 337 ? -9.453 -1.881 -3.859 1 88.38 337 GLN A C 1
ATOM 2586 O O . GLN A 1 337 ? -8.812 -0.832 -3.766 1 88.38 337 GLN A O 1
ATOM 2591 N N . THR A 1 338 ? -10.25 -2.113 -4.84 1 81.56 338 THR A N 1
ATOM 2592 C CA . THR A 1 338 ? -10.547 -1.109 -5.859 1 81.56 338 THR A CA 1
ATOM 2593 C C . THR A 1 338 ? -11.258 0.093 -5.246 1 81.56 338 THR A C 1
ATOM 2595 O O . THR A 1 338 ? -11.023 1.233 -5.648 1 81.56 338 THR A O 1
ATOM 2598 N N . GLY A 1 339 ? -12.109 -0.184 -4.336 1 75.12 339 GLY A N 1
ATOM 2599 C CA . GLY A 1 339 ? -12.75 0.905 -3.623 1 75.12 339 GLY A CA 1
ATOM 2600 C C . GLY A 1 339 ? -11.781 1.733 -2.799 1 75.12 339 GLY A C 1
ATOM 2601 O O . GLY A 1 339 ? -11.906 2.959 -2.736 1 75.12 339 GLY A O 1
ATOM 2602 N N . ARG A 1 340 ? -10.805 1.15 -2.262 1 78.81 340 ARG A N 1
ATOM 2603 C CA . ARG A 1 340 ? -9.852 1.802 -1.374 1 78.81 340 ARG A CA 1
ATOM 2604 C C . ARG A 1 340 ? -8.797 2.568 -2.17 1 78.81 340 ARG A C 1
ATOM 2606 O O . ARG A 1 340 ? -8.453 3.701 -1.824 1 78.81 340 ARG A O 1
ATOM 2613 N N . LEU A 1 341 ? -8.312 1.936 -3.227 1 81.94 341 LEU A N 1
ATOM 2614 C CA . LEU A 1 341 ? -7.113 2.463 -3.867 1 81.94 341 LEU A CA 1
ATOM 2615 C C . LEU A 1 341 ? -7.387 2.812 -5.328 1 81.94 341 LEU A C 1
ATOM 2617 O O . LEU A 1 341 ? -6.512 3.342 -6.016 1 81.94 341 LEU A O 1
ATOM 2621 N N . GLY A 1 342 ? -8.578 2.514 -5.766 1 71.38 342 GLY A N 1
ATOM 2622 C CA . GLY A 1 342 ? -8.891 2.666 -7.176 1 71.38 342 GLY A CA 1
ATOM 2623 C C . GLY A 1 342 ? -8.672 4.078 -7.688 1 71.38 342 GLY A C 1
ATOM 2624 O O . GLY A 1 342 ? -8.273 4.273 -8.836 1 71.38 342 GLY A O 1
ATOM 2625 N N . GLY A 1 343 ? -8.859 5.012 -6.848 1 67.5 343 GLY A N 1
ATOM 2626 C CA . GLY A 1 343 ? -8.711 6.398 -7.254 1 67.5 343 GLY A CA 1
ATOM 2627 C C . GLY A 1 343 ? -7.262 6.809 -7.441 1 67.5 343 GLY A C 1
ATOM 2628 O O . GLY A 1 343 ? -6.977 7.84 -8.055 1 67.5 343 GLY A O 1
ATOM 2629 N N . MET A 1 344 ? -6.406 6.078 -6.977 1 74.69 344 MET A N 1
ATOM 2630 C CA . MET A 1 344 ? -4.988 6.426 -7.012 1 74.69 344 MET A CA 1
ATOM 2631 C C . MET A 1 344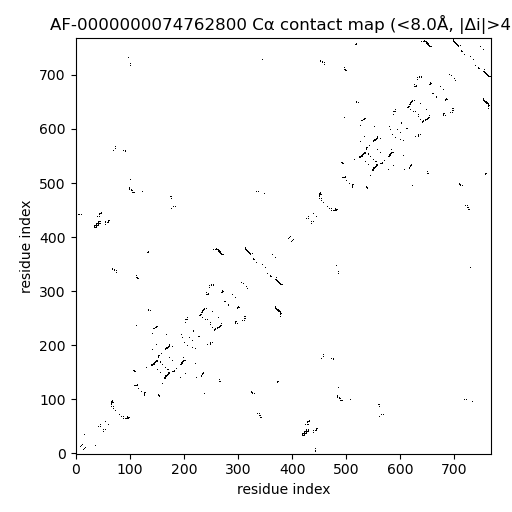 ? -4.27 5.668 -8.117 1 74.69 344 MET A C 1
ATOM 2633 O O . MET A 1 344 ? -3.23 6.113 -8.609 1 74.69 344 MET A O 1
ATOM 2637 N N . VAL A 1 345 ? -4.832 4.543 -8.5 1 77.06 345 VAL A N 1
ATOM 2638 C CA . VAL A 1 345 ? -4.094 3.684 -9.422 1 77.06 345 VAL A CA 1
ATOM 2639 C C . VAL A 1 345 ? -4.52 3.969 -10.859 1 77.06 345 VAL A C 1
ATOM 2641 O O . VAL A 1 345 ? -5.602 4.52 -11.094 1 77.06 345 VAL A O 1
ATOM 2644 N N . LYS A 1 346 ? -3.67 3.592 -11.758 1 69.38 346 LYS A N 1
ATOM 2645 C CA . LYS A 1 346 ? -3.928 3.785 -13.18 1 69.38 346 LYS A CA 1
ATOM 2646 C C . LYS A 1 346 ? -5.223 3.094 -13.602 1 69.38 346 LYS A C 1
ATOM 2648 O O . LYS A 1 346 ? -5.547 2.016 -13.102 1 69.38 346 LYS A O 1
ATOM 2653 N N . PRO A 1 347 ? -5.836 3.656 -14.57 1 64.12 347 PRO A N 1
ATOM 2654 C CA . PRO A 1 347 ? -7.078 3.055 -15.055 1 64.12 347 PRO A CA 1
ATOM 2655 C C . PRO A 1 347 ? -6.879 1.639 -15.594 1 64.12 347 PRO A C 1
ATOM 2657 O O . PRO A 1 347 ? -7.754 0.783 -15.422 1 64.12 347 PRO A O 1
ATOM 2660 N N . GLY A 1 348 ? -5.824 1.351 -16.219 1 66.31 348 GLY A N 1
ATOM 2661 C CA . GLY A 1 348 ? -5.543 0.007 -16.703 1 66.31 348 GLY A CA 1
ATOM 2662 C C . GLY A 1 348 ? -5.543 -1.033 -15.602 1 66.31 348 GLY A C 1
ATOM 2663 O O . GLY A 1 348 ? -6.039 -2.145 -15.789 1 66.31 348 GLY A O 1
ATOM 2664 N N . VAL A 1 349 ? -4.973 -0.626 -14.5 1 73.19 349 VAL A N 1
ATOM 2665 C CA . VAL A 1 349 ? -4.969 -1.512 -13.336 1 73.19 349 VAL A CA 1
ATOM 2666 C C . VAL A 1 349 ? -6.398 -1.735 -12.852 1 73.19 349 VAL A C 1
ATOM 2668 O O . VAL A 1 349 ? -6.805 -2.873 -12.602 1 73.19 349 VAL A O 1
ATOM 2671 N N . GLN A 1 350 ? -7.16 -0.686 -12.828 1 71.88 350 GLN A N 1
ATOM 2672 C CA . GLN A 1 350 ? -8.547 -0.777 -12.375 1 71.88 350 GLN A CA 1
ATOM 2673 C C . GLN A 1 350 ? -9.352 -1.719 -13.266 1 71.88 350 GLN A C 1
ATOM 2675 O O . GLN A 1 350 ? -10.094 -2.566 -12.773 1 71.88 350 GLN A O 1
ATOM 2680 N N . TRP A 1 351 ? -9.156 -1.631 -14.469 1 68.88 351 TRP A N 1
ATOM 2681 C CA . TRP A 1 351 ? -9.938 -2.416 -15.414 1 68.88 351 TRP A CA 1
ATOM 2682 C C . TRP A 1 351 ? -9.547 -3.889 -15.359 1 68.88 351 TRP A C 1
ATOM 2684 O O . TRP A 1 351 ? -10.406 -4.77 -15.438 1 68.88 351 TRP A O 1
ATOM 2694 N N . SER A 1 352 ? -8.266 -4.066 -15.289 1 74.81 352 SER A N 1
ATOM 2695 C CA . SER A 1 352 ? -7.793 -5.441 -15.203 1 74.81 352 SER A CA 1
ATOM 2696 C C . SER A 1 352 ? -8.383 -6.152 -13.984 1 74.81 352 SER A C 1
ATOM 2698 O O . SER A 1 352 ? -8.875 -7.277 -14.094 1 74.81 352 SER A O 1
ATOM 2700 N N . PHE A 1 353 ? -8.422 -5.457 -12.938 1 83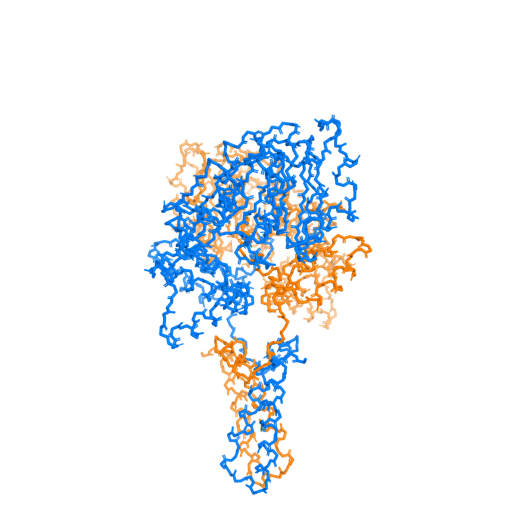.81 353 PHE A N 1
ATOM 2701 C CA . PHE A 1 353 ? -8.883 -6.113 -11.719 1 83.81 353 PHE A CA 1
ATOM 2702 C C . PHE A 1 353 ? -10.406 -6.102 -11.641 1 83.81 353 PHE A C 1
ATOM 2704 O O . PHE A 1 353 ? -11 -6.949 -10.977 1 83.81 353 PHE A O 1
ATOM 2711 N N . TRP A 1 354 ? -11.016 -5.148 -12.305 1 77.81 354 TRP A N 1
ATOM 2712 C CA . TRP A 1 354 ? -12.461 -5.227 -12.477 1 77.81 354 TRP A CA 1
ATOM 2713 C C . TRP A 1 354 ? -12.852 -6.469 -13.266 1 77.81 354 TRP A C 1
ATOM 2715 O O . TRP A 1 354 ? -13.766 -7.199 -12.875 1 77.81 354 TRP A O 1
ATOM 2725 N N . GLY A 1 355 ? -12.172 -6.664 -14.367 1 77.44 355 GLY A N 1
ATOM 2726 C CA . GLY A 1 355 ? -12.406 -7.871 -15.141 1 77.44 355 GLY A CA 1
ATOM 2727 C C . GLY A 1 355 ? -12.195 -9.141 -14.344 1 77.44 355 GLY A C 1
ATOM 2728 O O . GLY A 1 355 ? -12.992 -10.078 -14.422 1 77.44 355 GLY A O 1
ATOM 2729 N N . LEU A 1 356 ? -11.125 -9.156 -13.602 1 84.69 356 LEU A N 1
ATOM 2730 C CA . LEU A 1 356 ? -10.852 -10.32 -12.766 1 84.69 356 LEU A CA 1
ATOM 2731 C C . LEU A 1 356 ? -11.961 -10.523 -11.734 1 84.69 356 LEU A C 1
ATOM 2733 O O . LEU A 1 356 ? -12.398 -11.648 -11.508 1 84.69 356 LEU A O 1
ATOM 2737 N N . HIS A 1 357 ? -12.383 -9.414 -11.109 1 87.5 357 HIS A N 1
ATOM 2738 C CA . HIS A 1 357 ? -13.477 -9.461 -10.148 1 87.5 357 HIS A CA 1
ATOM 2739 C C . HIS A 1 357 ? -14.727 -10.078 -10.773 1 87.5 357 HIS A C 1
ATOM 2741 O O . HIS A 1 357 ? -15.32 -11 -10.203 1 87.5 357 HIS A O 1
ATOM 2747 N N . LYS A 1 358 ? -15.125 -9.633 -11.914 1 81.69 358 LYS A N 1
ATOM 2748 C CA . LYS A 1 358 ? -16.312 -10.133 -12.594 1 81.69 358 LYS A CA 1
ATOM 2749 C C . LYS A 1 358 ? -16.141 -11.586 -13.008 1 81.69 358 LYS A C 1
ATOM 2751 O O . LYS A 1 358 ? -17.078 -12.391 -12.898 1 81.69 358 LYS A O 1
ATOM 2756 N N . GLY A 1 359 ? -14.992 -11.906 -13.5 1 82.69 359 GLY A N 1
ATOM 2757 C CA . GLY A 1 359 ? -14.695 -13.281 -13.867 1 82.69 359 GLY A CA 1
ATOM 2758 C C . GLY A 1 359 ? -14.789 -14.25 -12.703 1 82.69 359 GLY A C 1
ATOM 2759 O O . GLY A 1 359 ? -15.359 -15.336 -12.836 1 82.69 359 GLY A O 1
ATOM 2760 N N . LEU A 1 360 ? -14.258 -13.836 -11.609 1 89.44 360 LEU A N 1
ATOM 2761 C CA . LEU A 1 360 ? -14.273 -14.672 -10.414 1 89.44 360 LEU A CA 1
ATOM 2762 C C . LEU A 1 360 ? -15.703 -14.883 -9.922 1 89.44 360 LEU A C 1
ATOM 2764 O O . LEU A 1 360 ? -16.078 -15.984 -9.516 1 89.44 360 LEU A O 1
ATOM 2768 N N . LEU A 1 361 ? -16.469 -13.797 -9.945 1 87.56 361 LEU A N 1
ATOM 2769 C CA . LEU A 1 361 ? -17.875 -13.93 -9.539 1 87.56 361 LEU A CA 1
ATOM 2770 C C . LEU A 1 361 ? -18.625 -14.867 -10.469 1 87.56 361 LEU A C 1
ATOM 2772 O O . LEU A 1 361 ? -19.438 -15.68 -10.023 1 87.56 361 LEU A O 1
ATOM 2776 N N . TRP A 1 362 ? -18.375 -14.734 -11.703 1 81.94 362 TRP A N 1
ATOM 2777 C CA . TRP A 1 362 ? -19 -15.625 -12.68 1 81.94 362 TRP A CA 1
ATOM 2778 C C . TRP A 1 362 ? -18.609 -17.078 -12.406 1 81.94 362 TRP A C 1
ATOM 2780 O O . TRP A 1 362 ? -19.453 -17.969 -12.461 1 81.94 362 TRP A O 1
ATOM 2790 N N . LEU A 1 363 ? -17.328 -17.297 -12.125 1 83.12 363 LEU A N 1
ATOM 2791 C CA . LEU A 1 363 ? -16.859 -18.641 -11.82 1 83.12 363 LEU A CA 1
ATOM 2792 C C . LEU A 1 363 ? -17.562 -19.203 -10.586 1 83.12 363 LEU A C 1
ATOM 2794 O O . LEU A 1 363 ? -17.938 -20.375 -10.562 1 83.12 363 LEU A O 1
ATOM 2798 N N . ASP A 1 364 ? -17.703 -18.375 -9.594 1 87.25 364 ASP A N 1
ATOM 2799 C CA . ASP A 1 364 ? -18.328 -18.797 -8.352 1 87.25 364 ASP A CA 1
ATOM 2800 C C . ASP A 1 364 ? -19.797 -19.156 -8.578 1 87.25 364 ASP A C 1
ATOM 2802 O O . ASP A 1 364 ? -20.297 -20.141 -8.023 1 87.25 364 ASP A O 1
ATOM 2806 N N . ARG A 1 365 ? -20.469 -18.438 -9.383 1 84.44 365 ARG A N 1
ATOM 2807 C CA . ARG A 1 365 ? -21.891 -18.625 -9.609 1 84.44 365 ARG A CA 1
ATOM 2808 C C . ARG A 1 365 ? -22.156 -19.797 -10.555 1 84.44 365 ARG A C 1
ATOM 2810 O O . ARG A 1 365 ? -23.109 -20.547 -10.359 1 84.44 365 ARG A O 1
ATOM 2817 N N . SER A 1 366 ? -21.344 -19.891 -11.586 1 78.62 366 SER A N 1
ATOM 2818 C CA . SER A 1 366 ? -21.578 -20.891 -12.609 1 78.62 366 SER A CA 1
ATOM 2819 C C . SER A 1 366 ? -21.25 -22.297 -12.102 1 78.62 366 SER A C 1
ATOM 2821 O O . SER A 1 366 ? -21.734 -23.297 -12.641 1 78.62 366 SER A O 1
ATOM 2823 N N . LYS A 1 367 ? -20.391 -22.406 -11.156 1 85.44 367 LYS A N 1
ATOM 2824 C CA . LYS A 1 367 ? -19.922 -23.672 -10.609 1 85.44 367 LYS A CA 1
ATOM 2825 C C . LYS A 1 367 ? -19.312 -24.562 -11.695 1 85.44 367 LYS A C 1
ATOM 2827 O O . LYS A 1 367 ? -19.531 -25.766 -11.703 1 85.44 367 LYS A O 1
ATOM 2832 N N . TRP A 1 368 ? -18.609 -23.891 -12.633 1 85.69 368 TRP A N 1
ATOM 2833 C CA . TRP A 1 368 ? -17.969 -24.609 -13.742 1 85.69 368 TRP A CA 1
ATOM 2834 C C . TRP A 1 368 ? -16.656 -25.234 -13.297 1 85.69 368 TRP A C 1
ATOM 2836 O O . TRP A 1 368 ? -16.188 -26.188 -13.914 1 85.69 368 TRP A O 1
ATOM 2846 N N . LEU A 1 369 ? -16.062 -24.625 -12.312 1 93.06 369 LEU A N 1
ATOM 2847 C CA . LEU A 1 369 ? -14.742 -25.078 -11.906 1 93.06 369 LEU A CA 1
ATOM 2848 C C . LEU A 1 369 ? -14.719 -25.422 -10.422 1 93.06 369 LEU A C 1
ATOM 2850 O O . LEU A 1 369 ? -15.438 -24.812 -9.625 1 93.06 369 LEU A O 1
ATOM 2854 N N . HIS A 1 370 ? -14 -26.453 -10.125 1 95.81 370 HIS A N 1
ATOM 2855 C CA . HIS A 1 370 ? -13.578 -26.719 -8.758 1 95.81 370 HIS A CA 1
ATOM 2856 C C . HIS A 1 370 ? -12.18 -26.156 -8.5 1 95.81 370 HIS A C 1
ATOM 2858 O O . HIS A 1 370 ? -11.312 -26.203 -9.375 1 95.81 370 HIS A O 1
ATOM 2864 N N . PHE A 1 371 ? -12.078 -25.531 -7.387 1 97.62 371 PHE A N 1
ATOM 2865 C CA . PHE A 1 371 ? -10.758 -25.297 -6.824 1 97.62 371 PHE A CA 1
ATOM 2866 C C . PHE A 1 371 ? -10.43 -26.344 -5.75 1 97.62 371 PHE A C 1
ATOM 2868 O O . PHE A 1 371 ? -11.172 -26.484 -4.773 1 97.62 371 PHE A O 1
ATOM 2875 N N . VAL A 1 372 ? -9.336 -27.062 -5.902 1 98.44 372 VAL A N 1
ATOM 2876 C CA . VAL A 1 372 ? -9.164 -28.25 -5.07 1 98.44 372 VAL A CA 1
ATOM 2877 C C . VAL A 1 372 ? -7.812 -28.203 -4.367 1 98.44 372 VAL A C 1
ATOM 2879 O O . VAL A 1 372 ? -6.863 -27.609 -4.879 1 98.44 372 VAL A O 1
ATOM 2882 N N . VAL A 1 373 ? -7.773 -28.734 -3.211 1 98.69 373 VAL A N 1
ATOM 2883 C CA . VAL A 1 373 ? -6.535 -29.109 -2.529 1 98.69 373 VAL A CA 1
ATOM 2884 C C . VAL A 1 373 ? -6.266 -30.594 -2.701 1 98.69 373 VAL A C 1
ATOM 2886 O O . VAL A 1 373 ? -7.141 -31.422 -2.432 1 98.69 373 VAL A O 1
ATOM 2889 N N . VAL A 1 374 ? -5.098 -30.953 -3.154 1 98.75 374 VAL A N 1
ATOM 2890 C CA . VAL A 1 374 ? -4.73 -32.344 -3.477 1 98.75 374 VAL A CA 1
ATOM 2891 C C . VAL A 1 374 ? -3.527 -32.75 -2.635 1 98.75 374 VAL A C 1
ATOM 2893 O O . VAL A 1 374 ? -2.525 -32.031 -2.566 1 98.75 374 VAL A O 1
ATOM 2896 N N . LYS A 1 375 ? -3.619 -33.875 -2.006 1 98.69 375 LYS A N 1
ATOM 2897 C CA . LYS A 1 375 ? -2.502 -34.531 -1.312 1 98.69 375 LYS A CA 1
ATOM 2898 C C . LYS A 1 375 ? -2.367 -35.969 -1.715 1 98.69 375 LYS A C 1
ATOM 2900 O O . LYS A 1 375 ? -3.371 -36.688 -1.89 1 98.69 375 LYS A O 1
ATOM 2905 N N . ALA A 1 376 ? -1.176 -36.375 -1.924 1 98.69 376 ALA A N 1
ATOM 2906 C CA . ALA A 1 376 ? -0.932 -37.781 -2.314 1 98.69 376 ALA A CA 1
ATOM 2907 C C . ALA A 1 376 ? 0.467 -38.219 -1.901 1 98.69 376 ALA A C 1
ATOM 2909 O O . ALA A 1 376 ? 1.311 -37.406 -1.544 1 98.69 376 ALA A O 1
ATOM 2910 N N . ARG A 1 377 ? 0.638 -39.5 -1.878 1 98.25 377 ARG A N 1
ATOM 2911 C CA . ARG A 1 377 ? 1.935 -40.094 -1.588 1 98.25 377 ARG A CA 1
ATOM 2912 C C . ARG A 1 377 ? 2.488 -40.812 -2.812 1 98.25 377 ARG A C 1
ATOM 2914 O O . ARG A 1 377 ? 1.737 -41.438 -3.568 1 98.25 377 ARG A O 1
ATOM 2921 N N . ASN A 1 378 ? 3.775 -40.719 -2.973 1 96.75 378 ASN A N 1
ATOM 2922 C CA . ASN A 1 378 ? 4.414 -41.438 -4.066 1 96.75 378 ASN A CA 1
ATOM 2923 C C . ASN A 1 378 ? 4.395 -42.938 -3.822 1 96.75 378 ASN A C 1
ATOM 2925 O O . ASN A 1 378 ? 4.891 -43.406 -2.799 1 96.75 378 ASN A O 1
ATOM 2929 N N . GLY A 1 379 ? 3.715 -43.781 -4.762 1 91.38 379 GLY A N 1
ATOM 2930 C CA . GLY A 1 379 ? 3.541 -45.219 -4.59 1 91.38 379 GLY A CA 1
ATOM 2931 C C . GLY A 1 379 ? 4.734 -46.031 -5.059 1 91.38 379 GLY A C 1
ATOM 2932 O O . GLY A 1 379 ? 4.82 -47.219 -4.801 1 91.38 379 GLY A O 1
ATOM 2933 N N . ALA A 1 380 ? 6 -46.156 -4.816 1 71.31 380 ALA A N 1
ATOM 2934 C CA . ALA A 1 380 ? 7.254 -46.875 -5.047 1 71.31 380 ALA A CA 1
ATOM 2935 C C . ALA A 1 380 ? 7.238 -47.594 -6.395 1 71.31 380 ALA A C 1
ATOM 2937 O O . ALA A 1 380 ? 8.289 -48 -6.906 1 71.31 380 ALA A O 1
ATOM 2938 N N . SER A 1 381 ? 6.133 -47.938 -7.016 1 56.31 381 SER A N 1
ATOM 2939 C CA . SER A 1 381 ? 6.234 -48.969 -8.039 1 56.31 381 SER A CA 1
ATOM 2940 C C . SER A 1 381 ? 6.898 -48.438 -9.305 1 56.31 381 SER A C 1
ATOM 2942 O O . SER A 1 381 ? 6.359 -48.594 -10.406 1 56.31 381 SER A O 1
ATOM 2944 N N . HIS A 1 382 ? 7.57 -47.375 -9.312 1 48.81 382 HIS A N 1
ATOM 2945 C CA . HIS A 1 382 ? 7.98 -47 -10.672 1 48.81 382 HIS A CA 1
ATOM 2946 C C . HIS A 1 382 ? 8.906 -48.062 -11.258 1 48.81 382 HIS A C 1
ATOM 2948 O O . HIS A 1 382 ? 9.922 -48.406 -10.656 1 48.81 382 HIS A O 1
ATOM 2954 N N . HIS A 1 383 ? 8.273 -49.156 -11.75 1 37.78 383 HIS A N 1
ATOM 2955 C CA . HIS A 1 383 ? 9.047 -50.125 -12.523 1 37.78 383 HIS A CA 1
ATOM 2956 C C . HIS A 1 383 ? 10.016 -49.406 -13.469 1 37.78 383 HIS A C 1
ATOM 2958 O O . HIS A 1 383 ? 9.609 -48.562 -14.258 1 37.78 383 HIS A O 1
ATOM 2964 N N . VAL A 1 384 ? 11.172 -49.125 -13.023 1 32.84 384 VAL A N 1
ATOM 2965 C CA . VAL A 1 384 ? 12.141 -49.125 -14.117 1 32.84 384 VAL A CA 1
ATOM 2966 C C . VAL A 1 384 ? 12.062 -50.438 -14.883 1 32.84 384 VAL A C 1
ATOM 2968 O O . VAL A 1 384 ? 11.898 -51.5 -14.281 1 32.84 384 VAL A O 1
ATOM 2971 N N . MET B 1 1 ? -20.141 30.172 -10.984 1 25 1 MET B N 1
ATOM 2972 C CA . MET B 1 1 ? -19.859 29.406 -12.195 1 25 1 MET B CA 1
ATOM 2973 C C . MET B 1 1 ? -18.391 29.016 -12.273 1 25 1 MET B C 1
ATOM 2975 O O . MET B 1 1 ? -17.516 29.875 -12.188 1 25 1 MET B O 1
ATOM 2979 N N . ASN B 1 2 ? -18.016 28.031 -11.914 1 29.27 2 ASN B N 1
ATOM 2980 C CA . ASN B 1 2 ? -16.656 27.641 -11.523 1 29.27 2 ASN B CA 1
ATOM 2981 C C . ASN B 1 2 ? -15.656 27.938 -12.633 1 29.27 2 ASN B C 1
ATOM 2983 O O . ASN B 1 2 ? -15.922 27.672 -13.805 1 29.27 2 ASN B O 1
ATOM 2987 N N . VAL B 1 3 ? -14.727 28.75 -12.445 1 36.56 3 VAL B N 1
ATOM 2988 C CA . VAL B 1 3 ? -13.883 29.453 -13.406 1 36.56 3 VAL B CA 1
ATOM 2989 C C . VAL B 1 3 ? -13.203 28.453 -14.336 1 36.56 3 VAL B C 1
ATOM 2991 O O . VAL B 1 3 ? -13.055 28.703 -15.531 1 36.56 3 VAL B O 1
ATOM 2994 N N . ARG B 1 4 ? -13.078 27.406 -13.828 1 32.91 4 ARG B N 1
ATOM 2995 C CA . ARG B 1 4 ? -12.406 26.391 -14.633 1 32.91 4 ARG B CA 1
ATOM 2996 C C . ARG B 1 4 ? -13.352 25.797 -15.672 1 32.91 4 ARG B C 1
ATOM 2998 O O . ARG B 1 4 ? -12.969 25.609 -16.828 1 32.91 4 ARG B O 1
ATOM 3005 N N . LEU B 1 5 ? -14.523 25.562 -15.312 1 36.34 5 LEU B N 1
ATOM 3006 C CA . LEU B 1 5 ? -15.562 25.25 -16.281 1 36.34 5 LEU B CA 1
ATOM 3007 C C . LEU B 1 5 ? -15.719 26.375 -17.297 1 36.34 5 LEU B C 1
ATOM 3009 O O . LEU B 1 5 ? -15.844 26.125 -18.5 1 36.34 5 LEU B O 1
ATOM 3013 N N . ALA B 1 6 ? -15.594 27.469 -16.719 1 37.66 6 ALA B N 1
ATOM 3014 C CA . ALA B 1 6 ? -15.773 28.656 -17.578 1 37.66 6 ALA B CA 1
ATOM 3015 C C . ALA B 1 6 ? -14.617 28.812 -18.547 1 37.66 6 ALA B C 1
ATOM 3017 O O . ALA B 1 6 ? -14.828 29.094 -19.734 1 37.66 6 ALA B O 1
ATOM 3018 N N . THR B 1 7 ? -13.438 28.453 -18.172 1 39.12 7 THR B N 1
ATOM 3019 C CA . THR B 1 7 ? -12.273 28.578 -19.047 1 39.12 7 THR B CA 1
ATOM 3020 C C . THR B 1 7 ? -12.211 27.406 -20.016 1 39.12 7 THR B C 1
ATOM 3022 O O . THR B 1 7 ? -11.922 27.609 -21.203 1 39.12 7 THR B O 1
ATOM 3025 N N . PHE B 1 8 ? -12.641 26.25 -19.609 1 38.66 8 PHE B N 1
ATOM 3026 C CA . PHE B 1 8 ? -12.797 25.078 -20.469 1 38.66 8 PHE B CA 1
ATOM 3027 C C . PHE B 1 8 ? -13.844 25.328 -21.531 1 38.66 8 PHE B C 1
ATOM 3029 O O . PHE B 1 8 ? -13.602 25.094 -22.719 1 38.66 8 PHE B O 1
ATOM 3036 N N . LEU B 1 9 ? -14.797 25.766 -21.047 1 40.78 9 LEU B N 1
ATOM 3037 C CA . LEU B 1 9 ? -15.883 26.094 -21.984 1 40.78 9 LEU B CA 1
ATOM 3038 C C . LEU B 1 9 ? -15.461 27.203 -22.938 1 40.78 9 LEU B C 1
ATOM 3040 O O . LEU B 1 9 ? -15.773 27.141 -24.125 1 40.78 9 LEU B O 1
ATOM 3044 N N . SER B 1 10 ? -14.656 28.016 -22.375 1 40.94 10 SER B N 1
ATOM 3045 C CA . SER B 1 10 ? -14.18 29.109 -23.219 1 40.94 10 SER B CA 1
ATOM 3046 C C . SER B 1 10 ? -13.172 28.609 -24.25 1 40.94 10 SER B C 1
ATOM 3048 O O . SER B 1 10 ? -13.195 29.031 -25.406 1 40.94 10 SER B O 1
ATOM 3050 N N . LEU B 1 11 ? -12.359 27.625 -23.891 1 42.78 11 LEU B N 1
ATOM 3051 C CA . LEU B 1 11 ? -11.344 27.125 -24.812 1 42.78 11 LEU B CA 1
ATOM 3052 C C . LEU B 1 11 ? -11.961 26.203 -25.859 1 42.78 11 LEU B C 1
ATOM 3054 O O . LEU B 1 11 ? -11.625 26.281 -27.031 1 42.78 11 LEU B O 1
ATOM 3058 N N . VAL B 1 12 ? -12.898 25.344 -25.453 1 43.25 12 VAL B N 1
ATOM 3059 C CA . VAL B 1 12 ? -13.656 24.547 -26.406 1 43.25 12 VAL B CA 1
ATOM 3060 C C . VAL B 1 12 ? -14.43 25.453 -27.344 1 43.25 12 VAL B C 1
ATOM 3062 O O . VAL B 1 12 ? -14.438 25.234 -28.562 1 43.25 12 VAL B O 1
ATOM 3065 N N . VAL B 1 13 ? -14.906 26.344 -26.656 1 43.41 13 VAL B N 1
ATOM 3066 C CA . VAL B 1 13 ? -15.664 27.312 -27.438 1 43.41 13 VAL B CA 1
ATOM 3067 C C . VAL B 1 13 ? -14.727 28.078 -28.359 1 43.41 13 VAL B C 1
ATOM 3069 O O . VAL B 1 13 ? -15.023 28.281 -29.547 1 43.41 13 VAL B O 1
ATOM 3072 N N . ALA B 1 14 ? -13.562 28.375 -27.812 1 42.34 14 ALA B N 1
ATOM 3073 C CA . ALA B 1 14 ? -12.617 29.125 -28.625 1 42.34 14 ALA B CA 1
ATOM 3074 C C . ALA B 1 14 ? -12.078 28.281 -29.766 1 42.34 14 ALA B C 1
ATOM 3076 O O . ALA B 1 14 ? -11.984 28.75 -30.906 1 42.34 14 ALA B O 1
ATOM 3077 N N . ILE B 1 15 ? -11.789 27.062 -29.406 1 44.53 15 ILE B N 1
ATOM 3078 C CA . ILE B 1 15 ? -11.305 26.172 -30.469 1 44.53 15 ILE B CA 1
ATOM 3079 C C . ILE B 1 15 ? -12.43 25.891 -31.453 1 44.53 15 ILE B C 1
ATOM 3081 O O . ILE B 1 15 ? -12.219 25.953 -32.688 1 44.53 15 ILE B O 1
ATOM 3085 N N . ALA B 1 16 ? -13.594 25.656 -30.844 1 41.12 16 ALA B N 1
ATOM 3086 C CA . ALA B 1 16 ? -14.758 25.469 -31.703 1 41.12 16 ALA B CA 1
ATOM 3087 C C . ALA B 1 16 ? -15.008 26.719 -32.562 1 41.12 16 ALA B C 1
ATOM 3089 O O . ALA B 1 16 ? -15.258 26.609 -33.75 1 41.12 16 ALA B O 1
ATOM 3090 N N . VAL B 1 17 ? -14.906 27.781 -31.891 1 42.91 17 VAL B N 1
ATOM 3091 C CA . VAL B 1 17 ? -15.164 29.047 -32.562 1 42.91 17 VAL B CA 1
ATOM 3092 C C . VAL B 1 17 ? -14.078 29.281 -33.625 1 42.91 17 VAL B C 1
ATOM 3094 O O . VAL B 1 17 ? -14.367 29.703 -34.75 1 42.91 17 VAL B O 1
ATOM 3097 N N . SER B 1 18 ? -12.891 29.031 -33.188 1 41.31 18 SER B N 1
ATOM 3098 C CA . SER B 1 18 ? -11.812 29.234 -34.156 1 41.31 18 SER B CA 1
ATOM 3099 C C . SER B 1 18 ? -11.953 28.312 -35.375 1 41.31 18 SER B C 1
ATOM 3101 O O . SER B 1 18 ? -11.688 28.703 -36.5 1 41.31 18 SER B O 1
ATOM 3103 N N . LEU B 1 19 ? -12.312 27.172 -34.969 1 42.66 19 LEU B N 1
ATOM 3104 C CA . LEU B 1 19 ? -12.547 26.234 -36.062 1 42.66 19 LEU B CA 1
ATOM 3105 C C . LEU B 1 19 ? -13.711 26.688 -36.938 1 42.66 19 LEU B C 1
ATOM 3107 O O . LEU B 1 19 ? -13.664 26.562 -38.156 1 42.66 19 LEU B O 1
ATOM 3111 N N . LEU B 1 20 ? -14.656 27.094 -36.281 1 41.56 20 LEU B N 1
ATOM 3112 C CA . LEU B 1 20 ? -15.828 27.594 -37 1 41.56 20 LEU B CA 1
ATOM 3113 C C . LEU B 1 20 ? -15.477 28.828 -37.812 1 41.56 20 LEU B C 1
ATOM 3115 O O . LEU B 1 20 ? -16 29.016 -38.938 1 41.56 20 LEU B O 1
ATOM 3119 N N . VAL B 1 21 ? -14.805 29.734 -37.156 1 42.62 21 VAL B N 1
ATOM 3120 C CA . VAL B 1 21 ? -14.508 30.969 -37.875 1 42.62 21 VAL B CA 1
ATOM 3121 C C . VAL B 1 21 ? -13.633 30.656 -39.094 1 42.62 21 VAL B C 1
ATOM 3123 O O . VAL B 1 21 ? -13.773 31.266 -40.156 1 42.62 21 VAL B O 1
ATOM 3126 N N . SER B 1 22 ? -12.742 29.781 -38.812 1 40.03 22 SER B N 1
ATOM 3127 C CA . SER B 1 22 ? -11.859 29.531 -39.969 1 40.03 22 SER B CA 1
ATOM 3128 C C . SER B 1 22 ? -12.547 28.656 -41 1 40.03 22 SER B C 1
ATOM 3130 O O . SER B 1 22 ? -11.922 28.266 -42 1 40.03 22 SER B O 1
ATOM 3132 N N . LEU B 1 23 ? -13.633 28.172 -40.812 1 42.25 23 LEU B N 1
ATOM 3133 C CA . LEU B 1 23 ? -14.398 27.375 -41.781 1 42.25 23 LEU B CA 1
ATOM 3134 C C . LEU B 1 23 ? -14.688 28.172 -43.031 1 42.25 23 LEU B C 1
ATOM 3136 O O . LEU B 1 23 ? -15.336 27.688 -43.969 1 42.25 23 LEU B O 1
ATOM 3140 N N . GLY B 1 24 ? -14.5 29.375 -43.219 1 41.75 24 GLY B N 1
ATOM 3141 C CA . GLY B 1 24 ? -14.852 29.812 -44.562 1 41.75 24 GLY B CA 1
ATOM 3142 C C . GLY B 1 24 ? -14.281 28.906 -45.656 1 41.75 24 GLY B C 1
ATOM 3143 O O . GLY B 1 24 ? -15.008 28.469 -46.531 1 41.75 24 GLY B O 1
ATOM 3144 N N . SER B 1 25 ? -13.055 29.219 -46.406 1 43.88 25 SER B N 1
ATOM 3145 C CA . SER B 1 25 ? -12.336 28.422 -47.406 1 43.88 25 SER B CA 1
ATOM 3146 C C . SER B 1 25 ? -11.5 27.328 -46.75 1 43.88 25 SER B C 1
ATOM 3148 O O . SER B 1 25 ? -10.469 27.625 -46.125 1 43.88 25 SER B O 1
ATOM 3150 N N . THR B 1 26 ? -11.938 26.312 -46.156 1 46.59 26 THR B N 1
ATOM 3151 C CA . THR B 1 26 ? -11.242 25.281 -45.375 1 46.59 26 THR B CA 1
ATOM 3152 C C . THR B 1 26 ? -10.086 24.703 -46.188 1 46.59 26 THR B C 1
ATOM 3154 O O . THR B 1 26 ? -10.297 23.906 -47.125 1 46.59 26 THR B O 1
ATOM 3157 N N . SER B 1 27 ? -9.109 25.562 -46.531 1 47.62 27 SER B N 1
ATOM 3158 C CA . SER B 1 27 ? -7.887 25.125 -47.219 1 47.62 27 SER B CA 1
ATOM 3159 C C . SER B 1 27 ? -7.258 23.938 -46.5 1 47.62 27 SER B C 1
ATOM 3161 O O . SER B 1 27 ? -7.523 23.703 -45.312 1 47.62 27 SER B O 1
ATOM 3163 N N . LEU B 1 28 ? -6.652 22.969 -47.219 1 52.88 28 LEU B N 1
ATOM 3164 C CA . LEU B 1 28 ? -5.789 21.859 -46.812 1 52.88 28 LEU B CA 1
ATOM 3165 C C . LEU B 1 28 ? -4.965 22.219 -45.594 1 52.88 28 LEU B C 1
ATOM 3167 O O . LEU B 1 28 ? -4.652 21.359 -44.781 1 52.88 28 LEU B O 1
ATOM 3171 N N . LEU B 1 29 ? -4.871 23.484 -45.344 1 52 29 LEU B N 1
ATOM 3172 C CA . LEU B 1 29 ? -4.062 24.016 -44.25 1 52 29 LEU B CA 1
ATOM 3173 C C . LEU B 1 29 ? -4.805 23.891 -42.906 1 52 29 LEU B C 1
ATOM 3175 O O . LEU B 1 29 ? -4.184 23.953 -41.844 1 52 29 LEU B O 1
ATOM 3179 N N . GLN B 1 30 ? -6.125 23.656 -43 1 55.44 30 GLN B N 1
ATOM 3180 C CA . GLN B 1 30 ? -6.848 23.672 -41.75 1 55.44 30 GLN B CA 1
ATOM 3181 C C . GLN B 1 30 ? -6.977 22.266 -41.156 1 55.44 30 GLN B C 1
ATOM 3183 O O . GLN B 1 30 ? -7.297 22.109 -39.969 1 55.44 30 GLN B O 1
ATOM 3188 N N . ILE B 1 31 ? -6.82 21.359 -41.875 1 57.91 31 ILE B N 1
ATOM 3189 C CA . ILE B 1 31 ? -6.891 19.969 -41.438 1 57.91 31 ILE B CA 1
ATOM 3190 C C . ILE B 1 31 ? -6.062 19.781 -40.156 1 57.91 31 ILE B C 1
ATOM 3192 O O . ILE B 1 31 ? -6.539 19.203 -39.188 1 57.91 31 ILE B O 1
ATOM 3196 N N . PRO B 1 32 ? -4.832 20.359 -40.094 1 58.34 32 PRO B N 1
ATOM 3197 C CA . PRO B 1 32 ? -4.105 20.203 -38.844 1 58.34 32 PRO B CA 1
ATOM 3198 C C . PRO B 1 32 ? -4.859 20.781 -37.656 1 58.34 32 PRO B C 1
ATOM 3200 O O . PRO B 1 32 ? -4.75 20.25 -36.531 1 58.34 32 PRO B O 1
ATOM 3203 N N . THR B 1 33 ? -5.555 21.656 -37.875 1 57.53 33 THR B N 1
ATOM 3204 C CA . THR B 1 33 ? -6.301 22.266 -36.781 1 57.53 33 THR B CA 1
ATOM 3205 C C . THR B 1 33 ? -7.383 21.312 -36.281 1 57.53 33 THR B C 1
ATOM 3207 O O . THR B 1 33 ? -7.582 21.188 -35.062 1 57.53 33 THR B O 1
ATOM 3210 N N . PHE B 1 34 ? -8.156 20.688 -37.219 1 58.38 34 PHE B N 1
ATOM 3211 C CA . PHE B 1 34 ? -9.203 19.766 -36.781 1 58.38 34 PHE B CA 1
ATOM 3212 C C . PHE B 1 34 ? -8.602 18.547 -36.094 1 58.38 34 PHE B C 1
ATOM 3214 O O . PHE B 1 34 ? -9.117 18.062 -35.094 1 58.38 34 PHE B O 1
ATOM 3221 N N . ILE B 1 35 ? -7.656 17.969 -36.562 1 57.41 35 ILE B N 1
ATOM 3222 C CA . ILE B 1 35 ? -6.926 16.891 -35.906 1 57.41 35 ILE B CA 1
ATOM 3223 C C . ILE B 1 35 ? -6.426 17.344 -34.562 1 57.41 35 ILE B C 1
ATOM 3225 O O . ILE B 1 35 ? -6.52 16.609 -33.562 1 57.41 35 ILE B O 1
ATOM 3229 N N . LEU B 1 36 ? -5.887 18.547 -34.531 1 57.28 36 LEU B N 1
ATOM 3230 C CA . LEU B 1 36 ? -5.445 19.078 -33.25 1 57.28 36 LEU B CA 1
ATOM 3231 C C . LEU B 1 36 ? -6.613 19.188 -32.281 1 57.28 36 LEU B C 1
ATOM 3233 O O . LEU B 1 36 ? -6.477 18.859 -31.094 1 57.28 36 LEU B O 1
ATOM 3237 N N . LEU B 1 37 ? -7.645 19.609 -32.75 1 56.16 37 LEU B N 1
ATOM 3238 C CA . LEU B 1 37 ? -8.828 19.719 -31.906 1 56.16 37 LEU B CA 1
ATOM 3239 C C . LEU B 1 37 ? -9.289 18.328 -31.453 1 56.16 37 LEU B C 1
ATOM 3241 O O . LEU B 1 37 ? -9.625 18.141 -30.281 1 56.16 37 LEU B O 1
ATOM 3245 N N . GLY B 1 38 ? -9.516 17.406 -32.375 1 58.88 38 GLY B N 1
ATOM 3246 C CA . GLY B 1 38 ? -9.773 16.031 -31.969 1 58.88 38 GLY B CA 1
ATOM 3247 C C . GLY B 1 38 ? -8.758 15.5 -30.969 1 58.88 38 GLY B C 1
ATOM 3248 O O . GLY B 1 38 ? -9.125 14.852 -30 1 58.88 38 GLY B O 1
ATOM 3249 N N . PHE B 1 39 ? -7.559 15.812 -31.266 1 58.75 39 PHE B N 1
ATOM 3250 C CA . PHE B 1 39 ? -6.457 15.391 -30.406 1 58.75 39 PHE B CA 1
ATOM 3251 C C . PHE B 1 39 ? -6.629 15.938 -29 1 58.75 39 PHE B C 1
ATOM 3253 O O . PHE B 1 39 ? -6.516 15.195 -28.016 1 58.75 39 PHE B O 1
ATOM 3260 N N . LEU B 1 40 ? -6.801 17.125 -28.875 1 54.22 40 LEU B N 1
ATOM 3261 C CA . LEU B 1 40 ? -7.055 17.734 -27.578 1 54.22 40 LEU B CA 1
ATOM 3262 C C . LEU B 1 40 ? -8.305 17.156 -26.938 1 54.22 40 LEU B C 1
ATOM 3264 O O . LEU B 1 40 ? -8.336 16.922 -25.719 1 54.22 40 LEU B O 1
ATOM 3268 N N . LEU B 1 41 ? -9.312 16.844 -27.766 1 55.78 41 LEU B N 1
ATOM 3269 C CA . LEU B 1 41 ? -10.5 16.188 -27.219 1 55.78 41 LEU B CA 1
ATOM 3270 C C . LEU B 1 41 ? -10.18 14.781 -26.75 1 55.78 41 LEU B C 1
ATOM 3272 O O . LEU B 1 41 ? -10.672 14.344 -25.703 1 55.78 41 LEU B O 1
ATOM 3276 N N . GLY B 1 42 ? -9.469 14.016 -27.469 1 56.31 42 GLY B N 1
ATOM 3277 C CA . GLY B 1 42 ? -8.977 12.727 -27 1 56.31 42 GLY B CA 1
ATOM 3278 C C . GLY B 1 42 ? -8.172 12.812 -25.719 1 56.31 42 GLY B C 1
ATOM 3279 O O . GLY B 1 42 ? -8.367 12.016 -24.812 1 56.31 42 GLY B O 1
ATOM 3280 N N . LEU B 1 43 ? -7.246 13.82 -25.75 1 55.03 43 LEU B N 1
ATOM 3281 C CA . LEU B 1 43 ? -6.441 14.031 -24.562 1 55.03 43 LEU B CA 1
ATOM 3282 C C . LEU B 1 43 ? -7.32 14.383 -23.359 1 55.03 43 LEU B C 1
ATOM 3284 O O . LEU B 1 43 ? -7.055 13.945 -22.234 1 55.03 43 LEU B O 1
ATOM 3288 N N . LEU B 1 44 ? -8.219 15.164 -23.547 1 49.81 44 LEU B N 1
ATOM 3289 C CA . LEU B 1 44 ? -9.164 15.555 -22.516 1 49.81 44 LEU B CA 1
ATOM 3290 C C . LEU B 1 44 ? -10.031 14.367 -22.094 1 49.81 44 LEU B C 1
ATOM 3292 O O . LEU B 1 44 ? -10.242 14.141 -20.906 1 49.81 44 LEU B O 1
ATOM 3296 N N . VAL B 1 45 ? -10.508 13.586 -23.109 1 52.94 45 VAL B N 1
ATOM 3297 C CA . VAL B 1 45 ? -11.344 12.43 -22.797 1 52.94 45 VAL B CA 1
ATOM 3298 C C . VAL B 1 45 ? -10.516 11.367 -22.062 1 52.94 45 VAL B C 1
ATOM 3300 O O . VAL B 1 45 ? -11.039 10.641 -21.219 1 52.94 45 VAL B O 1
ATOM 3303 N N . ALA B 1 46 ? -9.211 11.414 -22.312 1 54.97 46 ALA B N 1
ATOM 3304 C CA . ALA B 1 46 ? -8.336 10.406 -21.734 1 54.97 46 ALA B CA 1
ATOM 3305 C C . ALA B 1 46 ? -8.219 10.578 -20.219 1 54.97 46 ALA B C 1
ATOM 3307 O O . ALA B 1 46 ? -7.863 9.633 -19.5 1 54.97 46 ALA B O 1
ATOM 3308 N N . GLU B 1 47 ? -8.492 11.812 -19.828 1 47.59 47 GLU B N 1
ATOM 3309 C CA . GLU B 1 47 ? -8.562 12.07 -18.391 1 47.59 47 GLU B CA 1
ATOM 3310 C C . GLU B 1 47 ? -9.93 11.703 -17.828 1 47.59 47 GLU B C 1
ATOM 3312 O O . GLU B 1 47 ? -10.164 11.828 -16.625 1 47.59 47 GLU B O 1
ATOM 3317 N N . THR B 1 48 ? -11.078 11.367 -18.609 1 45.03 48 THR B N 1
ATOM 3318 C CA . THR B 1 48 ? -12.406 11.039 -18.109 1 45.03 48 THR B CA 1
ATOM 3319 C C . THR B 1 48 ? -12.625 9.531 -18.094 1 45.03 48 THR B C 1
ATOM 3321 O O . THR B 1 48 ? -11.883 8.781 -18.734 1 45.03 48 THR B O 1
ATOM 3324 N N . PRO B 1 49 ? -13.688 9.117 -17.234 1 44.25 49 PRO B N 1
ATOM 3325 C CA . PRO B 1 49 ? -13.914 7.668 -17.203 1 44.25 49 PRO B CA 1
ATOM 3326 C C . PRO B 1 49 ? -14.211 7.094 -18.594 1 44.25 49 PRO B C 1
ATOM 3328 O O . PRO B 1 49 ? -14.156 5.875 -18.781 1 44.25 49 PRO B O 1
ATOM 3331 N N . ALA B 1 50 ? -14.336 7.926 -19.438 1 46.38 50 ALA B N 1
ATOM 3332 C CA . ALA B 1 50 ? -14.703 7.457 -20.766 1 46.38 50 ALA B CA 1
ATOM 3333 C C . ALA B 1 50 ? -13.469 7.051 -21.562 1 46.38 50 ALA B C 1
ATOM 3335 O O . ALA B 1 50 ? -13.578 6.371 -22.594 1 46.38 50 ALA B O 1
ATOM 3336 N N . ALA B 1 51 ? -12.367 7.531 -21.062 1 51.53 51 ALA B N 1
ATOM 3337 C CA . ALA B 1 51 ? -11.125 7.449 -21.828 1 51.53 51 ALA B CA 1
ATOM 3338 C C . ALA B 1 51 ? -10.727 5.996 -22.078 1 51.53 51 ALA B C 1
ATOM 3340 O O . ALA B 1 51 ? -10.406 5.621 -23.203 1 51.53 51 ALA B O 1
ATOM 3341 N N . SER B 1 52 ? -10.727 5.219 -20.891 1 49.62 52 SER B N 1
ATOM 3342 C CA . SER B 1 52 ? -10.32 3.82 -20.953 1 49.62 52 SER B CA 1
ATOM 3343 C C . SER B 1 52 ? -11.094 3.061 -22.031 1 49.62 52 SER B C 1
ATOM 3345 O O . SER B 1 52 ? -10.5 2.389 -22.875 1 49.62 52 SER B O 1
ATOM 3347 N N . PRO B 1 53 ? -12.266 3.25 -22.188 1 47.81 53 PRO B N 1
ATOM 3348 C CA . PRO B 1 53 ? -13 2.506 -23.219 1 47.81 53 PRO B CA 1
ATOM 3349 C C . PRO B 1 53 ? -12.727 3.014 -24.625 1 47.81 53 PRO B C 1
ATOM 3351 O O . PRO B 1 53 ? -12.656 2.219 -25.562 1 47.81 53 PRO B O 1
ATOM 3354 N N . LEU B 1 54 ? -12.305 4.141 -24.672 1 52.62 54 LEU B N 1
ATOM 3355 C CA . LEU B 1 54 ? -12.094 4.703 -26 1 52.62 54 LEU B CA 1
ATOM 3356 C C . LEU B 1 54 ? -10.766 4.234 -26.578 1 52.62 54 LEU B C 1
ATOM 3358 O O . LEU B 1 54 ? -10.688 3.914 -27.766 1 52.62 54 LEU B O 1
ATOM 3362 N N . GLN B 1 55 ? -9.773 4.5 -25.672 1 50.09 55 GLN B N 1
ATOM 3363 C CA . GLN B 1 55 ? -8.406 4.164 -26.047 1 50.09 55 GLN B CA 1
ATOM 3364 C C . GLN B 1 55 ? -8.289 2.684 -26.406 1 50.09 55 GLN B C 1
ATOM 3366 O O . GLN B 1 55 ? -7.578 2.322 -27.344 1 50.09 55 GLN B O 1
ATOM 3371 N N . GLU B 1 56 ? -8.844 1.915 -25.469 1 47.62 56 GLU B N 1
ATOM 3372 C CA . GLU B 1 56 ? -8.953 0.493 -25.781 1 47.62 56 GLU B CA 1
ATOM 3373 C C . GLU B 1 56 ? -9.625 0.277 -27.141 1 47.62 56 GLU B C 1
ATOM 3375 O O . GLU B 1 56 ? -9.195 -0.571 -27.922 1 47.62 56 GLU B O 1
ATOM 3380 N N . LEU B 1 57 ? -10.422 0.995 -27.422 1 47.12 57 LEU B N 1
ATOM 3381 C CA . LEU B 1 57 ? -11.195 0.926 -28.656 1 47.12 57 LEU B CA 1
ATOM 3382 C C . LEU B 1 57 ? -10.344 1.332 -29.859 1 47.12 57 LEU B C 1
ATOM 3384 O O . LEU B 1 57 ? -10.453 0.74 -30.938 1 47.12 57 LEU B O 1
ATOM 3388 N N . CYS B 1 58 ? -9.375 2.422 -29.703 1 43.34 58 CYS B N 1
ATOM 3389 C CA . CYS B 1 58 ? -8.5 2.98 -30.719 1 43.34 58 CYS B CA 1
ATOM 3390 C C . CYS B 1 58 ? -7.172 2.229 -30.781 1 43.34 58 CYS B C 1
ATOM 3392 O O . CYS B 1 58 ? -6.297 2.562 -31.578 1 43.34 58 CYS B O 1
ATOM 3394 N N . GLY B 1 59 ? -6.719 1.408 -29.953 1 42.34 59 GLY B N 1
ATOM 3395 C CA . GLY B 1 59 ? -5.539 0.566 -29.859 1 42.34 59 GLY B CA 1
ATOM 3396 C C . GLY B 1 59 ? -4.355 1.27 -29.219 1 42.34 59 GLY B C 1
ATOM 3397 O O . GLY B 1 59 ? -3.205 0.906 -29.453 1 42.34 59 GLY B O 1
ATOM 3398 N N . LEU B 1 60 ? -4.285 2.469 -28.672 1 42.19 60 LEU B N 1
ATOM 3399 C CA . LEU B 1 60 ? -3.199 3.326 -28.203 1 42.19 60 LEU B CA 1
ATOM 3400 C C . LEU B 1 60 ? -2.807 2.977 -26.781 1 42.19 60 LEU B C 1
ATOM 3402 O O . LEU B 1 60 ? -1.852 3.539 -26.234 1 42.19 60 LEU B O 1
ATOM 3406 N N . SER B 1 61 ? -2.99 2.629 -25.859 1 40.22 61 SER B N 1
ATOM 3407 C CA . SER B 1 61 ? -2.629 2.352 -24.469 1 40.22 61 SER B CA 1
ATOM 3408 C C . SER B 1 61 ? -1.374 1.486 -24.391 1 40.22 61 SER B C 1
ATOM 3410 O O . SER B 1 61 ? -1.32 0.405 -24.969 1 40.22 61 SER B O 1
ATOM 3412 N N . SER B 1 62 ? 0.005 2.221 -24.516 1 33.72 62 SER B N 1
ATOM 3413 C CA . SER B 1 62 ? 1.123 1.303 -24.328 1 33.72 62 SER B CA 1
ATOM 3414 C C . SER B 1 62 ? 0.856 0.34 -23.172 1 33.72 62 SER B C 1
ATOM 3416 O O . SER B 1 62 ? 0.908 -0.879 -23.359 1 33.72 62 SER B O 1
ATOM 3418 N N . ARG B 1 63 ? 2.035 0.893 -21.891 1 35.34 63 ARG B N 1
ATOM 3419 C CA . ARG B 1 63 ? 2.914 0.11 -21.016 1 35.34 63 ARG B CA 1
ATOM 3420 C C . ARG B 1 63 ? 2.109 -0.835 -20.141 1 35.34 63 ARG B C 1
ATOM 3422 O O . ARG B 1 63 ? 1.094 -0.44 -19.562 1 35.34 63 ARG B O 1
ATOM 3429 N N . HIS B 1 64 ? 2.441 -1.817 -20.266 1 33.62 64 HIS B N 1
ATOM 3430 C CA . HIS B 1 64 ? 1.919 -3.008 -19.609 1 33.62 64 HIS B CA 1
ATOM 3431 C C . HIS B 1 64 ? 1.993 -2.875 -18.094 1 33.62 64 HIS B C 1
ATOM 3433 O O . HIS B 1 64 ? 3.008 -2.428 -17.547 1 33.62 64 HIS B O 1
ATOM 3439 N N . PRO B 1 65 ? 1.202 -2.719 -17.344 1 36.88 65 PRO B N 1
ATOM 3440 C CA . PRO B 1 65 ? 1.127 -2.879 -15.898 1 36.88 65 PRO B CA 1
ATOM 3441 C C . PRO B 1 65 ? 2.348 -3.588 -15.32 1 36.88 65 PRO B C 1
ATOM 3443 O O . PRO B 1 65 ? 2.482 -3.695 -14.094 1 36.88 65 PRO B O 1
ATOM 3446 N N . ASP B 1 66 ? 3.268 -4.164 -16.141 1 35.19 66 ASP B N 1
ATOM 3447 C CA . ASP B 1 66 ? 4.418 -4.961 -15.727 1 35.19 66 ASP B CA 1
ATOM 3448 C C . ASP B 1 66 ? 5.504 -4.078 -15.117 1 35.19 66 ASP B C 1
ATOM 3450 O O . ASP B 1 66 ? 6.473 -4.586 -14.547 1 35.19 66 ASP B O 1
ATOM 3454 N N . LYS B 1 67 ? 5.664 -2.779 -15.32 1 39.28 67 LYS B N 1
ATOM 3455 C CA . LYS B 1 67 ? 6.773 -1.964 -14.836 1 39.28 67 LYS B CA 1
ATOM 3456 C C . LYS B 1 67 ? 6.613 -1.647 -13.352 1 39.28 67 LYS B C 1
ATOM 3458 O O . LYS B 1 67 ? 7.547 -1.154 -12.711 1 39.28 67 LYS B O 1
ATOM 3463 N N . VAL B 1 68 ? 5.578 -1.357 -12.914 1 38.16 68 VAL B N 1
ATOM 3464 C CA . VAL B 1 68 ? 5.461 -1.151 -11.477 1 38.16 68 VAL B CA 1
ATOM 3465 C C . VAL B 1 68 ? 6.406 -2.098 -10.742 1 38.16 68 VAL B C 1
ATOM 3467 O O . VAL B 1 68 ? 7.098 -1.688 -9.805 1 38.16 68 VAL B O 1
ATOM 3470 N N . GLY B 1 69 ? 6.414 -3.381 -11.234 1 40.16 69 GLY B N 1
ATOM 3471 C CA . GLY B 1 69 ? 7.223 -4.406 -10.586 1 40.16 69 GLY B CA 1
ATOM 3472 C C . GLY B 1 69 ? 8.711 -4.191 -10.766 1 40.16 69 GLY B C 1
ATOM 3473 O O . GLY B 1 69 ? 9.5 -4.535 -9.883 1 40.16 69 GLY B O 1
ATOM 3474 N N . LEU B 1 70 ? 9.031 -3.57 -11.898 1 37.72 70 LEU B N 1
ATOM 3475 C CA . LEU B 1 70 ? 10.453 -3.477 -12.203 1 37.72 70 LEU B CA 1
ATOM 3476 C C . LEU B 1 70 ? 11.141 -2.445 -11.312 1 37.72 70 LEU B C 1
ATOM 3478 O O . LEU B 1 70 ? 12.25 -2.678 -10.828 1 37.72 70 LEU B O 1
ATOM 3482 N N . ASP B 1 71 ? 10.594 -1.294 -11.172 1 40.81 71 ASP B N 1
ATOM 3483 C CA . ASP B 1 71 ? 11.266 -0.245 -10.414 1 40.81 71 ASP B CA 1
ATOM 3484 C C . ASP B 1 71 ? 11.375 -0.616 -8.938 1 40.81 71 ASP B C 1
ATOM 3486 O O . ASP B 1 71 ? 12.305 -0.194 -8.25 1 40.81 71 ASP B O 1
ATOM 3490 N N . ILE B 1 72 ? 10.492 -1.306 -8.469 1 39.84 72 ILE B N 1
ATOM 3491 C CA . ILE B 1 72 ? 10.633 -1.85 -7.121 1 39.84 72 ILE B CA 1
ATOM 3492 C C . ILE B 1 72 ? 11.859 -2.752 -7.055 1 39.84 72 ILE B C 1
ATOM 3494 O O . ILE B 1 72 ? 12.578 -2.76 -6.051 1 39.84 72 ILE B O 1
ATOM 3498 N N . VAL B 1 73 ? 12.023 -3.518 -8.156 1 40.88 73 VAL B N 1
ATOM 3499 C CA . VAL B 1 73 ? 13.164 -4.418 -8.195 1 40.88 73 VAL B CA 1
ATOM 3500 C C . VAL B 1 73 ? 14.461 -3.611 -8.305 1 40.88 73 VAL B C 1
ATOM 3502 O O . VAL B 1 73 ? 15.508 -4.043 -7.824 1 40.88 73 VAL B O 1
ATOM 3505 N N . HIS B 1 74 ? 14.367 -2.479 -8.953 1 37.25 74 HIS B N 1
ATOM 3506 C CA . HIS B 1 74 ? 15.617 -1.751 -9.18 1 37.25 74 HIS B CA 1
ATOM 3507 C C . HIS B 1 74 ? 16.031 -0.979 -7.934 1 37.25 74 HIS B C 1
ATOM 3509 O O . HIS B 1 74 ? 17.125 -0.418 -7.887 1 37.25 74 HIS B O 1
ATOM 3515 N N . SER B 1 75 ? 15.164 -0.578 -7.242 1 36.31 75 SER B N 1
ATOM 3516 C CA . SER B 1 75 ? 15.703 0.39 -6.293 1 36.31 75 SER B CA 1
ATOM 3517 C C . SER B 1 75 ? 16.906 -0.178 -5.555 1 36.31 75 SER B C 1
ATOM 3519 O O . SER B 1 75 ? 17.516 0.51 -4.734 1 36.31 75 SER B O 1
ATOM 3521 N N . GLU B 1 76 ? 16.938 -1.403 -5.184 1 35.09 76 GLU B N 1
ATOM 3522 C CA . GLU B 1 76 ? 18.25 -1.554 -4.566 1 35.09 76 GLU B CA 1
ATOM 3523 C C . GLU B 1 76 ? 19.359 -1.505 -5.609 1 35.09 76 GLU B C 1
ATOM 3525 O O . GLU B 1 76 ? 19.125 -1.765 -6.789 1 35.09 76 GLU B O 1
ATOM 3530 N N . GLY B 1 77 ? 20.641 -1.049 -5.316 1 33.81 77 GLY B N 1
ATOM 3531 C CA . GLY B 1 77 ? 21.953 -0.727 -5.844 1 33.81 77 GLY B CA 1
ATOM 3532 C C . GLY B 1 77 ? 22.406 -1.671 -6.941 1 33.81 77 GLY B C 1
ATOM 3533 O O . GLY B 1 77 ? 23.516 -1.546 -7.457 1 33.81 77 GLY B O 1
ATOM 3534 N N . THR B 1 78 ? 22.219 -2.969 -7.004 1 35.72 78 THR B N 1
ATOM 3535 C CA . THR B 1 78 ? 23.203 -3.789 -7.699 1 35.72 78 THR B CA 1
ATOM 3536 C C . THR B 1 78 ? 22.922 -3.82 -9.195 1 35.72 78 THR B C 1
ATOM 3538 O O . THR B 1 78 ? 21.797 -3.557 -9.625 1 35.72 78 THR B O 1
ATOM 3541 N N . THR B 1 79 ? 24.016 -4.059 -10.07 1 38.59 79 THR B N 1
ATOM 3542 C CA . THR B 1 79 ? 24.234 -4.438 -11.453 1 38.59 79 THR B CA 1
ATOM 3543 C C . THR B 1 79 ? 23.062 -5.242 -12 1 38.59 79 THR B C 1
ATOM 3545 O O . THR B 1 79 ? 22.875 -5.336 -13.219 1 38.59 79 THR B O 1
ATOM 3548 N N . ASP B 1 80 ? 22.25 -5.797 -11.219 1 42.38 80 ASP B N 1
ATOM 3549 C CA . ASP B 1 80 ? 21.25 -6.809 -11.57 1 42.38 80 ASP B CA 1
ATOM 3550 C C . ASP B 1 80 ? 19.938 -6.164 -11.984 1 42.38 80 ASP B C 1
ATOM 3552 O O . ASP B 1 80 ? 18.984 -6.859 -12.344 1 42.38 80 ASP B O 1
ATOM 3556 N N . SER B 1 81 ? 19.812 -4.898 -11.898 1 42.72 81 SER B N 1
ATOM 3557 C CA . SER B 1 81 ? 18.609 -4.191 -12.312 1 42.72 81 SER B CA 1
ATOM 3558 C C . SER B 1 81 ? 18.453 -4.207 -13.828 1 42.72 81 SER B C 1
ATOM 3560 O O . SER B 1 81 ? 17.328 -4.312 -14.344 1 42.72 81 SER B O 1
ATOM 3562 N N . LYS B 1 82 ? 19.547 -4.031 -14.594 1 44.22 82 LYS B N 1
ATOM 3563 C CA . LYS B 1 82 ? 19.516 -4.078 -16.047 1 44.22 82 LYS B CA 1
ATOM 3564 C C . LYS B 1 82 ? 19.062 -5.449 -16.547 1 44.22 82 LYS B C 1
ATOM 3566 O O . LYS B 1 82 ? 18.422 -5.555 -17.594 1 44.22 82 LYS B O 1
ATOM 3571 N N . THR B 1 83 ? 19.609 -6.406 -15.961 1 44.5 83 THR B N 1
ATOM 3572 C CA . THR B 1 83 ? 19.234 -7.762 -16.328 1 44.5 83 THR B CA 1
ATOM 3573 C C . THR B 1 83 ? 17.734 -7.988 -16.094 1 44.5 83 THR B C 1
ATOM 3575 O O . THR B 1 83 ? 17.062 -8.625 -16.906 1 44.5 83 THR B O 1
ATOM 3578 N N . ALA B 1 84 ? 17.281 -7.426 -14.984 1 46.81 84 ALA B N 1
ATOM 3579 C CA . ALA B 1 84 ? 15.867 -7.574 -14.688 1 46.81 84 ALA B CA 1
ATOM 3580 C C . ALA B 1 84 ? 15.008 -6.859 -15.727 1 46.81 84 ALA B C 1
ATOM 3582 O O . ALA B 1 84 ? 13.961 -7.367 -16.141 1 46.81 84 ALA B O 1
ATOM 3583 N N . LYS B 1 85 ? 15.438 -5.785 -16.203 1 49.59 85 LYS B N 1
ATOM 3584 C CA . LYS B 1 85 ? 14.727 -5.062 -17.25 1 49.59 85 LYS B CA 1
ATOM 3585 C C . LYS B 1 85 ? 14.68 -5.879 -18.547 1 49.59 85 LYS B C 1
ATOM 3587 O O . LYS B 1 85 ? 13.656 -5.906 -19.234 1 49.59 85 LYS B O 1
ATOM 3592 N N . ALA B 1 86 ? 15.875 -6.406 -18.875 1 44.75 86 ALA B N 1
ATOM 3593 C CA . ALA B 1 86 ? 15.938 -7.227 -20.078 1 44.75 86 ALA B CA 1
ATOM 3594 C C . ALA B 1 86 ? 15 -8.43 -19.969 1 44.75 86 ALA B C 1
ATOM 3596 O O . ALA B 1 86 ? 14.398 -8.844 -20.969 1 44.75 86 ALA B O 1
ATOM 3597 N N . ASP B 1 87 ? 14.93 -8.977 -18.875 1 48.12 87 ASP B N 1
ATOM 3598 C CA . ASP B 1 87 ? 14.078 -10.141 -18.656 1 48.12 87 ASP B CA 1
ATOM 3599 C C . ASP B 1 87 ? 12.602 -9.758 -18.688 1 48.12 87 ASP B C 1
ATOM 3601 O O . ASP B 1 87 ? 11.75 -10.562 -19.094 1 48.12 87 ASP B O 1
ATOM 3605 N N . LEU B 1 88 ? 12.312 -8.531 -18.344 1 45.72 88 LEU B N 1
ATOM 3606 C CA . LEU B 1 88 ? 10.953 -7.992 -18.359 1 45.72 88 LEU B CA 1
ATOM 3607 C C . LEU B 1 88 ? 10.453 -7.832 -19.797 1 45.72 88 LEU B C 1
ATOM 3609 O O . LEU B 1 88 ? 9.25 -7.934 -20.047 1 45.72 88 LEU B O 1
ATOM 3613 N N . ASP B 1 89 ? 11.289 -7.5 -20.672 1 41.31 89 ASP B N 1
ATOM 3614 C CA . ASP B 1 89 ? 10.891 -7.348 -22.078 1 41.31 89 ASP B CA 1
ATOM 3615 C C . ASP B 1 89 ? 10.391 -8.672 -22.656 1 41.31 89 ASP B C 1
ATOM 3617 O O . ASP B 1 89 ? 9.852 -8.711 -23.766 1 41.31 89 ASP B O 1
ATOM 3621 N N . GLN B 1 90 ? 10.688 -9.711 -21.938 1 39.5 90 GLN B N 1
ATOM 3622 C CA . GLN B 1 90 ? 10.211 -10.992 -22.438 1 39.5 90 GLN B CA 1
ATOM 3623 C C . GLN B 1 90 ? 8.758 -11.234 -22.047 1 39.5 90 GLN B C 1
ATOM 3625 O O . GLN B 1 90 ? 8.266 -10.648 -21.078 1 39.5 90 GLN B O 1
ATOM 3630 N N . LYS B 1 91 ? 8.031 -12.031 -22.797 1 42.53 91 LYS B N 1
ATOM 3631 C CA . LYS B 1 91 ? 6.621 -12.406 -22.703 1 42.53 91 LYS B CA 1
ATOM 3632 C C . LYS B 1 91 ? 6.246 -12.734 -21.266 1 42.53 91 LYS B C 1
ATOM 3634 O O . LYS B 1 91 ? 6.551 -13.812 -20.766 1 42.53 91 LYS B O 1
ATOM 3639 N N . VAL B 1 92 ? 6.176 -11.695 -20.453 1 44.81 92 VAL B N 1
ATOM 3640 C CA . VAL B 1 92 ? 5.828 -11.828 -19.031 1 44.81 92 VAL B CA 1
ATOM 3641 C C . VAL B 1 92 ? 4.363 -12.234 -18.906 1 44.81 92 VAL B C 1
ATOM 3643 O O . VAL B 1 92 ? 3.477 -11.594 -19.469 1 44.81 92 VAL B O 1
ATOM 3646 N N . PHE B 1 93 ? 4.066 -13.492 -18.656 1 43.91 93 PHE B N 1
ATOM 3647 C CA . PHE B 1 93 ? 2.721 -14.016 -18.453 1 43.91 93 PHE B CA 1
ATOM 3648 C C . PHE B 1 93 ? 1.948 -13.148 -17.453 1 43.91 93 PHE B C 1
ATOM 3650 O O . PHE B 1 93 ? 0.804 -12.773 -17.719 1 43.91 93 PHE B O 1
ATOM 3657 N N . TYR B 1 94 ? 2.441 -12.82 -16.312 1 48.56 94 TYR B N 1
ATOM 3658 C CA . TYR B 1 94 ? 1.659 -12.188 -15.25 1 48.56 94 TYR B CA 1
ATOM 3659 C C . TYR B 1 94 ? 2.236 -10.828 -14.883 1 48.56 94 TYR B C 1
ATOM 3661 O O . TYR B 1 94 ? 1.52 -9.953 -14.391 1 48.56 94 TYR B O 1
ATOM 3669 N N . GLY B 1 95 ? 3.191 -10.367 -15.609 1 58.22 95 GLY B N 1
ATOM 3670 C CA . GLY B 1 95 ? 3.797 -9.141 -15.117 1 58.22 95 GLY B CA 1
ATOM 3671 C C . GLY B 1 95 ? 3.703 -8.992 -13.609 1 58.22 95 GLY B C 1
ATOM 3672 O O . GLY B 1 95 ? 3.77 -9.984 -12.875 1 58.22 95 GLY B O 1
ATOM 3673 N N . LEU B 1 96 ? 3.768 -7.785 -12.938 1 62.94 96 LEU B N 1
ATOM 3674 C CA . LEU B 1 96 ? 3.723 -7.555 -11.5 1 62.94 96 LEU B CA 1
ATOM 3675 C C . LEU B 1 96 ? 2.502 -6.727 -11.117 1 62.94 96 LEU B C 1
ATOM 3677 O O . LEU B 1 96 ? 2.521 -6.012 -10.109 1 62.94 96 LEU B O 1
ATOM 3681 N N . GLN B 1 97 ? 1.432 -6.871 -11.922 1 73.19 97 GLN B N 1
ATOM 3682 C CA . GLN B 1 97 ? 0.23 -6.086 -11.648 1 73.19 97 GLN B CA 1
ATOM 3683 C C . GLN B 1 97 ? -0.454 -6.551 -10.367 1 73.19 97 GLN B C 1
ATOM 3685 O O . GLN B 1 97 ? -1.184 -5.785 -9.734 1 73.19 97 GLN B O 1
ATOM 3690 N N . HIS B 1 98 ? -0.105 -7.793 -10.031 1 85.56 98 HIS B N 1
ATOM 3691 C CA . HIS B 1 98 ? -0.726 -8.312 -8.82 1 85.56 98 HIS B CA 1
ATOM 3692 C C . HIS B 1 98 ? -0.238 -7.566 -7.582 1 85.56 98 HIS B C 1
ATOM 3694 O O . HIS B 1 98 ? -0.776 -7.75 -6.488 1 85.56 98 HIS B O 1
ATOM 3700 N N . ALA B 1 99 ? 0.734 -6.637 -7.785 1 85.88 99 ALA B N 1
ATOM 3701 C CA . ALA B 1 99 ? 1.156 -5.742 -6.711 1 85.88 99 ALA B CA 1
ATOM 3702 C C . ALA B 1 99 ? -0.032 -4.98 -6.133 1 85.88 99 ALA B C 1
ATOM 3704 O O . ALA B 1 99 ? -0.071 -4.695 -4.934 1 85.88 99 ALA B O 1
ATOM 3705 N N . PHE B 1 100 ? -0.955 -4.715 -6.977 1 89 100 PHE B N 1
ATOM 3706 C CA . PHE B 1 100 ? -2.158 -3.998 -6.574 1 89 100 PHE B CA 1
ATOM 3707 C C . PHE B 1 100 ? -2.857 -4.715 -5.426 1 89 100 PHE B C 1
ATOM 3709 O O . PHE B 1 100 ? -3.352 -4.074 -4.496 1 89 100 PHE B O 1
ATOM 3716 N N . LEU B 1 101 ? -2.889 -6.031 -5.48 1 92.62 101 LEU B N 1
ATOM 3717 C CA . LEU B 1 101 ? -3.551 -6.82 -4.449 1 92.62 101 LEU B CA 1
ATOM 3718 C C . LEU B 1 101 ? -2.766 -6.777 -3.143 1 92.62 101 LEU B C 1
ATOM 3720 O O . LEU B 1 101 ? -3.324 -7.02 -2.07 1 92.62 101 LEU B O 1
ATOM 3724 N N . ASN B 1 102 ? -1.51 -6.445 -3.227 1 93.19 102 ASN B N 1
ATOM 3725 C CA . ASN B 1 102 ? -0.616 -6.516 -2.074 1 93.19 102 ASN B CA 1
ATOM 3726 C C . ASN B 1 102 ? -0.376 -5.141 -1.466 1 93.19 102 ASN B C 1
ATOM 3728 O O . ASN B 1 102 ? 0.43 -4.996 -0.544 1 93.19 102 ASN B O 1
ATOM 3732 N N . LEU B 1 103 ? -1.001 -4.121 -1.959 1 90.56 103 LEU B N 1
ATOM 3733 C CA . LEU B 1 103 ? -0.854 -2.77 -1.433 1 90.56 103 LEU B CA 1
ATOM 3734 C C . LEU B 1 103 ? -1.743 -2.562 -0.211 1 90.56 103 LEU B C 1
ATOM 3736 O O . LEU B 1 103 ? -2.898 -2.992 -0.199 1 90.56 103 LEU B O 1
ATOM 3740 N N . GLU B 1 104 ? -1.18 -1.898 0.803 1 89.19 104 GLU B N 1
ATOM 3741 C CA . GLU B 1 104 ? -1.947 -1.542 1.993 1 89.19 104 GLU B CA 1
ATOM 3742 C C . GLU B 1 104 ? -1.651 -0.111 2.434 1 89.19 104 GLU B C 1
ATOM 3744 O O . GLU B 1 104 ? -0.526 0.369 2.287 1 89.19 104 GLU B O 1
ATOM 3749 N N . LEU B 1 105 ? -2.654 0.549 2.861 1 88.31 105 LEU B N 1
ATOM 3750 C CA . LEU B 1 105 ? -2.488 1.831 3.535 1 88.31 105 LEU B CA 1
ATOM 3751 C C . LEU B 1 105 ? -2.107 1.63 5 1 88.31 105 LEU B C 1
ATOM 3753 O O . LEU B 1 105 ? -2.867 1.035 5.766 1 88.31 105 LEU B O 1
ATOM 3757 N N . THR B 1 106 ? -1.002 2.104 5.375 1 87.81 106 THR B N 1
ATOM 3758 C CA . THR B 1 106 ? -0.505 1.866 6.727 1 87.81 106 THR B CA 1
ATOM 3759 C C . THR B 1 106 ? -0.874 3.023 7.648 1 87.81 106 THR B C 1
ATOM 3761 O O . THR B 1 106 ? -0.59 2.982 8.852 1 87.81 106 THR B O 1
ATOM 3764 N N . GLY B 1 107 ? -1.521 3.959 7.199 1 88.25 107 GLY B N 1
ATOM 3765 C CA . GLY B 1 107 ? -1.966 5.152 7.902 1 88.25 107 GLY B CA 1
ATOM 3766 C C . GLY B 1 107 ? -2.326 6.297 6.977 1 88.25 107 GLY B C 1
ATOM 3767 O O . GLY B 1 107 ? -2.426 6.109 5.762 1 88.25 107 GLY B O 1
ATOM 3768 N N . TRP B 1 108 ? -2.594 7.402 7.641 1 90.44 108 TRP B N 1
ATOM 3769 C CA . TRP B 1 108 ? -2.934 8.602 6.883 1 90.44 108 TRP B CA 1
ATOM 3770 C C . TRP B 1 108 ? -2.076 9.781 7.328 1 90.44 108 TRP B C 1
ATOM 3772 O O . TRP B 1 108 ? -2.568 10.906 7.434 1 90.44 108 TRP B O 1
ATOM 3782 N N . TRP B 1 109 ? -0.876 9.484 7.617 1 94.19 109 TRP B N 1
ATOM 3783 C CA . TRP B 1 109 ? 0.056 10.508 8.07 1 94.19 109 TRP B CA 1
ATOM 3784 C C . TRP B 1 109 ? 0.257 11.57 6.992 1 94.19 109 TRP B C 1
ATOM 3786 O O . TRP B 1 109 ? 0.284 11.258 5.801 1 94.19 109 TRP B O 1
ATOM 3796 N N . PHE B 1 110 ? 0.374 12.797 7.434 1 89.25 110 PHE B N 1
ATOM 3797 C CA . PHE B 1 110 ? 0.59 13.898 6.504 1 89.25 110 PHE B CA 1
ATOM 3798 C C . PHE B 1 110 ? 1.512 14.945 7.109 1 89.25 110 PHE B C 1
ATOM 3800 O O . PHE B 1 110 ? 1.181 16.141 7.129 1 89.25 110 PHE B O 1
ATOM 3807 N N . ASN B 1 111 ? 2.611 14.648 7.707 1 94.44 111 ASN B N 1
ATOM 3808 C CA . ASN B 1 111 ? 3.645 15.578 8.148 1 94.44 111 ASN B CA 1
ATOM 3809 C C . ASN B 1 111 ? 4.969 15.328 7.434 1 94.44 111 ASN B C 1
ATOM 3811 O O . ASN B 1 111 ? 5.094 14.367 6.668 1 94.44 111 ASN B O 1
ATOM 3815 N N . MET B 1 112 ? 5.914 16.188 7.637 1 95.75 112 MET B N 1
ATOM 3816 C CA . MET B 1 112 ? 7.184 16.125 6.914 1 95.75 112 MET B CA 1
ATOM 3817 C C . MET B 1 112 ? 8.07 15.016 7.477 1 95.75 112 MET B C 1
ATOM 3819 O O . MET B 1 112 ? 8.977 14.539 6.793 1 95.75 112 MET B O 1
ATOM 3823 N N . GLY B 1 113 ? 7.836 14.625 8.68 1 97.56 113 GLY B N 1
ATOM 3824 C CA . GLY B 1 113 ? 8.617 13.562 9.297 1 97.56 113 GLY B CA 1
ATOM 3825 C C . GLY B 1 113 ? 9.984 14.031 9.766 1 97.56 113 GLY B C 1
ATOM 3826 O O . GLY B 1 113 ? 10.453 15.102 9.367 1 97.56 113 GLY B O 1
ATOM 3827 N N . LEU B 1 114 ? 10.523 13.352 10.688 1 98.06 114 LEU B N 1
ATOM 3828 C CA . LEU B 1 114 ? 11.906 13.453 11.125 1 98.06 114 LEU B CA 1
ATOM 3829 C C . LEU B 1 114 ? 12.695 12.211 10.719 1 98.06 114 LEU B C 1
ATOM 3831 O O . LEU B 1 114 ? 12.453 11.117 11.234 1 98.06 114 LEU B O 1
ATOM 3835 N N . TRP B 1 115 ? 13.656 12.414 9.828 1 96.75 115 TRP B N 1
ATOM 3836 C CA . TRP B 1 115 ? 14.273 11.297 9.117 1 96.75 115 TRP B CA 1
ATOM 3837 C C . TRP B 1 115 ? 15.688 11.039 9.625 1 96.75 115 TRP B C 1
ATOM 3839 O O . TRP B 1 115 ? 16.422 11.984 9.953 1 96.75 115 TRP B O 1
ATOM 3849 N N . ASP B 1 116 ? 16.016 9.773 9.719 1 88.12 116 ASP B N 1
ATOM 3850 C CA . ASP B 1 116 ? 17.391 9.391 10.023 1 88.12 116 ASP B CA 1
ATOM 3851 C C . ASP B 1 116 ? 18.266 9.414 8.773 1 88.12 116 ASP B C 1
ATOM 3853 O O . ASP B 1 116 ? 17.797 9.109 7.676 1 88.12 116 ASP B O 1
ATOM 3857 N N . LYS B 1 117 ? 19.453 9.828 9.016 1 76.94 117 LYS B N 1
ATOM 3858 C CA . LYS B 1 117 ? 20.375 9.906 7.879 1 76.94 117 LYS B CA 1
ATOM 3859 C C . LYS B 1 117 ? 20.766 8.508 7.402 1 76.94 117 LYS B C 1
ATOM 3861 O O . LYS B 1 117 ? 21.125 7.648 8.211 1 76.94 117 LYS B O 1
ATOM 3866 N N . GLY B 1 118 ? 20.688 8.266 6.121 1 64.94 118 GLY B N 1
ATOM 3867 C CA . GLY B 1 118 ? 21.25 7.086 5.488 1 64.94 118 GLY B CA 1
ATOM 3868 C C . GLY B 1 118 ? 20.375 5.855 5.641 1 64.94 118 GLY B C 1
ATOM 3869 O O . GLY B 1 118 ? 20.766 4.762 5.223 1 64.94 118 GLY B O 1
ATOM 3870 N N . ARG B 1 119 ? 19.328 6.004 6.254 1 65.38 119 ARG B N 1
ATOM 3871 C CA . ARG B 1 119 ? 18.578 4.785 6.504 1 65.38 119 ARG B CA 1
ATOM 3872 C C . ARG B 1 119 ? 17.25 4.805 5.754 1 65.38 119 ARG B C 1
ATOM 3874 O O . ARG B 1 119 ? 16.656 5.871 5.543 1 65.38 119 ARG B O 1
ATOM 3881 N N . GLY B 1 120 ? 16.938 3.809 5.227 1 77.75 120 GLY B N 1
ATOM 3882 C CA . GLY B 1 120 ? 15.594 3.586 4.699 1 77.75 120 GLY B CA 1
ATOM 3883 C C . GLY B 1 120 ? 14.531 3.545 5.781 1 77.75 120 GLY B C 1
ATOM 3884 O O . GLY B 1 120 ? 14.547 2.668 6.648 1 77.75 120 GLY B O 1
ATOM 3885 N N . MET B 1 121 ? 13.812 4.645 6.027 1 89.12 121 MET B N 1
ATOM 3886 C CA . MET B 1 121 ? 12.75 4.707 7.02 1 89.12 121 MET B CA 1
ATOM 3887 C C . MET B 1 121 ? 11.375 4.613 6.355 1 89.12 121 MET B C 1
ATOM 3889 O O . MET B 1 121 ? 11.172 5.152 5.266 1 89.12 121 MET B O 1
ATOM 3893 N N . ARG B 1 122 ? 10.562 3.832 7.145 1 91.75 122 ARG B N 1
ATOM 3894 C CA . ARG B 1 122 ? 9.164 3.908 6.734 1 91.75 122 ARG B CA 1
ATOM 3895 C C . ARG B 1 122 ? 8.602 5.309 6.957 1 91.75 122 ARG B C 1
ATOM 3897 O O . ARG B 1 122 ? 9.008 6.004 7.891 1 91.75 122 ARG B O 1
ATOM 3904 N N . PHE B 1 123 ? 7.719 5.766 6.121 1 95.62 123 PHE B N 1
ATOM 3905 C CA . PHE B 1 123 ? 7.129 7.098 6.215 1 95.62 123 PHE B CA 1
ATOM 3906 C C . PHE B 1 123 ? 6.492 7.312 7.586 1 95.62 123 PHE B C 1
ATOM 3908 O O . PHE B 1 123 ? 6.734 8.336 8.234 1 95.62 123 PHE B O 1
ATOM 3915 N N . GLN B 1 124 ? 5.715 6.336 8.055 1 96.19 124 GLN B N 1
ATOM 3916 C CA . GLN B 1 124 ? 5.012 6.465 9.328 1 96.19 124 GLN B CA 1
ATOM 3917 C C . GLN B 1 124 ? 5.992 6.594 10.484 1 96.19 124 GLN B C 1
ATOM 3919 O O . GLN B 1 124 ? 5.723 7.301 11.461 1 96.19 124 GLN B O 1
ATOM 3924 N N . ASP B 1 125 ? 7.082 5.938 10.328 1 96.38 125 ASP B N 1
ATOM 3925 C CA . ASP B 1 125 ? 8.07 5.996 11.406 1 96.38 125 ASP B CA 1
ATOM 3926 C C . ASP B 1 125 ? 8.719 7.375 11.477 1 96.38 125 ASP B C 1
ATOM 3928 O O . ASP B 1 125 ? 9.008 7.871 12.57 1 96.38 125 ASP B O 1
ATOM 3932 N N . ALA B 1 126 ? 8.984 7.965 10.336 1 97.44 126 ALA B N 1
ATOM 3933 C CA . ALA B 1 126 ? 9.508 9.328 10.32 1 97.44 126 ALA B CA 1
ATOM 3934 C C . ALA B 1 126 ? 8.508 10.312 10.914 1 97.44 126 ALA B C 1
ATOM 3936 O O . ALA B 1 126 ? 8.891 11.219 11.656 1 97.44 126 ALA B O 1
ATOM 3937 N N . CYS B 1 127 ? 7.23 10.133 10.547 1 97.88 127 CYS B N 1
ATOM 3938 C CA . CYS B 1 127 ? 6.18 11 11.078 1 97.88 127 CYS B CA 1
ATOM 3939 C C . CYS B 1 127 ? 6.066 10.844 12.586 1 97.88 127 CYS B C 1
ATOM 3941 O O . CYS B 1 127 ? 5.973 11.844 13.312 1 97.88 127 CYS B O 1
ATOM 3943 N N . LYS B 1 128 ? 6.129 9.602 13.078 1 97.94 128 LYS B N 1
ATOM 3944 C CA . LYS B 1 128 ? 6.094 9.336 14.508 1 97.94 128 LYS B CA 1
ATOM 3945 C C . LYS B 1 128 ? 7.289 9.977 15.219 1 97.94 128 LYS B C 1
ATOM 3947 O O . LYS B 1 128 ? 7.152 10.516 16.312 1 97.94 128 LYS B O 1
ATOM 3952 N N . ALA B 1 129 ? 8.414 9.859 14.57 1 97.94 129 ALA B N 1
ATOM 3953 C CA . ALA B 1 129 ? 9.617 10.445 15.148 1 97.94 129 ALA B CA 1
ATOM 3954 C C . ALA B 1 129 ? 9.461 11.953 15.336 1 97.94 129 ALA B C 1
ATOM 3956 O O . ALA B 1 129 ? 9.914 12.508 16.344 1 97.94 129 ALA B O 1
ATOM 3957 N N . LEU B 1 130 ? 8.875 12.609 14.398 1 98.56 130 LEU B N 1
ATOM 3958 C CA . LEU B 1 130 ? 8.648 14.047 14.516 1 98.56 130 LEU B CA 1
ATOM 3959 C C . LEU B 1 130 ? 7.695 14.344 15.672 1 98.56 130 LEU B C 1
ATOM 3961 O O . LEU B 1 130 ? 7.949 15.25 16.469 1 98.56 130 LEU B O 1
ATOM 3965 N N . VAL B 1 131 ? 6.594 13.586 15.781 1 98.62 131 VAL B N 1
ATOM 3966 C CA . VAL B 1 131 ? 5.629 13.781 16.859 1 98.62 131 VAL B CA 1
ATOM 3967 C C . VAL B 1 131 ? 6.316 13.594 18.219 1 98.62 131 VAL B C 1
ATOM 3969 O O . VAL B 1 131 ? 6.125 14.391 19.125 1 98.62 131 VAL B O 1
ATOM 3972 N N . ARG B 1 132 ? 7.125 12.57 18.297 1 98.25 132 ARG B N 1
ATOM 3973 C CA . ARG B 1 132 ? 7.844 12.305 19.531 1 98.25 132 ARG B CA 1
ATOM 3974 C C . ARG B 1 132 ? 8.797 13.445 19.875 1 98.25 132 ARG B C 1
ATOM 3976 O O . ARG B 1 132 ? 8.906 13.852 21.031 1 98.25 132 ARG B O 1
ATOM 3983 N N . LYS B 1 133 ? 9.516 13.891 18.891 1 98.06 133 LYS B N 1
ATOM 3984 C CA . LYS B 1 133 ? 10.445 15 19.094 1 98.06 133 LYS B CA 1
ATOM 3985 C C . LYS B 1 133 ? 9.719 16.234 19.625 1 98.06 133 LYS B C 1
ATOM 3987 O O . LYS B 1 133 ? 10.227 16.922 20.516 1 98.06 133 LYS B O 1
ATOM 3992 N N . VAL B 1 134 ? 8.555 16.5 19.125 1 98.56 134 VAL B N 1
ATOM 3993 C CA . VAL B 1 134 ? 7.781 17.672 19.484 1 98.56 134 VAL B CA 1
ATOM 3994 C C . VAL B 1 134 ? 7.188 17.5 20.875 1 98.56 134 VAL B C 1
ATOM 3996 O O . VAL B 1 134 ? 7.156 18.453 21.672 1 98.56 134 VAL B O 1
ATOM 3999 N N . THR B 1 135 ? 6.785 16.297 21.266 1 98.5 135 THR B N 1
ATOM 4000 C CA . THR B 1 135 ? 5.945 16.125 22.438 1 98.5 135 THR B CA 1
ATOM 4001 C C . THR B 1 135 ? 6.746 15.523 23.594 1 98.5 135 THR B C 1
ATOM 4003 O O . THR B 1 135 ? 6.242 15.414 24.719 1 98.5 135 THR B O 1
ATOM 4006 N N . CYS B 1 136 ? 8 15.195 23.281 1 97.06 136 CYS B N 1
ATOM 4007 C CA . CYS B 1 136 ? 8.805 14.602 24.359 1 97.06 136 CYS B CA 1
ATOM 4008 C C . CYS B 1 136 ? 9.117 15.633 25.422 1 97.06 136 CYS B C 1
ATOM 4010 O O . CYS B 1 136 ? 9.227 16.828 25.141 1 97.06 136 CYS B O 1
ATOM 4012 N N . ASP B 1 137 ? 9.18 15.266 26.641 1 94.31 137 ASP B N 1
ATOM 4013 C CA . ASP B 1 137 ? 9.602 16.047 27.797 1 94.31 137 ASP B CA 1
ATOM 4014 C C . ASP B 1 137 ? 8.648 17.219 28.047 1 94.31 137 ASP B C 1
ATOM 4016 O O . ASP B 1 137 ? 9.086 18.312 28.406 1 94.31 137 ASP B O 1
ATOM 4020 N N . LEU B 1 138 ? 7.363 17.062 27.75 1 96.94 138 LEU B N 1
ATOM 4021 C CA . LEU B 1 138 ? 6.371 18.109 27.984 1 96.94 138 LEU B CA 1
ATOM 4022 C C . LEU B 1 138 ? 5.594 17.844 29.266 1 96.94 138 LEU B C 1
ATOM 4024 O O . LEU B 1 138 ? 4.766 18.672 29.672 1 96.94 138 LEU B O 1
ATOM 4028 N N . GLY B 1 139 ? 5.816 16.766 29.875 1 96.44 139 GLY B N 1
ATOM 4029 C CA . GLY B 1 139 ? 5.086 16.422 31.078 1 96.44 139 GLY B CA 1
ATOM 4030 C C . GLY B 1 139 ? 3.678 15.93 30.812 1 96.44 139 GLY B C 1
ATOM 4031 O O . GLY B 1 139 ? 2.779 16.109 31.641 1 96.44 139 GLY B O 1
ATOM 4032 N N . ILE B 1 140 ? 3.451 15.359 29.672 1 97.38 140 ILE B N 1
ATOM 4033 C CA . ILE B 1 140 ? 2.15 14.773 29.359 1 97.38 140 ILE B CA 1
ATOM 4034 C C . ILE B 1 140 ? 1.947 13.5 30.172 1 97.38 140 ILE B C 1
ATOM 4036 O O . ILE B 1 140 ? 2.803 12.609 30.172 1 97.38 140 ILE B O 1
ATOM 4040 N N . ASP B 1 141 ? 0.842 13.445 30.859 1 94.88 141 ASP B N 1
ATOM 4041 C CA . ASP B 1 141 ? 0.552 12.281 31.688 1 94.88 141 ASP B CA 1
ATOM 4042 C C . ASP B 1 141 ? -0.925 11.906 31.609 1 94.88 141 ASP B C 1
ATOM 4044 O O . ASP B 1 141 ? -1.639 12.359 30.719 1 94.88 141 ASP B O 1
ATOM 4048 N N . GLU B 1 142 ? -1.422 11.062 32.531 1 94.25 142 GLU B N 1
ATOM 4049 C CA . GLU B 1 142 ? -2.746 10.453 32.438 1 94.25 142 GLU B CA 1
ATOM 4050 C C . GLU B 1 142 ? -3.838 11.453 32.781 1 94.25 142 GLU B C 1
ATOM 4052 O O . GLU B 1 142 ? -5.02 11.203 32.562 1 94.25 142 GLU B O 1
ATOM 4057 N N . GLU B 1 143 ? -3.463 12.625 33.312 1 93 143 GLU B N 1
ATOM 4058 C CA . GLU B 1 143 ? -4.441 13.648 33.656 1 93 143 GLU B CA 1
ATOM 4059 C C . GLU B 1 143 ? -4.484 14.766 32.625 1 93 143 GLU B C 1
ATOM 4061 O O . GLU B 1 143 ? -5.355 15.641 32.688 1 93 143 GLU B O 1
ATOM 4066 N N . SER B 1 144 ? -3.588 14.688 31.672 1 95.38 144 SER B N 1
ATOM 4067 C CA . SER B 1 144 ? -3.416 15.773 30.719 1 95.38 144 SER B CA 1
ATOM 4068 C C . SER B 1 144 ? -4.602 15.867 29.766 1 95.38 144 SER B C 1
ATOM 4070 O O . SER B 1 144 ? -5.176 14.844 29.391 1 95.38 144 SER B O 1
ATOM 4072 N N . HIS B 1 145 ? -4.945 17.094 29.438 1 96.69 145 HIS B N 1
ATOM 4073 C CA . HIS B 1 145 ? -5.887 17.422 28.375 1 96.69 145 HIS B CA 1
ATOM 4074 C C . HIS B 1 145 ? -5.203 18.188 27.234 1 96.69 145 HIS B C 1
ATOM 4076 O O . HIS B 1 145 ? -4.883 19.375 27.391 1 96.69 145 HIS B O 1
ATOM 4082 N N . ILE B 1 146 ? -5.055 17.5 26.094 1 97.69 146 ILE B N 1
ATOM 4083 C CA . ILE B 1 146 ? -4.285 18.047 24.984 1 97.69 146 ILE B CA 1
ATOM 4084 C C . ILE B 1 146 ? -5.23 18.625 23.938 1 97.69 146 ILE B C 1
ATOM 4086 O O . ILE B 1 146 ? -6.219 18 23.562 1 97.69 146 ILE B O 1
ATOM 4090 N N . LEU B 1 147 ? -4.957 19.859 23.531 1 97.69 147 LEU B N 1
ATOM 4091 C CA . LEU B 1 147 ? -5.551 20.406 22.328 1 97.69 147 LEU B CA 1
ATOM 4092 C C . LEU B 1 147 ? -4.613 20.234 21.141 1 97.69 147 LEU B C 1
ATOM 4094 O O . LEU B 1 147 ? -3.527 20.812 21.109 1 97.69 147 LEU B O 1
ATOM 4098 N N . ASP B 1 148 ? -5.012 19.422 20.188 1 98.44 148 ASP B N 1
ATOM 4099 C CA . ASP B 1 148 ? -4.262 19.234 18.953 1 98.44 148 ASP B CA 1
ATOM 4100 C C . ASP B 1 148 ? -4.855 20.047 17.812 1 98.44 148 ASP B C 1
ATOM 4102 O O . ASP B 1 148 ? -5.93 19.719 17.297 1 98.44 148 ASP B O 1
ATOM 4106 N N . VAL B 1 149 ? -4.09 21.078 17.391 1 97.69 149 VAL B N 1
ATOM 4107 C CA . VAL B 1 149 ? -4.578 21.969 16.344 1 97.69 149 VAL B CA 1
ATOM 4108 C C . VAL B 1 149 ? -3.926 21.609 15.016 1 97.69 149 VAL B C 1
ATOM 4110 O O . VAL B 1 149 ? -2.701 21.656 14.883 1 97.69 149 VAL B O 1
ATOM 4113 N N . GLY B 1 150 ? -4.758 21.312 14.023 1 96.25 150 GLY B N 1
ATOM 4114 C CA . GLY B 1 150 ? -4.254 20.828 12.742 1 96.25 150 GLY B CA 1
ATOM 4115 C C . GLY B 1 150 ? -3.867 19.359 12.773 1 96.25 150 GLY B C 1
ATOM 4116 O O . GLY B 1 150 ? -2.766 19 12.359 1 96.25 150 GLY B O 1
ATOM 4117 N N . PHE B 1 151 ? -4.805 18.531 13.211 1 96.5 151 PHE B N 1
ATOM 4118 C CA . PHE B 1 151 ? -4.457 17.141 13.492 1 96.5 151 PHE B CA 1
ATOM 4119 C C . PHE B 1 151 ? -4.445 16.312 12.203 1 96.5 151 PHE B C 1
ATOM 4121 O O . PHE B 1 151 ? -4.113 15.133 12.227 1 96.5 151 PHE B O 1
ATOM 4128 N N . GLY B 1 152 ? -4.777 16.891 11.094 1 93.31 152 GLY B N 1
ATOM 4129 C CA . GLY B 1 152 ? -4.809 16.141 9.852 1 93.31 152 GLY B CA 1
ATOM 4130 C C . GLY B 1 152 ? -5.777 14.969 9.891 1 93.31 152 GLY B C 1
ATOM 4131 O O . GLY B 1 152 ? -6.953 15.141 10.227 1 93.31 152 GLY B O 1
ATOM 4132 N N . CYS B 1 153 ? -5.254 13.797 9.648 1 92.44 153 CYS B N 1
ATOM 4133 C CA . CYS B 1 153 ? -6.133 12.633 9.586 1 92.44 153 CYS B CA 1
ATOM 4134 C C . CYS B 1 153 ? -6.098 11.852 10.898 1 92.44 153 CYS B C 1
ATOM 4136 O O . CYS B 1 153 ? -6.492 10.688 10.938 1 92.44 153 CYS B O 1
ATOM 4138 N N . GLY B 1 154 ? -5.566 12.398 11.914 1 96.31 154 GLY B N 1
ATOM 4139 C CA . GLY B 1 154 ? -5.762 11.875 13.258 1 96.31 154 GLY B CA 1
ATOM 4140 C C . GLY B 1 154 ? -4.668 10.914 13.68 1 96.31 154 GLY B C 1
ATOM 4141 O O . GLY B 1 154 ? -4.617 10.5 14.844 1 96.31 154 GLY B O 1
ATOM 4142 N N . ASP B 1 155 ? -3.688 10.562 12.797 1 97.19 155 ASP B N 1
ATOM 4143 C CA . ASP B 1 155 ? -2.639 9.602 13.125 1 97.19 155 ASP B CA 1
ATOM 4144 C C . ASP B 1 155 ? -1.819 10.078 14.328 1 97.19 155 ASP B C 1
ATOM 4146 O O . ASP B 1 155 ? -1.462 9.281 15.195 1 97.19 155 ASP B O 1
ATOM 4150 N N . GLN B 1 156 ? -1.55 11.328 14.383 1 98.06 156 GLN B N 1
ATOM 4151 C CA . GLN B 1 156 ? -0.741 11.836 15.484 1 98.06 156 GLN B CA 1
ATOM 4152 C C . GLN B 1 156 ? -1.508 11.773 16.812 1 98.06 156 GLN B C 1
ATOM 4154 O O . GLN B 1 156 ? -0.913 11.586 17.875 1 98.06 156 GLN B O 1
ATOM 4159 N N . ASP B 1 157 ? -2.797 11.953 16.781 1 98.06 157 ASP B N 1
ATOM 4160 C CA . ASP B 1 157 ? -3.609 11.828 17.984 1 98.06 157 ASP B CA 1
ATOM 4161 C C . ASP B 1 157 ? -3.586 10.406 18.516 1 98.06 157 ASP B C 1
ATOM 4163 O O . ASP B 1 157 ? -3.432 10.188 19.719 1 98.06 157 ASP B O 1
ATOM 4167 N N . VAL B 1 158 ? -3.781 9.438 17.641 1 97.75 158 VAL B N 1
ATOM 4168 C CA . VAL B 1 158 ? -3.711 8.031 18.031 1 97.75 158 VAL B CA 1
ATOM 4169 C C . VAL B 1 158 ? -2.344 7.734 18.641 1 97.75 158 VAL B C 1
ATOM 4171 O O . VAL B 1 158 ? -2.25 7.074 19.672 1 97.75 158 VAL B O 1
ATOM 4174 N N . TYR B 1 159 ? -1.351 8.234 18.016 1 98 159 TYR B N 1
ATOM 4175 C CA . TYR B 1 159 ? 0.009 7.961 18.469 1 98 159 TYR B CA 1
ATOM 4176 C C . TYR B 1 159 ? 0.26 8.594 19.844 1 98 159 TYR B C 1
ATOM 4178 O O . TYR B 1 159 ? 0.824 7.949 20.719 1 98 159 TYR B O 1
ATOM 4186 N N . MET B 1 160 ? -0.154 9.812 20.047 1 98.06 160 MET B N 1
ATOM 4187 C CA . MET B 1 160 ? 0.012 10.461 21.344 1 98.06 160 MET B CA 1
ATOM 4188 C C . MET B 1 160 ? -0.769 9.719 22.422 1 98.06 160 MET B C 1
ATOM 4190 O O . MET B 1 160 ? -0.294 9.578 23.547 1 98.06 160 MET B O 1
ATOM 4194 N N . ALA B 1 161 ? -1.962 9.258 22.078 1 97.69 161 ALA B N 1
ATOM 4195 C CA . ALA B 1 161 ? -2.758 8.477 23.031 1 97.69 161 ALA B CA 1
ATOM 4196 C C . ALA B 1 161 ? -2.027 7.207 23.438 1 97.69 161 ALA B C 1
ATOM 4198 O O . ALA B 1 161 ? -2.055 6.82 24.609 1 97.69 161 ALA B O 1
ATOM 4199 N N . GLN B 1 162 ? -1.4 6.594 22.5 1 97 162 GLN B N 1
ATOM 4200 C CA . GLN B 1 162 ? -0.68 5.352 22.766 1 97 162 GLN B CA 1
ATOM 4201 C C . GLN B 1 162 ? 0.584 5.613 23.578 1 97 162 GLN B C 1
ATOM 4203 O O . GLN B 1 162 ? 0.953 4.809 24.438 1 97 162 GLN B O 1
ATOM 4208 N N . LEU B 1 163 ? 1.206 6.723 23.344 1 96.56 163 LEU B N 1
ATOM 4209 C CA . LEU B 1 163 ? 2.471 7.043 24 1 96.56 163 LEU B CA 1
ATOM 4210 C C . LEU B 1 163 ? 2.248 7.445 25.453 1 96.56 163 LEU B C 1
ATOM 4212 O O . LEU B 1 163 ? 2.994 7.027 26.344 1 96.56 163 LEU B O 1
ATOM 4216 N N . TYR B 1 164 ? 1.167 8.289 25.641 1 97.06 164 TYR B N 1
ATOM 4217 C CA . TYR B 1 164 ? 1.129 8.992 26.922 1 97.06 164 TYR B CA 1
ATOM 4218 C C . TYR B 1 164 ? -0.148 8.664 27.688 1 97.06 164 TYR B C 1
ATOM 4220 O O . TYR B 1 164 ? -0.251 8.945 28.891 1 97.06 164 TYR B O 1
ATOM 4228 N N . ARG B 1 165 ? -1.147 8.172 27.031 1 95.75 165 ARG B N 1
ATOM 4229 C CA . ARG B 1 165 ? -2.457 7.863 27.594 1 95.75 165 ARG B CA 1
ATOM 4230 C C . ARG B 1 165 ? -3.018 9.055 28.359 1 95.75 165 ARG B C 1
ATOM 4232 O O . ARG B 1 165 ? -3.439 8.914 29.516 1 95.75 165 ARG B O 1
ATOM 4239 N N . PRO B 1 166 ? -2.996 10.227 27.734 1 96.5 166 PRO B N 1
ATOM 4240 C CA . PRO B 1 166 ? -3.619 11.375 28.406 1 96.5 166 PRO B CA 1
ATOM 4241 C C . PRO B 1 166 ? -5.113 11.172 28.656 1 96.5 166 PRO B C 1
ATOM 4243 O O . PRO B 1 166 ? -5.734 10.312 28.016 1 96.5 166 PRO B O 1
ATOM 4246 N N . ALA B 1 167 ? -5.586 12.008 29.562 1 94.12 167 ALA B N 1
ATOM 4247 C CA . ALA B 1 167 ? -7.008 11.875 29.875 1 94.12 167 ALA B CA 1
ATOM 4248 C C . ALA B 1 167 ? -7.867 12.172 28.656 1 94.12 167 ALA B C 1
ATOM 4250 O O . ALA B 1 167 ? -8.867 11.492 28.406 1 94.12 167 ALA B O 1
ATOM 4251 N N . GLN B 1 168 ? -7.414 13.219 27.953 1 95.5 168 GLN B N 1
ATOM 4252 C CA . GLN B 1 168 ? -8.25 13.664 26.844 1 95.5 168 GLN B CA 1
ATOM 4253 C C . GLN B 1 168 ? -7.406 14.328 25.75 1 95.5 168 GLN B C 1
ATOM 4255 O O . GLN B 1 168 ? -6.43 15.023 26.062 1 95.5 168 GLN B O 1
ATOM 4260 N N . ILE B 1 169 ? -7.777 14.055 24.531 1 97.12 169 ILE B N 1
ATOM 4261 C CA . ILE B 1 169 ? -7.27 14.781 23.375 1 97.12 169 ILE B CA 1
ATOM 4262 C C . ILE B 1 169 ? -8.43 15.406 22.609 1 97.12 169 ILE B C 1
ATOM 4264 O O . ILE B 1 169 ? -9.344 14.703 22.172 1 97.12 169 ILE B O 1
ATOM 4268 N N . THR B 1 170 ? -8.438 16.703 22.578 1 96.5 170 THR B N 1
ATOM 4269 C CA . THR B 1 170 ? -9.344 17.438 21.719 1 96.5 170 THR B CA 1
ATOM 4270 C C . THR B 1 170 ? -8.609 17.938 20.469 1 96.5 170 THR B C 1
ATOM 4272 O O . THR B 1 170 ? -7.582 18.609 20.578 1 96.5 170 THR B O 1
ATOM 4275 N N . GLY B 1 171 ? -9.125 17.547 19.297 1 97.31 171 GLY B N 1
ATOM 4276 C CA . GLY B 1 171 ? -8.492 17.969 18.062 1 97.31 171 GLY B CA 1
ATOM 4277 C C . GLY B 1 171 ? -9.383 18.859 17.203 1 97.31 171 GLY B C 1
ATOM 4278 O O . GLY B 1 171 ? -10.602 18.656 17.156 1 97.31 171 GLY B O 1
ATOM 4279 N N . ILE B 1 172 ? -8.711 19.812 16.5 1 95.75 172 ILE B N 1
ATOM 4280 C CA . ILE B 1 172 ? -9.453 20.609 15.539 1 95.75 172 ILE B CA 1
ATOM 4281 C C . ILE B 1 172 ? -8.711 20.656 14.203 1 95.75 172 ILE B C 1
ATOM 4283 O O . ILE B 1 172 ? -7.477 20.688 14.18 1 95.75 172 ILE B O 1
ATOM 4287 N N . THR B 1 173 ? -9.359 20.516 13.18 1 93.31 173 THR B N 1
ATOM 4288 C CA . THR B 1 173 ? -8.844 20.703 11.828 1 93.31 173 THR B CA 1
ATOM 4289 C C . THR B 1 173 ? -9.852 21.453 10.969 1 93.31 173 THR B C 1
ATOM 4291 O O . THR B 1 173 ? -11.055 21.406 11.227 1 93.31 173 THR B O 1
ATOM 4294 N N . ILE B 1 174 ? -9.336 22.156 9.961 1 89.44 174 ILE B N 1
ATOM 4295 C CA . ILE B 1 174 ? -10.219 22.938 9.109 1 89.44 174 ILE B CA 1
ATOM 4296 C C . ILE B 1 174 ? -10.766 22.062 7.984 1 89.44 174 ILE B C 1
ATOM 4298 O O . ILE B 1 174 ? -11.781 22.406 7.363 1 89.44 174 ILE B O 1
ATOM 4302 N N . GLU B 1 175 ? -10.211 20.969 7.738 1 83.44 175 GLU B N 1
ATOM 4303 C CA . GLU B 1 175 ? -10.562 20.109 6.605 1 83.44 175 GLU B CA 1
ATOM 4304 C C . GLU B 1 175 ? -11.562 19.031 7.02 1 83.44 175 GLU B C 1
ATOM 4306 O O . GLU B 1 175 ? -11.188 18.047 7.656 1 83.44 175 GLU B O 1
ATOM 4311 N N . PRO B 1 176 ? -12.797 19.078 6.516 1 83.06 176 PRO B N 1
ATOM 4312 C CA . PRO B 1 176 ? -13.82 18.109 6.91 1 83.06 176 PRO B CA 1
ATOM 4313 C C . PRO B 1 176 ? -13.461 16.688 6.5 1 83.06 176 PRO B C 1
ATOM 4315 O O . PRO B 1 176 ? -13.758 15.734 7.23 1 83.06 176 PRO B O 1
ATOM 4318 N N . ILE B 1 177 ? -12.867 16.562 5.355 1 80.25 177 ILE B N 1
ATOM 4319 C CA . ILE B 1 177 ? -12.531 15.219 4.883 1 80.25 177 ILE B CA 1
ATOM 4320 C C . ILE B 1 177 ? -11.492 14.586 5.805 1 80.25 177 ILE B C 1
ATOM 4322 O O . ILE B 1 177 ? -11.547 13.391 6.086 1 80.25 177 ILE B O 1
ATOM 4326 N N . GLN B 1 178 ? -10.539 15.375 6.227 1 86.25 178 GLN B N 1
ATOM 4327 C CA . GLN B 1 178 ? -9.555 14.875 7.18 1 86.25 178 GLN B CA 1
ATOM 4328 C C . GLN B 1 178 ? -10.211 14.508 8.508 1 86.25 178 GLN B C 1
ATOM 4330 O O . GLN B 1 178 ? -9.875 13.484 9.109 1 86.25 178 GLN B O 1
ATOM 4335 N N . HIS B 1 179 ? -11.141 15.344 8.859 1 89.38 179 HIS B N 1
ATOM 4336 C CA . HIS B 1 179 ? -11.891 15.062 10.078 1 89.38 179 HIS B CA 1
ATOM 4337 C C . HIS B 1 179 ? -12.625 13.734 9.977 1 89.38 179 HIS B C 1
ATOM 4339 O O . HIS B 1 179 ? -12.602 12.938 10.922 1 89.38 179 HIS B O 1
ATOM 4345 N N . HIS B 1 180 ? -13.203 13.5 8.914 1 84.06 180 HIS B N 1
ATOM 4346 C CA . HIS B 1 180 ? -13.945 12.258 8.711 1 84.06 180 HIS B CA 1
ATOM 4347 C C . HIS B 1 180 ? -13.031 11.047 8.789 1 84.06 180 HIS B C 1
ATOM 4349 O O . HIS B 1 180 ? -13.336 10.07 9.477 1 84.06 180 HIS B O 1
ATOM 4355 N N . VAL B 1 181 ? -11.961 11.117 8.094 1 84.81 181 VAL B N 1
ATOM 4356 C CA . VAL B 1 181 ? -10.992 10.031 8.094 1 84.81 181 VAL B CA 1
ATOM 4357 C C . VAL B 1 181 ? -10.484 9.797 9.516 1 84.81 181 VAL B C 1
ATOM 4359 O O . VAL B 1 181 ? -10.375 8.656 9.969 1 84.81 181 VAL B O 1
ATOM 4362 N N . ALA B 1 182 ? -10.25 10.852 10.18 1 91.75 182 ALA B N 1
ATOM 4363 C CA . ALA B 1 182 ? -9.734 10.766 11.539 1 91.75 182 ALA B CA 1
ATOM 4364 C C . ALA B 1 182 ? -10.758 10.125 12.477 1 91.75 182 ALA B C 1
ATOM 4366 O O . ALA B 1 182 ? -10.398 9.312 13.336 1 91.75 182 ALA B O 1
ATOM 4367 N N . GLN B 1 183 ? -11.961 10.5 12.328 1 89.69 183 GLN B N 1
ATOM 4368 C CA . GLN B 1 183 ? -13.016 9.922 13.156 1 89.69 183 GLN B CA 1
ATOM 4369 C C . GLN B 1 183 ? -13.109 8.414 12.961 1 89.69 183 GLN B C 1
ATOM 4371 O O . GLN B 1 183 ? -13.258 7.664 13.922 1 89.69 183 GLN B O 1
ATOM 4376 N N . GLU B 1 184 ? -13.039 8.016 11.773 1 84.44 184 GLU B N 1
ATOM 4377 C CA . GLU B 1 184 ? -13.078 6.586 11.484 1 84.44 184 GLU B CA 1
ATOM 4378 C C . GLU B 1 184 ? -11.867 5.867 12.086 1 84.44 184 GLU B C 1
ATOM 4380 O O . GLU B 1 184 ? -12 4.754 12.594 1 84.44 184 GLU B O 1
ATOM 4385 N N . LEU B 1 185 ? -10.805 6.496 11.961 1 88.88 185 LEU B N 1
ATOM 4386 C CA . LEU B 1 185 ? -9.594 5.934 12.547 1 88.88 185 LEU B CA 1
ATOM 4387 C C . LEU B 1 185 ? -9.75 5.754 14.055 1 88.88 185 LEU B C 1
ATOM 4389 O O . LEU B 1 185 ? -9.398 4.699 14.594 1 88.88 185 LEU B O 1
ATOM 4393 N N . ILE B 1 186 ? -10.227 6.727 14.68 1 92 186 ILE B N 1
ATOM 4394 C CA . ILE B 1 186 ? -10.391 6.691 16.125 1 92 186 ILE B CA 1
ATOM 4395 C C . ILE B 1 186 ? -11.391 5.605 16.516 1 92 186 ILE B C 1
ATOM 4397 O O . ILE B 1 186 ? -11.188 4.879 17.484 1 92 186 ILE B O 1
ATOM 4401 N N . LYS B 1 187 ? -12.414 5.461 15.758 1 87.19 187 LYS B N 1
ATOM 4402 C CA . LYS B 1 187 ? -13.445 4.457 16.031 1 87.19 187 LYS B CA 1
ATOM 4403 C C . LYS B 1 187 ? -12.875 3.047 15.938 1 87.19 187 LYS B C 1
ATOM 4405 O O . LYS B 1 187 ? -13.273 2.162 16.703 1 87.19 187 LYS B O 1
ATOM 4410 N N . ARG B 1 188 ? -11.938 2.906 15.086 1 85.62 188 ARG B N 1
ATOM 4411 C CA . ARG B 1 188 ? -11.422 1.567 14.82 1 85.62 188 ARG B CA 1
ATOM 4412 C C . ARG B 1 188 ? -10.234 1.253 15.719 1 85.62 188 ARG B C 1
ATOM 4414 O O . ARG B 1 188 ? -9.742 0.121 15.734 1 85.62 188 ARG B O 1
ATOM 4421 N N . THR B 1 189 ? -9.812 2.211 16.406 1 91.81 189 THR B N 1
ATOM 4422 C CA . THR B 1 189 ? -8.625 2.027 17.234 1 91.81 189 THR B CA 1
ATOM 4423 C C . THR B 1 189 ? -8.992 1.987 18.703 1 91.81 189 THR B C 1
ATOM 4425 O O . THR B 1 189 ? -9.719 2.859 19.203 1 91.81 189 THR B O 1
ATOM 4428 N N . GLU B 1 190 ? -8.547 0.963 19.328 1 89.44 190 GLU B N 1
ATOM 4429 C CA . GLU B 1 190 ? -8.742 0.901 20.766 1 89.44 190 GLU B CA 1
ATOM 4430 C C . GLU B 1 190 ? -7.746 1.799 21.5 1 89.44 190 GLU B C 1
ATOM 4432 O O . GLU B 1 190 ? -6.535 1.585 21.422 1 89.44 190 GLU B O 1
ATOM 4437 N N . LEU B 1 191 ? -8.242 2.805 22.203 1 92.62 191 LEU B N 1
ATOM 4438 C CA . LEU B 1 191 ? -7.414 3.748 22.953 1 92.62 191 LEU B CA 1
ATOM 4439 C C . LEU B 1 191 ? -7.801 3.775 24.422 1 92.62 191 LEU B C 1
ATOM 4441 O O . LEU B 1 191 ? -8.406 4.738 24.891 1 92.62 191 LEU B O 1
ATOM 4445 N N . PRO B 1 192 ? -7.316 2.713 25.031 1 89.62 192 PRO B N 1
ATOM 4446 C CA . PRO B 1 192 ? -7.715 2.639 26.438 1 89.62 192 PRO B CA 1
ATOM 4447 C C . PRO B 1 192 ? -7.195 3.814 27.25 1 89.62 192 PRO B C 1
ATOM 4449 O O . PRO B 1 192 ? -6.02 4.176 27.141 1 89.62 192 PRO B O 1
ATOM 4452 N N . GLY B 1 193 ? -8.102 4.465 27.953 1 87.88 193 GLY B N 1
ATOM 4453 C CA . GLY B 1 193 ? -7.711 5.473 28.938 1 87.88 193 GLY B CA 1
ATOM 4454 C C . GLY B 1 193 ? -7.668 6.875 28.359 1 87.88 193 GLY B C 1
ATOM 4455 O O . GLY B 1 193 ? -7.383 7.836 29.062 1 87.88 193 GLY B O 1
ATOM 4456 N N . THR B 1 194 ? -7.773 6.961 27.125 1 93.75 194 THR B N 1
ATOM 4457 C CA . THR B 1 194 ? -7.762 8.273 26.5 1 93.75 194 THR B CA 1
ATOM 4458 C C . THR B 1 194 ? -9.055 8.523 25.719 1 93.75 194 THR B C 1
ATOM 4460 O O . THR B 1 194 ? -9.438 7.707 24.875 1 93.75 194 THR B O 1
ATOM 4463 N N . CYS B 1 195 ? -9.672 9.625 26.047 1 93.69 195 CYS B N 1
ATOM 4464 C CA . CYS B 1 195 ? -10.82 10.07 25.25 1 93.69 195 CYS B CA 1
ATOM 4465 C C . CYS B 1 195 ? -10.383 11.031 24.156 1 93.69 195 CYS B C 1
ATOM 4467 O O . CYS B 1 195 ? -9.75 12.055 24.438 1 93.69 195 CYS B O 1
ATOM 4469 N N . VAL B 1 196 ? -10.727 10.711 22.938 1 95.94 196 VAL B N 1
ATOM 4470 C CA . VAL B 1 196 ? -10.344 11.562 21.828 1 95.94 196 VAL B CA 1
ATOM 4471 C C . VAL B 1 196 ? -11.594 12.172 21.188 1 95.94 196 VAL B C 1
ATOM 4473 O O . VAL B 1 196 ? -12.5 11.445 20.766 1 95.94 196 VAL B O 1
ATOM 4476 N N . GLN B 1 197 ? -11.648 13.508 21.172 1 94.5 197 GLN B N 1
ATOM 4477 C CA . GLN B 1 197 ? -12.734 14.25 20.531 1 94.5 197 GLN B CA 1
ATOM 4478 C C . GLN B 1 197 ? -12.203 15.133 19.406 1 94.5 197 GLN B C 1
ATOM 4480 O O . GLN B 1 197 ? -11.406 16.047 19.641 1 94.5 197 GLN B O 1
ATOM 4485 N N . LEU B 1 198 ? -12.711 14.898 18.25 1 96.12 198 LEU B N 1
ATOM 4486 C CA . LEU B 1 198 ? -12.227 15.633 17.078 1 96.12 198 LEU B CA 1
ATOM 4487 C C . LEU B 1 198 ? -13.328 16.516 16.5 1 96.12 198 LEU B C 1
ATOM 4489 O O . LEU B 1 198 ? -14.492 16.125 16.453 1 96.12 198 LEU B O 1
ATOM 4493 N N . HIS B 1 199 ? -12.914 17.734 16.062 1 94.5 199 HIS B N 1
ATOM 4494 C CA . HIS B 1 199 ? -13.867 18.719 15.562 1 94.5 199 HIS B CA 1
ATOM 4495 C C . HIS B 1 199 ? -13.336 19.422 14.32 1 94.5 199 HIS B C 1
ATOM 4497 O O . HIS B 1 199 ? -12.117 19.5 14.117 1 94.5 199 HIS B O 1
ATOM 4503 N N . VAL B 1 200 ? -14.297 19.828 13.445 1 92.75 200 VAL B N 1
ATOM 4504 C CA . VAL B 1 200 ? -13.945 20.734 12.359 1 92.75 200 VAL B CA 1
ATOM 4505 C C . VAL B 1 200 ? -14.039 22.188 12.844 1 92.75 200 VAL B C 1
ATOM 4507 O O . VAL B 1 200 ? -15.117 22.641 13.242 1 92.75 200 VAL B O 1
ATOM 4510 N N . ALA B 1 201 ? -12.938 22.828 12.891 1 91.88 201 ALA B N 1
ATOM 4511 C CA . ALA B 1 201 ? -12.891 24.219 13.32 1 91.88 201 ALA B CA 1
ATOM 4512 C C . ALA B 1 201 ? -11.641 24.922 12.789 1 91.88 201 ALA B C 1
ATOM 4514 O O . ALA B 1 201 ? -10.672 24.266 12.398 1 91.88 201 ALA B O 1
ATOM 4515 N N . ASP B 1 202 ? -11.664 26.188 12.789 1 89.19 202 ASP B N 1
ATOM 4516 C CA . ASP B 1 202 ? -10.547 27.016 12.352 1 89.19 202 ASP B CA 1
ATOM 4517 C C . ASP B 1 202 ? -9.672 27.438 13.531 1 89.19 202 ASP B C 1
ATOM 4519 O O . ASP B 1 202 ? -10.172 27.984 14.516 1 89.19 202 ASP B O 1
ATOM 4523 N N . ALA B 1 203 ? -8.422 27.234 13.422 1 86.94 203 ALA B N 1
ATOM 4524 C CA . ALA B 1 203 ? -7.457 27.531 14.477 1 86.94 203 ALA B CA 1
ATOM 4525 C C . ALA B 1 203 ? -7.453 29.016 14.82 1 86.94 203 ALA B C 1
ATOM 4527 O O . ALA B 1 203 ? -7.148 29.406 15.953 1 86.94 203 ALA B O 1
ATOM 4528 N N . SER B 1 204 ? -7.812 29.844 13.883 1 82.31 204 SER B N 1
ATOM 4529 C CA . SER B 1 204 ? -7.785 31.281 14.07 1 82.31 204 SER B CA 1
ATOM 4530 C C . SER B 1 204 ? -8.953 31.75 14.93 1 82.31 204 SER B C 1
ATOM 4532 O O . SER B 1 204 ? -8.945 32.875 15.43 1 82.31 204 SER B O 1
ATOM 4534 N N . TYR B 1 205 ? -9.93 30.875 15.164 1 85.62 205 TYR B N 1
ATOM 4535 C CA . TYR B 1 205 ? -11.109 31.234 15.938 1 85.62 205 TYR B CA 1
ATOM 4536 C C . TYR B 1 205 ? -11.328 30.266 17.094 1 85.62 205 TYR B C 1
ATOM 4538 O O . TYR B 1 205 ? -12.453 29.844 17.344 1 85.62 205 TYR B O 1
ATOM 4546 N N . LEU B 1 206 ? -10.258 29.922 17.719 1 88.06 206 LEU B N 1
ATOM 4547 C CA . LEU B 1 206 ? -10.266 28.922 18.766 1 88.06 206 LEU B CA 1
ATOM 4548 C C . LEU B 1 206 ? -11.172 29.328 19.922 1 88.06 206 LEU B C 1
ATOM 4550 O O . LEU B 1 206 ? -11.961 28.531 20.422 1 88.06 206 LEU B O 1
ATOM 4554 N N . PRO B 1 207 ? -11.086 30.609 20.406 1 83 207 PRO B N 1
ATOM 4555 C CA . PRO B 1 207 ? -11.977 31 21.5 1 83 207 PRO B CA 1
ATOM 4556 C C . PRO B 1 207 ? -13.453 30.875 21.141 1 83 207 PRO B C 1
ATOM 4558 O O . PRO B 1 207 ? -14.25 30.406 21.969 1 83 207 PRO B O 1
ATOM 4561 N N . GLN B 1 208 ? -13.781 31.25 19.938 1 86.38 208 GLN B N 1
ATOM 4562 C CA . GLN B 1 208 ? -15.164 31.125 19.484 1 86.38 208 GLN B CA 1
ATOM 4563 C C . GLN B 1 208 ? -15.578 29.656 19.422 1 86.38 208 GLN B C 1
ATOM 4565 O O . GLN B 1 208 ? -16.688 29.297 19.812 1 86.38 208 GLN B O 1
ATOM 4570 N N . PHE B 1 209 ? -14.75 28.875 18.891 1 89.94 209 PHE B N 1
ATOM 4571 C CA . PHE B 1 209 ? -15.008 27.438 18.828 1 89.94 209 PHE B CA 1
ATOM 4572 C C . PHE B 1 209 ? -15.297 26.859 20.203 1 89.94 209 PHE B C 1
ATOM 4574 O O . PHE B 1 209 ? -16.266 26.141 20.391 1 89.94 209 PHE B O 1
ATOM 4581 N N . LEU B 1 210 ? -14.523 27.172 21.203 1 89.81 210 LEU B N 1
ATOM 4582 C CA . LEU B 1 210 ? -14.672 26.625 22.547 1 89.81 210 LEU B CA 1
ATOM 4583 C C . LEU B 1 210 ? -15.961 27.109 23.203 1 89.81 210 LEU B C 1
ATOM 4585 O O . LEU B 1 210 ? -16.594 26.391 23.969 1 89.81 210 LEU B O 1
ATOM 4589 N N . LYS B 1 211 ? -16.312 28.375 22.859 1 87.56 211 LYS B N 1
ATOM 4590 C CA . LYS B 1 211 ? -17.578 28.922 23.359 1 87.56 211 LYS B CA 1
ATOM 4591 C C . LYS B 1 211 ? -18.766 28.156 22.781 1 87.56 211 LYS B C 1
ATOM 4593 O O . LYS B 1 211 ? -19.766 27.938 23.469 1 87.56 211 LYS B O 1
ATOM 4598 N N . GLU B 1 212 ? -18.594 27.75 21.625 1 91.44 212 GLU B N 1
ATOM 4599 C CA . GLU B 1 212 ? -19.688 27.109 20.922 1 91.44 212 GLU B CA 1
ATOM 4600 C C . GLU B 1 212 ? -19.703 25.594 21.172 1 91.44 212 GLU B C 1
ATOM 4602 O O . GLU B 1 212 ? -20.672 24.922 20.797 1 91.44 212 GLU B O 1
ATOM 4607 N N . THR B 1 213 ? -18.703 25.062 21.719 1 91.56 213 THR B N 1
ATOM 4608 C CA . THR B 1 213 ? -18.594 23.625 21.984 1 91.56 213 THR B CA 1
ATOM 4609 C C . THR B 1 213 ? -18.266 23.359 23.438 1 91.56 213 THR B C 1
ATOM 4611 O O . THR B 1 213 ? -17.203 22.812 23.75 1 91.56 213 THR B O 1
ATOM 4614 N N . PRO B 1 214 ? -19.156 23.609 24.344 1 85.5 214 PRO B N 1
ATOM 4615 C CA . PRO B 1 214 ? -18.875 23.453 25.766 1 85.5 214 PRO B CA 1
ATOM 4616 C C . PRO B 1 214 ? -18.594 22.016 26.172 1 85.5 214 PRO B C 1
ATOM 4618 O O . PRO B 1 214 ? -17.984 21.766 27.219 1 85.5 214 PRO B O 1
ATOM 4621 N N . SER B 1 215 ? -18.969 21.094 25.359 1 84.62 215 SER B N 1
ATOM 4622 C CA . SER B 1 215 ? -18.781 19.688 25.656 1 84.62 215 SER B CA 1
ATOM 4623 C C . SER B 1 215 ? -17.297 19.328 25.781 1 84.62 215 SER B C 1
ATOM 4625 O O . SER B 1 215 ? -16.938 18.328 26.391 1 84.62 215 SER B O 1
ATOM 4627 N N . VAL B 1 216 ? -16.422 20.125 25.203 1 89.19 216 VAL B N 1
ATOM 4628 C CA . VAL B 1 216 ? -14.977 19.906 25.266 1 89.19 216 VAL B CA 1
ATOM 4629 C C . VAL B 1 216 ? -14.531 19.812 26.719 1 89.19 216 VAL B C 1
ATOM 4631 O O . VAL B 1 216 ? -13.656 19.016 27.062 1 89.19 216 VAL B O 1
ATOM 4634 N N . PHE B 1 217 ? -15.141 20.594 27.609 1 86.12 217 PHE B N 1
ATOM 4635 C CA . PHE B 1 217 ? -14.703 20.625 29 1 86.12 217 PHE B CA 1
ATOM 4636 C C . PHE B 1 217 ? -15.781 20.047 29.906 1 86.12 217 PHE B C 1
ATOM 4638 O O . PHE B 1 217 ? -15.539 19.828 31.094 1 86.12 217 PHE B O 1
ATOM 4645 N N . GLU B 1 218 ? -16.938 19.75 29.375 1 79.19 218 GLU B N 1
ATOM 4646 C CA . GLU B 1 218 ? -18.016 19.188 30.188 1 79.19 218 GLU B CA 1
ATOM 4647 C C . GLU B 1 218 ? -17.969 17.656 30.172 1 79.19 218 GLU B C 1
ATOM 4649 O O . GLU B 1 218 ? -18.406 17.016 31.125 1 79.19 218 GLU B O 1
ATOM 4654 N N . GLU B 1 219 ? -17.547 17.109 29.094 1 71.38 219 GLU B N 1
ATOM 4655 C CA . GLU B 1 219 ? -17.5 15.648 28.938 1 71.38 219 GLU B CA 1
ATOM 4656 C C . GLU B 1 219 ? -16.078 15.125 29.078 1 71.38 219 GLU B C 1
ATOM 4658 O O . GLU B 1 219 ? -15.523 14.523 28.156 1 71.38 219 GLU B O 1
ATOM 4663 N N . LEU B 1 220 ? -15.586 15.375 30.219 1 71.25 220 LEU B N 1
ATOM 4664 C CA . LEU B 1 220 ? -14.219 14.945 30.484 1 71.25 220 LEU B CA 1
ATOM 4665 C C . LEU B 1 220 ? -14.195 13.523 31.031 1 71.25 220 LEU B C 1
ATOM 4667 O O . LEU B 1 220 ? -15.172 13.07 31.641 1 71.25 220 LEU B O 1
ATOM 4671 N N . SER B 1 221 ? -13.164 12.914 30.609 1 70.25 221 SER B N 1
ATOM 4672 C CA . SER B 1 221 ? -12.953 11.586 31.188 1 70.25 221 SER B CA 1
ATOM 4673 C C . SER B 1 221 ? -12.812 11.664 32.688 1 70.25 221 SER B C 1
ATOM 4675 O O . SER B 1 221 ? -12.555 12.734 33.25 1 70.25 221 SER B O 1
ATOM 4677 N N . SER B 1 222 ? -13.039 10.555 33.344 1 71.81 222 SER B N 1
ATOM 4678 C CA . SER B 1 222 ? -12.953 10.477 34.781 1 71.81 222 SER B CA 1
ATOM 4679 C C . SER B 1 222 ? -11.539 10.789 35.281 1 71.81 222 SER B C 1
ATOM 4681 O O . SER B 1 222 ? -11.344 11.148 36.438 1 71.81 222 SER B O 1
ATOM 4683 N N . LYS B 1 223 ? -10.625 10.82 34.375 1 73.38 223 LYS B N 1
ATOM 4684 C CA . LYS B 1 223 ? -9.227 11.031 34.75 1 73.38 223 LYS B CA 1
ATOM 4685 C C . LYS B 1 223 ? -8.883 12.516 34.75 1 73.38 223 LYS B C 1
ATOM 4687 O O . LYS B 1 223 ? -7.871 12.922 35.344 1 73.38 223 LYS B O 1
ATOM 4692 N N . ALA B 1 224 ? -9.773 13.273 34.094 1 72.88 224 ALA B N 1
ATOM 4693 C CA . ALA B 1 224 ? -9.492 14.703 34 1 72.88 224 ALA B CA 1
ATOM 4694 C C . ALA B 1 224 ? -9.797 15.406 35.312 1 72.88 224 ALA B C 1
ATOM 4696 O O . ALA B 1 224 ? -10.633 14.945 36.094 1 72.88 224 ALA B O 1
ATOM 4697 N N . ALA B 1 225 ? -9.031 16.5 35.531 1 66.94 225 ALA B N 1
ATOM 4698 C CA . ALA B 1 225 ? -9.281 17.281 36.75 1 66.94 225 ALA B CA 1
ATOM 4699 C C . ALA B 1 225 ? -10.648 17.938 36.719 1 66.94 225 ALA B C 1
ATOM 4701 O O . ALA B 1 225 ? -11.023 18.547 35.688 1 66.94 225 ALA B O 1
ATOM 4702 N N . PRO B 1 226 ? -11.445 17.719 37.781 1 61.69 226 PRO B N 1
ATOM 4703 C CA . PRO B 1 226 ? -12.75 18.375 37.844 1 61.69 226 PRO B CA 1
ATOM 4704 C C . PRO B 1 226 ? -12.664 19.891 37.688 1 61.69 226 PRO B C 1
ATOM 4706 O O . PRO B 1 226 ? -11.75 20.516 38.25 1 61.69 226 PRO B O 1
ATOM 4709 N N . GLY B 1 227 ? -13.445 20.422 36.844 1 64.69 227 GLY B N 1
ATOM 4710 C CA . GLY B 1 227 ? -13.531 21.859 36.688 1 64.69 227 GLY B CA 1
ATOM 4711 C C . GLY B 1 227 ? -12.484 22.422 35.75 1 64.69 227 GLY B C 1
ATOM 4712 O O . GLY B 1 227 ? -12.266 23.641 35.719 1 64.69 227 GLY B O 1
ATOM 4713 N N . GLN B 1 228 ? -11.953 21.547 35.094 1 69.56 228 GLN B N 1
ATOM 4714 C CA . GLN B 1 228 ? -10.945 22.016 34.156 1 69.56 228 GLN B CA 1
ATOM 4715 C C . GLN B 1 228 ? -11.57 22.844 33.062 1 69.56 228 GLN B C 1
ATOM 4717 O O . GLN B 1 228 ? -12.578 22.453 32.469 1 69.56 228 GLN B O 1
ATOM 4722 N N . SER B 1 229 ? -10.914 24.031 32.906 1 79.25 229 SER B N 1
ATOM 4723 C CA . SER B 1 229 ? -11.445 24.922 31.891 1 79.25 229 SER B CA 1
ATOM 4724 C C . SER B 1 229 ? -10.359 25.312 30.875 1 79.25 229 SER B C 1
ATOM 4726 O O . SER B 1 229 ? -10.594 26.125 29.984 1 79.25 229 SER B O 1
ATOM 4728 N N . HIS B 1 230 ? -9.188 24.703 31.172 1 89.25 230 HIS B N 1
ATOM 4729 C CA . HIS B 1 230 ? -8.055 24.969 30.297 1 89.25 230 HIS B CA 1
ATOM 4730 C C . HIS B 1 230 ? -7.379 23.672 29.844 1 89.25 230 HIS B C 1
ATOM 4732 O O . HIS B 1 230 ? -7.52 22.641 30.5 1 89.25 230 HIS B O 1
ATOM 4738 N N . PHE B 1 231 ? -6.727 23.781 28.766 1 95.5 231 PHE B N 1
ATOM 4739 C CA . PHE B 1 231 ? -5.902 22.672 28.312 1 95.5 231 PHE B CA 1
ATOM 4740 C C . PHE B 1 231 ? -4.559 22.656 29.031 1 95.5 231 PHE B C 1
ATOM 4742 O O . PHE B 1 231 ? -4.027 23.719 29.375 1 95.5 231 PHE B O 1
ATOM 4749 N N . THR B 1 232 ? -4.047 21.484 29.266 1 96.56 232 THR B N 1
ATOM 4750 C CA . THR B 1 232 ? -2.709 21.375 29.844 1 96.56 232 THR B CA 1
ATOM 4751 C C . THR B 1 232 ? -1.646 21.562 28.75 1 96.56 232 THR B C 1
ATOM 4753 O O . THR B 1 232 ? -0.55 22.047 29.031 1 96.56 232 THR B O 1
ATOM 4756 N N . HIS B 1 233 ? -1.972 21.125 27.562 1 98.25 233 HIS B N 1
ATOM 4757 C CA . HIS B 1 233 ? -1.051 21.203 26.438 1 98.25 233 HIS B CA 1
ATOM 4758 C C . HIS B 1 233 ? -1.773 21.641 25.172 1 98.25 233 HIS B C 1
ATOM 4760 O O . HIS B 1 233 ? -2.914 21.234 24.922 1 98.25 233 HIS B O 1
ATOM 4766 N N . VAL B 1 234 ? -1.119 22.469 24.375 1 98.12 234 VAL B N 1
ATOM 4767 C CA . VAL B 1 234 ? -1.513 22.734 23 1 98.12 234 VAL B CA 1
ATOM 4768 C C . VAL B 1 234 ? -0.414 22.281 22.031 1 98.12 234 VAL B C 1
ATOM 4770 O O . VAL B 1 234 ? 0.754 22.641 22.203 1 98.12 234 VAL B O 1
ATOM 4773 N N . VAL B 1 235 ? -0.811 21.453 21.109 1 98.62 235 VAL B N 1
ATOM 4774 C CA . VAL B 1 235 ? 0.135 20.922 20.141 1 98.62 235 VAL B CA 1
ATOM 4775 C C . VAL B 1 235 ? -0.317 21.281 18.719 1 98.62 235 VAL B C 1
ATOM 4777 O O . VAL B 1 235 ? -1.513 21.266 18.422 1 98.62 235 VAL B O 1
ATOM 4780 N N . SER B 1 236 ? 0.609 21.672 17.906 1 98.56 236 SER B N 1
ATOM 4781 C CA . SER B 1 236 ? 0.405 21.891 16.469 1 98.56 236 SER B CA 1
ATOM 4782 C C . SER B 1 236 ? 1.616 21.438 15.664 1 98.56 236 SER B C 1
ATOM 4784 O O . SER B 1 236 ? 2.666 22.094 15.695 1 98.56 236 SER B O 1
ATOM 4786 N N . ILE B 1 237 ? 1.403 20.422 14.938 1 98.31 237 ILE B N 1
ATOM 4787 C CA . ILE B 1 237 ? 2.549 19.812 14.258 1 98.31 237 ILE B CA 1
ATOM 4788 C C . ILE B 1 237 ? 2.412 20.016 12.75 1 98.31 237 ILE B C 1
ATOM 4790 O O . ILE B 1 237 ? 1.505 19.453 12.133 1 98.31 237 ILE B O 1
ATOM 4794 N N . ASP B 1 238 ? 3.373 20.797 12.219 1 97.12 238 ASP B N 1
ATOM 4795 C CA . ASP B 1 238 ? 3.486 20.969 10.773 1 97.12 238 ASP B CA 1
ATOM 4796 C C . ASP B 1 238 ? 2.205 21.562 10.195 1 97.12 238 ASP B C 1
ATOM 4798 O O . ASP B 1 238 ? 1.697 21.094 9.18 1 97.12 238 ASP B O 1
ATOM 4802 N N . SER B 1 239 ? 1.675 22.656 10.859 1 95.88 239 SER B N 1
ATOM 4803 C CA . SER B 1 239 ? 0.391 23.188 10.414 1 95.88 239 SER B CA 1
ATOM 4804 C C . SER B 1 239 ? 0.292 24.688 10.664 1 95.88 239 SER B C 1
ATOM 4806 O O . SER B 1 239 ? -0.364 25.406 9.906 1 95.88 239 SER B O 1
ATOM 4808 N N . ALA B 1 240 ? 0.914 25.219 11.633 1 96.94 240 ALA B N 1
ATOM 4809 C CA . ALA B 1 240 ? 0.674 26.578 12.125 1 96.94 240 ALA B CA 1
ATOM 4810 C C . ALA B 1 240 ? 1.044 27.625 11.07 1 96.94 240 ALA B C 1
ATOM 4812 O O . ALA B 1 240 ? 0.502 28.734 11.062 1 96.94 240 ALA B O 1
ATOM 4813 N N . TYR B 1 241 ? 2.01 27.266 10.234 1 95.44 241 TYR B N 1
ATOM 4814 C CA . TYR B 1 241 ? 2.387 28.219 9.203 1 95.44 241 TYR B CA 1
ATOM 4815 C C . TYR B 1 241 ? 1.257 28.406 8.195 1 95.44 241 TYR B C 1
ATOM 4817 O O . TYR B 1 241 ? 1.283 29.344 7.391 1 95.44 241 TYR B O 1
ATOM 4825 N N . HIS B 1 242 ? 0.193 27.688 8.258 1 93.5 242 HIS B N 1
ATOM 4826 C CA . HIS B 1 242 ? -0.948 27.828 7.363 1 93.5 242 HIS B CA 1
ATOM 4827 C C . HIS B 1 242 ? -2.033 28.703 7.988 1 93.5 242 HIS B C 1
ATOM 4829 O O . HIS B 1 242 ? -2.988 29.094 7.309 1 93.5 242 HIS B O 1
ATOM 4835 N N . TYR B 1 243 ? -1.932 28.938 9.258 1 94.31 243 TYR B N 1
ATOM 4836 C CA . TYR B 1 243 ? -3.037 29.578 9.961 1 94.31 243 TYR B CA 1
ATOM 4837 C C . TYR B 1 243 ? -3.145 31.062 9.586 1 94.31 243 TYR B C 1
ATOM 4839 O O . TYR B 1 243 ? -2.164 31.672 9.156 1 94.31 243 TYR B O 1
ATOM 4847 N N . ASN B 1 244 ? -4.344 31.594 9.766 1 90.75 244 ASN B N 1
ATOM 4848 C CA . ASN B 1 244 ? -4.605 33 9.508 1 90.75 244 ASN B CA 1
ATOM 4849 C C . ASN B 1 244 ? -4.992 33.75 10.789 1 90.75 244 ASN B C 1
ATOM 4851 O O . ASN B 1 244 ? -6.176 33.938 11.062 1 90.75 244 ASN B O 1
ATOM 4855 N N . THR B 1 245 ? -3.971 34 11.367 1 93.44 245 THR B N 1
ATOM 4856 C CA . THR B 1 245 ? -2.521 33.969 11.227 1 93.44 245 THR B CA 1
ATOM 4857 C C . THR B 1 245 ? -1.899 33.125 12.344 1 93.44 245 THR B C 1
ATOM 4859 O O . THR B 1 245 ? -2.557 32.844 13.344 1 93.44 245 THR B O 1
ATOM 4862 N N . ARG B 1 246 ? -0.702 32.781 12.203 1 96.75 246 ARG B N 1
ATOM 4863 C CA . ARG B 1 246 ? 0.028 32.062 13.242 1 96.75 246 ARG B CA 1
ATOM 4864 C C . ARG B 1 246 ? 0.113 32.875 14.523 1 96.75 246 ARG B C 1
ATOM 4866 O O . ARG B 1 246 ? -0.046 32.344 15.625 1 96.75 246 ARG B O 1
ATOM 4873 N N . ALA B 1 247 ? 0.311 34.25 14.383 1 95.81 247 ALA B N 1
ATOM 4874 C CA . ALA B 1 247 ? 0.392 35.094 15.555 1 95.81 247 ALA B CA 1
ATOM 4875 C C . ALA B 1 247 ? -0.912 35.094 16.344 1 95.81 247 ALA B C 1
ATOM 4877 O O . ALA B 1 247 ? -0.896 35 17.578 1 95.81 247 ALA B O 1
ATOM 4878 N N . SER B 1 248 ? -2.004 35.156 15.617 1 93.88 248 SER B N 1
ATOM 4879 C CA . SER B 1 248 ? -3.309 35.094 16.266 1 93.88 248 SER B CA 1
ATOM 4880 C C . SER B 1 248 ? -3.506 33.75 16.969 1 93.88 248 SER B C 1
ATOM 4882 O O . SER B 1 248 ? -4.051 33.719 18.078 1 93.88 248 SER B O 1
ATOM 4884 N N . PHE B 1 249 ? -3.1 32.719 16.359 1 96.38 249 PHE B N 1
ATOM 4885 C CA . PHE B 1 249 ? -3.188 31.391 16.953 1 96.38 249 PHE B CA 1
ATOM 4886 C C . PHE B 1 249 ? -2.379 31.328 18.25 1 96.38 249 PHE B C 1
ATOM 4888 O O . PHE B 1 249 ? -2.836 30.766 19.25 1 96.38 249 PHE B O 1
ATOM 4895 N N . LEU B 1 250 ? -1.191 31.891 18.25 1 96.81 250 LEU B N 1
ATOM 4896 C CA . LEU B 1 250 ? -0.351 31.875 19.438 1 96.81 250 LEU B CA 1
ATOM 4897 C C . LEU B 1 250 ? -1.029 32.594 20.594 1 96.81 250 LEU B C 1
ATOM 4899 O O . LEU B 1 250 ? -0.991 32.125 21.734 1 96.81 250 LEU B O 1
ATOM 4903 N N . GLN B 1 251 ? -1.662 33.656 20.266 1 94.06 251 GLN B N 1
ATOM 4904 C CA . GLN B 1 251 ? -2.396 34.406 21.281 1 94.06 251 GLN B CA 1
ATOM 4905 C C . GLN B 1 251 ? -3.561 33.594 21.828 1 94.06 251 GLN B C 1
ATOM 4907 O O . GLN B 1 251 ? -3.76 33.5 23.047 1 94.06 251 GLN B O 1
ATOM 4912 N N . ASN B 1 252 ? -4.281 33 20.922 1 93.44 252 ASN B N 1
ATOM 4913 C CA . ASN B 1 252 ? -5.414 32.188 21.312 1 93.44 252 ASN B CA 1
ATOM 4914 C C . ASN B 1 252 ? -4.969 30.953 22.125 1 93.44 252 ASN B C 1
ATOM 4916 O O . ASN B 1 252 ? -5.625 30.578 23.094 1 93.44 252 ASN B O 1
ATOM 4920 N N . ALA B 1 253 ? -3.869 30.359 21.719 1 95.31 253 ALA B N 1
ATOM 4921 C CA . ALA B 1 253 ? -3.332 29.188 22.422 1 95.31 253 ALA B CA 1
ATOM 4922 C C . ALA B 1 253 ? -2.986 29.531 23.859 1 95.31 253 ALA B C 1
ATOM 4924 O O . ALA B 1 253 ? -3.27 28.766 24.781 1 95.31 253 ALA B O 1
ATOM 4925 N N . ALA B 1 254 ? -2.367 30.688 24.062 1 94.69 254 ALA B N 1
ATOM 4926 C CA . ALA B 1 254 ? -2.02 31.125 25.422 1 94.69 254 ALA B CA 1
ATOM 4927 C C . ALA B 1 254 ? -3.27 31.297 26.281 1 94.69 254 ALA B C 1
ATOM 4929 O O . ALA B 1 254 ? -3.254 30.984 27.469 1 94.69 254 ALA B O 1
ATOM 4930 N N . GLN B 1 255 ? -4.359 31.703 25.688 1 91.06 255 GLN B N 1
ATOM 4931 C CA . GLN B 1 255 ? -5.598 31.969 26.406 1 91.06 255 GLN B CA 1
ATOM 4932 C C . GLN B 1 255 ? -6.266 30.672 26.859 1 91.06 255 GLN B C 1
ATOM 4934 O O . GLN B 1 255 ? -6.938 30.641 27.891 1 91.06 255 GLN B O 1
ATOM 4939 N N . VAL B 1 256 ? -6.086 29.641 26.141 1 92.44 256 VAL B N 1
ATOM 4940 C CA . VAL B 1 256 ? -6.828 28.422 26.438 1 92.44 256 VAL B CA 1
ATOM 4941 C C . VAL B 1 256 ? -5.953 27.469 27.25 1 92.44 256 VAL B C 1
ATOM 4943 O O . VAL B 1 256 ? -6.434 26.438 27.75 1 92.44 256 VAL B O 1
ATOM 4946 N N . LEU B 1 257 ? -4.664 27.781 27.422 1 94.81 257 LEU B N 1
ATOM 4947 C CA . LEU B 1 257 ? -3.736 26.984 28.219 1 94.81 257 LEU B CA 1
ATOM 4948 C C . LEU B 1 257 ? -3.842 27.312 29.703 1 94.81 257 LEU B C 1
ATOM 4950 O O . LEU B 1 257 ? -4.16 28.453 30.062 1 94.81 257 LEU B O 1
ATOM 4954 N N . GLU B 1 258 ? -3.557 26.312 30.516 1 93.75 258 GLU B N 1
ATOM 4955 C CA . GLU B 1 258 ? -3.42 26.578 31.953 1 93.75 258 GLU B CA 1
ATOM 4956 C C . GLU B 1 258 ? -2.395 27.688 32.219 1 93.75 258 GLU B C 1
ATOM 4958 O O . GLU B 1 258 ? -1.31 27.672 31.625 1 93.75 258 GLU B O 1
ATOM 4963 N N . PRO B 1 259 ? -2.846 28.578 33.062 1 93.44 259 PRO B N 1
ATOM 4964 C CA . PRO B 1 259 ? -1.888 29.625 33.406 1 93.44 259 PRO B CA 1
ATOM 4965 C C . PRO B 1 259 ? -0.652 29.094 34.125 1 93.44 259 PRO B C 1
ATOM 4967 O O . PRO B 1 259 ? -0.766 28.219 35 1 93.44 259 PRO B O 1
ATOM 4970 N N . ASN B 1 260 ? 0.517 29.516 33.719 1 93.56 260 ASN B N 1
ATOM 4971 C CA . ASN B 1 260 ? 1.811 29.281 34.344 1 93.56 260 ASN B CA 1
ATOM 4972 C C . ASN B 1 260 ? 2.334 27.875 34.031 1 93.56 260 ASN B C 1
ATOM 4974 O O . ASN B 1 260 ? 3.545 27.641 34.031 1 93.56 260 ASN B O 1
ATOM 4978 N N . THR B 1 261 ? 1.369 26.922 33.812 1 94.56 261 THR B N 1
ATOM 4979 C CA . THR B 1 261 ? 1.867 25.562 33.688 1 94.56 261 THR B CA 1
ATOM 4980 C C . THR B 1 261 ? 1.598 25.016 32.281 1 94.56 261 THR B C 1
ATOM 4982 O O . THR B 1 261 ? 2.209 24.031 31.875 1 94.56 261 THR B O 1
ATOM 4985 N N . GLY B 1 262 ? 0.672 25.609 31.594 1 97 262 GLY B N 1
ATOM 4986 C CA . GLY B 1 262 ? 0.325 25.141 30.266 1 97 262 GLY B CA 1
ATOM 4987 C C . GLY B 1 262 ? 1.5 25.141 29.312 1 97 262 GLY B C 1
ATOM 4988 O O . GLY B 1 262 ? 2.346 26.031 29.359 1 97 262 GLY B O 1
ATOM 4989 N N . ARG B 1 263 ? 1.565 24.109 28.453 1 98.31 263 ARG B N 1
ATOM 4990 C CA . ARG B 1 263 ? 2.699 23.969 27.547 1 98.31 263 ARG B CA 1
ATOM 4991 C C . ARG B 1 263 ? 2.244 24.016 26.094 1 98.31 263 ARG B C 1
ATOM 4993 O O . ARG B 1 263 ? 1.198 23.469 25.734 1 98.31 263 ARG B O 1
ATOM 5000 N N . LEU B 1 264 ? 3.039 24.734 25.312 1 98.56 264 LEU B N 1
ATOM 5001 C CA . LEU B 1 264 ? 2.891 24.781 23.875 1 98.56 264 LEU B CA 1
ATOM 5002 C C . LEU B 1 264 ? 4 23.984 23.188 1 98.56 264 LEU B C 1
ATOM 5004 O O . LEU B 1 264 ? 5.168 24.094 23.562 1 98.56 264 LEU B O 1
ATOM 5008 N N . ALA B 1 265 ? 3.674 23.141 22.266 1 98.81 265 ALA B N 1
ATOM 5009 C CA . ALA B 1 265 ? 4.656 22.422 21.469 1 98.81 265 ALA B CA 1
ATOM 5010 C C . ALA B 1 265 ? 4.258 22.406 20 1 98.81 265 ALA B C 1
ATOM 5012 O O . ALA B 1 265 ? 3.123 22.062 19.656 1 98.81 265 ALA B O 1
ATOM 5013 N N . MET B 1 266 ? 5.234 22.75 19.125 1 98.69 266 MET B N 1
ATOM 5014 C CA . MET B 1 266 ? 4.918 22.859 17.703 1 98.69 266 MET B CA 1
ATOM 5015 C C . MET B 1 266 ? 6.086 22.375 16.844 1 98.69 266 MET B C 1
ATOM 5017 O O . MET B 1 266 ? 7.238 22.438 17.266 1 98.69 266 MET B O 1
ATOM 5021 N N . ALA B 1 267 ? 5.832 21.828 15.734 1 98.75 267 ALA B N 1
ATOM 5022 C CA . ALA B 1 267 ? 6.711 21.781 14.57 1 98.75 267 ALA B CA 1
ATOM 5023 C C . ALA B 1 267 ? 6.246 22.766 13.5 1 98.75 267 ALA B C 1
ATOM 5025 O O . ALA B 1 267 ? 5.07 22.781 13.133 1 98.75 267 ALA B O 1
ATOM 5026 N N . ASP B 1 268 ? 7.129 23.609 13.062 1 98.31 268 ASP B N 1
ATOM 5027 C CA . ASP B 1 268 ? 6.719 24.734 12.242 1 98.31 268 ASP B CA 1
ATOM 5028 C C . ASP B 1 268 ? 7.82 25.125 11.25 1 98.31 268 ASP B C 1
ATOM 5030 O O . ASP B 1 268 ? 8.906 24.547 11.266 1 98.31 268 ASP B O 1
ATOM 5034 N N . MET B 1 269 ? 7.434 26.016 10.367 1 96.62 269 MET B N 1
ATOM 5035 C CA . MET B 1 269 ? 8.359 26.516 9.359 1 96.62 269 MET B CA 1
ATOM 5036 C C . MET B 1 269 ? 8.5 28.031 9.445 1 96.62 269 MET B C 1
ATOM 5038 O O . MET B 1 269 ? 7.496 28.75 9.555 1 96.62 269 MET B O 1
ATOM 5042 N N . ILE B 1 270 ? 9.758 28.5 9.406 1 97.12 270 ILE B N 1
ATOM 5043 C CA . ILE B 1 270 ? 10.031 29.938 9.453 1 97.12 270 ILE B CA 1
ATOM 5044 C C . ILE B 1 270 ? 11.141 30.281 8.461 1 97.12 270 ILE B C 1
ATOM 5046 O O . ILE B 1 270 ? 11.766 29.391 7.887 1 97.12 270 ILE B O 1
ATOM 5050 N N . LEU B 1 271 ? 11.375 31.578 8.305 1 94.69 271 LEU B N 1
ATOM 5051 C CA . LEU B 1 271 ? 12.406 32.031 7.379 1 94.69 271 LEU B CA 1
ATOM 5052 C C . LEU B 1 271 ? 13.797 31.906 8 1 94.69 271 LEU B C 1
ATOM 5054 O O . LEU B 1 271 ? 13.984 32.25 9.172 1 94.69 271 LEU B O 1
ATOM 5058 N N . ALA B 1 272 ? 14.664 31.391 7.199 1 92.69 272 ALA B N 1
ATOM 5059 C CA . ALA B 1 272 ? 16.062 31.375 7.594 1 92.69 272 ALA B CA 1
ATOM 5060 C C . ALA B 1 272 ? 16.766 32.688 7.199 1 92.69 272 ALA B C 1
ATOM 5062 O O . ALA B 1 272 ? 17.766 33.062 7.789 1 92.69 272 ALA B O 1
ATOM 5063 N N . LYS B 1 273 ? 16.219 33.219 6.117 1 85.88 273 LYS B N 1
ATOM 5064 C CA . LYS B 1 273 ? 16.672 34.531 5.617 1 85.88 273 LYS B CA 1
ATOM 5065 C C . LYS B 1 273 ? 15.492 35.469 5.391 1 85.88 273 LYS B C 1
ATOM 5067 O O . LYS B 1 273 ? 14.375 35.031 5.121 1 85.88 273 LYS B O 1
ATOM 5072 N N . PRO B 1 274 ? 15.781 36.719 5.523 1 85.69 274 PRO B N 1
ATOM 5073 C CA . PRO B 1 274 ? 14.68 37.688 5.305 1 85.69 274 PRO B CA 1
ATOM 5074 C C . PRO B 1 274 ? 14.086 37.562 3.9 1 85.69 274 PRO B C 1
ATOM 5076 O O . PRO B 1 274 ? 14.789 37.188 2.959 1 85.69 274 PRO B O 1
ATOM 5079 N N . ALA B 1 275 ? 12.812 37.875 3.85 1 83.75 275 ALA B N 1
ATOM 5080 C CA . ALA B 1 275 ? 12.125 37.906 2.562 1 83.75 275 ALA B CA 1
ATOM 5081 C C . ALA B 1 275 ? 12.82 38.812 1.573 1 83.75 275 ALA B C 1
ATOM 5083 O O . ALA B 1 275 ? 13.422 39.812 1.972 1 83.75 275 ALA B O 1
ATOM 5084 N N . PRO B 1 276 ? 12.711 38.438 0.344 1 79.38 276 PRO B N 1
ATOM 5085 C CA . PRO B 1 276 ? 13.328 39.312 -0.654 1 79.38 276 PRO B CA 1
ATOM 5086 C C . PRO B 1 276 ? 12.727 40.719 -0.669 1 79.38 276 PRO B C 1
ATOM 5088 O O . PRO B 1 276 ? 11.523 40.875 -0.467 1 79.38 276 PRO B O 1
ATOM 5091 N N . THR B 1 277 ? 13.57 41.656 -0.987 1 84.62 277 THR B N 1
ATOM 5092 C CA . THR B 1 277 ? 13.125 43.031 -0.97 1 84.62 277 THR B CA 1
ATOM 5093 C C . THR B 1 277 ? 12.906 43.531 -2.389 1 84.62 277 THR B C 1
ATOM 5095 O O . THR B 1 277 ? 12.18 44.531 -2.596 1 84.62 277 THR B O 1
ATOM 5098 N N . CYS B 1 278 ? 13.523 42.875 -3.279 1 83.94 278 CYS B N 1
ATOM 5099 C CA . CYS B 1 278 ? 13.32 43.312 -4.656 1 83.94 278 CYS B CA 1
ATOM 5100 C C . CYS B 1 278 ? 11.938 42.938 -5.156 1 83.94 278 CYS B C 1
ATOM 5102 O O . CYS B 1 278 ? 11.359 41.938 -4.699 1 83.94 278 CYS B O 1
ATOM 5104 N N . ALA B 1 279 ? 11.422 43.625 -6.109 1 82.81 279 ALA B N 1
ATOM 5105 C CA . ALA B 1 279 ? 10.055 43.469 -6.59 1 82.81 279 ALA B CA 1
ATOM 5106 C C . ALA B 1 279 ? 9.844 42.062 -7.16 1 82.81 279 ALA B C 1
ATOM 5108 O O . ALA B 1 279 ? 8.867 41.375 -6.824 1 82.81 279 ALA B O 1
ATOM 5109 N N . LEU B 1 280 ? 10.727 41.688 -7.969 1 78.25 280 LEU B N 1
ATOM 5110 C CA . LEU B 1 280 ? 10.594 40.375 -8.586 1 78.25 280 LEU B CA 1
ATOM 5111 C C . LEU B 1 280 ? 10.68 39.281 -7.539 1 78.25 280 LEU B C 1
ATOM 5113 O O . LEU B 1 280 ? 9.898 38.312 -7.574 1 78.25 280 LEU B O 1
ATOM 5117 N N . GLY B 1 281 ? 11.602 39.406 -6.664 1 77.44 281 GLY B N 1
ATOM 5118 C CA . GLY B 1 281 ? 11.75 38.438 -5.598 1 77.44 281 GLY B CA 1
ATOM 5119 C C . GLY B 1 281 ? 10.523 38.344 -4.711 1 77.44 281 GLY B C 1
ATOM 5120 O O . GLY B 1 281 ? 10.102 37.219 -4.348 1 77.44 281 GLY B O 1
ATOM 5121 N N . ARG B 1 282 ? 10.016 39.469 -4.449 1 85.62 282 ARG B N 1
ATOM 5122 C CA . ARG B 1 282 ? 8.82 39.5 -3.611 1 85.62 282 ARG B CA 1
ATOM 5123 C C . ARG B 1 282 ? 7.629 38.875 -4.324 1 85.62 282 ARG B C 1
ATOM 5125 O O . ARG B 1 282 ? 6.82 38.188 -3.705 1 85.62 282 ARG B O 1
ATOM 5132 N N . ALA B 1 283 ? 7.547 39.125 -5.543 1 79.62 283 ALA B N 1
ATOM 5133 C CA . ALA B 1 283 ? 6.473 38.531 -6.336 1 79.62 283 ALA B CA 1
ATOM 5134 C C . ALA B 1 283 ? 6.562 37 -6.344 1 79.62 283 ALA B C 1
ATOM 5136 O O . ALA B 1 283 ? 5.555 36.312 -6.18 1 79.62 283 ALA B O 1
ATOM 5137 N N . ILE B 1 284 ? 7.727 36.594 -6.516 1 74.31 284 ILE B N 1
ATOM 5138 C CA . ILE B 1 284 ? 7.961 35.156 -6.512 1 74.31 284 ILE B CA 1
ATOM 5139 C C . ILE B 1 284 ? 7.66 34.594 -5.125 1 74.31 284 ILE B C 1
ATOM 5141 O O . ILE B 1 284 ? 7.004 33.562 -5 1 74.31 284 ILE B O 1
ATOM 5145 N N . PHE B 1 285 ? 8.148 35.281 -4.234 1 81 285 PHE B N 1
ATOM 5146 C CA . PHE B 1 285 ? 7.926 34.906 -2.842 1 81 285 PHE B CA 1
ATOM 5147 C C . PHE B 1 285 ? 6.438 34.781 -2.551 1 81 285 PHE B C 1
ATOM 5149 O O . PHE B 1 285 ? 5.988 33.75 -2.037 1 81 285 PHE B O 1
ATOM 5156 N N . ASN B 1 286 ? 5.723 35.75 -2.945 1 83.44 286 ASN B N 1
ATOM 5157 C CA . ASN B 1 286 ? 4.281 35.75 -2.732 1 83.44 286 ASN B CA 1
ATOM 5158 C C . ASN B 1 286 ? 3.598 34.625 -3.527 1 83.44 286 ASN B C 1
ATOM 5160 O O . ASN B 1 286 ? 2.662 34 -3.037 1 83.44 286 ASN B O 1
ATOM 5164 N N . ALA B 1 287 ? 4.074 34.375 -4.637 1 73.31 287 ALA B N 1
ATOM 5165 C CA . ALA B 1 287 ? 3.486 33.344 -5.504 1 73.31 287 ALA B CA 1
ATOM 5166 C C . ALA B 1 287 ? 3.719 31.953 -4.938 1 73.31 287 ALA B C 1
ATOM 5168 O O . ALA B 1 287 ? 2.809 31.125 -4.926 1 73.31 287 ALA B O 1
ATOM 5169 N N . VAL B 1 288 ? 4.891 31.719 -4.461 1 73.56 288 VAL B N 1
ATOM 5170 C CA . VAL B 1 288 ? 5.258 30.406 -3.934 1 73.56 288 VAL B CA 1
ATOM 5171 C C . VAL B 1 288 ? 4.43 30.109 -2.688 1 73.56 288 VAL B C 1
ATOM 5173 O O . VAL B 1 288 ? 3.805 29.047 -2.596 1 73.56 288 VAL B O 1
ATOM 5176 N N . PHE B 1 289 ? 4.363 30.984 -1.808 1 83.31 289 PHE B N 1
ATOM 5177 C CA . PHE B 1 289 ? 3.668 30.734 -0.552 1 83.31 289 PHE B CA 1
ATOM 5178 C C . PHE B 1 289 ? 2.158 30.797 -0.746 1 83.31 289 PHE B C 1
ATOM 5180 O O . PHE B 1 289 ? 1.406 30.141 -0.023 1 83.31 289 PHE B O 1
ATOM 5187 N N . GLY B 1 290 ? 1.778 31.594 -1.733 1 78.06 290 GLY B N 1
ATOM 5188 C CA . GLY B 1 290 ? 0.381 31.531 -2.131 1 78.06 290 GLY B CA 1
ATOM 5189 C C . GLY B 1 290 ? -0.034 30.172 -2.648 1 78.06 290 GLY B C 1
ATOM 5190 O O . GLY B 1 290 ? -1.083 29.656 -2.268 1 78.06 290 GLY B O 1
ATOM 5191 N N . ALA B 1 291 ? 0.813 29.641 -3.424 1 68.56 291 ALA B N 1
ATOM 5192 C CA . ALA B 1 291 ? 0.546 28.328 -3.998 1 68.56 291 ALA B CA 1
ATOM 5193 C C . ALA B 1 291 ? 0.523 27.25 -2.918 1 68.56 291 ALA B C 1
ATOM 5195 O O . ALA B 1 291 ? -0.197 26.25 -3.037 1 68.56 291 ALA B O 1
ATOM 5196 N N . LEU B 1 292 ? 1.21 27.5 -1.866 1 76.31 292 LEU B N 1
ATOM 5197 C CA . LEU B 1 292 ? 1.27 26.547 -0.766 1 76.31 292 LEU B CA 1
ATOM 5198 C C . LEU B 1 292 ? 0.219 26.859 0.291 1 76.31 292 LEU B C 1
ATOM 5200 O O . LEU B 1 292 ? 0.149 26.203 1.326 1 76.31 292 LEU B O 1
ATOM 5204 N N . ASN B 1 293 ? -0.596 27.828 0.054 1 81 293 ASN B N 1
ATOM 5205 C CA . ASN B 1 293 ? -1.617 28.297 0.992 1 81 293 ASN B CA 1
ATOM 5206 C C . ASN B 1 293 ? -1.012 28.672 2.342 1 81 293 ASN B C 1
ATOM 5208 O O . ASN B 1 293 ? -1.512 28.25 3.389 1 81 293 ASN B O 1
ATOM 5212 N N . VAL B 1 294 ? 0.063 29.297 2.258 1 89.75 294 VAL B N 1
ATOM 5213 C CA . VAL B 1 294 ? 0.736 29.828 3.438 1 89.75 294 VAL B CA 1
ATOM 5214 C C . VAL B 1 294 ? 0.666 31.359 3.43 1 89.75 294 VAL B C 1
ATOM 5216 O O . VAL B 1 294 ? 1.252 32 2.562 1 89.75 294 VAL B O 1
ATOM 5219 N N . PRO B 1 295 ? -0.026 31.938 4.414 1 92.25 295 PRO B N 1
ATOM 5220 C CA . PRO B 1 295 ? 0.02 33.406 4.496 1 92.25 295 PRO B CA 1
ATOM 5221 C C . PRO B 1 295 ? 1.438 33.938 4.676 1 92.25 295 PRO B C 1
ATOM 5223 O O . PRO B 1 295 ? 2.143 33.531 5.605 1 92.25 295 PRO B O 1
ATOM 5226 N N . VAL B 1 296 ? 1.777 34.875 3.877 1 91 296 VAL B N 1
ATOM 5227 C CA . VAL B 1 296 ? 3.141 35.406 3.854 1 91 296 VAL B CA 1
ATOM 5228 C C . VAL B 1 296 ? 3.467 36.031 5.195 1 91 296 VAL B C 1
ATOM 5230 O O . VAL B 1 296 ? 4.617 36.031 5.637 1 91 296 VAL B O 1
ATOM 5233 N N . VAL B 1 297 ? 2.451 36.531 5.867 1 93.25 297 VAL B N 1
ATOM 5234 C CA . VAL B 1 297 ? 2.635 37.219 7.145 1 93.25 297 VAL B CA 1
ATOM 5235 C C . VAL B 1 297 ? 3.182 36.25 8.18 1 93.25 297 VAL B C 1
ATOM 5237 O O . VAL B 1 297 ? 3.787 36.656 9.172 1 93.25 297 VAL B O 1
ATOM 5240 N N . ASN B 1 298 ? 3.002 34.938 7.93 1 95.94 298 ASN B N 1
ATOM 5241 C CA . ASN B 1 298 ? 3.48 33.938 8.859 1 95.94 298 ASN B CA 1
ATOM 5242 C C . ASN B 1 298 ? 4.961 33.625 8.641 1 95.94 298 ASN B C 1
ATOM 5244 O O . ASN B 1 298 ? 5.594 33 9.484 1 95.94 298 ASN B O 1
ATOM 5248 N N . MET B 1 299 ? 5.453 34.062 7.488 1 94.31 299 MET B N 1
ATOM 5249 C CA . MET B 1 299 ? 6.855 33.781 7.191 1 94.31 299 MET B CA 1
ATOM 5250 C C . MET B 1 299 ? 7.758 34.844 7.82 1 94.31 299 MET B C 1
ATOM 5252 O O . MET B 1 299 ? 8.109 35.844 7.176 1 94.31 299 MET B O 1
ATOM 5256 N N . LYS B 1 300 ? 8.172 34.531 9.008 1 95.44 300 LYS B N 1
ATOM 5257 C CA . LYS B 1 300 ? 8.977 35.438 9.828 1 95.44 300 LYS B CA 1
ATOM 5258 C C . LYS B 1 300 ? 10.336 34.812 10.141 1 95.44 300 LYS B C 1
ATOM 5260 O O . LYS B 1 300 ? 10.5 33.594 10.125 1 95.44 300 LYS B O 1
ATOM 5265 N N . THR B 1 301 ? 11.266 35.719 10.414 1 95.56 301 THR B N 1
ATOM 5266 C CA . THR B 1 301 ? 12.578 35.281 10.875 1 95.56 301 THR B CA 1
ATOM 5267 C C . THR B 1 301 ? 12.5 34.719 12.289 1 95.56 301 THR B C 1
ATOM 5269 O O . THR B 1 301 ? 11.484 34.875 12.969 1 95.56 301 THR B O 1
ATOM 5272 N N . MET B 1 302 ? 13.586 34.094 12.656 1 96.81 302 MET B N 1
ATOM 5273 C CA . MET B 1 302 ? 13.68 33.5 13.984 1 96.81 302 MET B CA 1
ATOM 5274 C C . MET B 1 302 ? 13.383 34.531 15.07 1 96.81 302 MET B C 1
ATOM 5276 O O . MET B 1 302 ? 12.617 34.25 15.992 1 96.81 302 MET B O 1
ATOM 5280 N N . GLU B 1 303 ? 13.922 35.688 14.945 1 96.44 303 GLU B N 1
ATOM 5281 C CA . GLU B 1 303 ? 13.758 36.75 15.945 1 96.44 303 GLU B CA 1
ATOM 5282 C C . GLU B 1 303 ? 12.312 37.219 16.016 1 96.44 303 GLU B C 1
ATOM 5284 O O . GLU B 1 303 ? 11.75 37.375 17.094 1 96.44 303 GLU B O 1
ATOM 5289 N N . ALA B 1 304 ? 11.781 37.469 14.844 1 96.75 304 ALA B N 1
ATOM 5290 C CA . ALA B 1 304 ? 10.398 37.906 14.781 1 96.75 304 ALA B CA 1
ATOM 5291 C C . ALA B 1 304 ? 9.438 36.844 15.297 1 96.75 304 ALA B C 1
ATOM 5293 O O . ALA B 1 304 ? 8.438 37.156 15.938 1 96.75 304 ALA B O 1
ATOM 5294 N N . TYR B 1 305 ? 9.766 35.656 14.977 1 97.88 305 TYR B N 1
ATOM 5295 C CA . TYR B 1 305 ? 8.977 34.5 15.43 1 97.88 305 TYR B CA 1
ATOM 5296 C C . TYR B 1 305 ? 8.992 34.406 16.953 1 97.88 305 TYR B C 1
ATOM 5298 O O . TYR B 1 305 ? 7.945 34.219 17.578 1 97.88 305 TYR B O 1
ATOM 5306 N N . LYS B 1 306 ? 10.141 34.5 17.547 1 98 306 LYS B N 1
ATOM 5307 C CA . LYS B 1 306 ? 10.289 34.469 19 1 98 306 LYS B CA 1
ATOM 5308 C C . LYS B 1 306 ? 9.516 35.625 19.641 1 98 306 LYS B C 1
ATOM 5310 O O . LYS B 1 306 ? 8.906 35.438 20.703 1 98 306 LYS B O 1
ATOM 5315 N N . GLN B 1 307 ? 9.562 36.75 19.016 1 97.94 307 GLN B N 1
ATOM 5316 C CA . GLN B 1 307 ? 8.844 37.906 19.531 1 97.94 307 GLN B CA 1
ATOM 5317 C C . GLN B 1 307 ? 7.336 37.656 19.547 1 97.94 307 GLN B C 1
ATOM 5319 O O . GLN B 1 307 ? 6.641 38.094 20.469 1 97.94 307 GLN B O 1
ATOM 5324 N N . ASP B 1 308 ? 6.832 37.031 18.516 1 97.94 308 ASP B N 1
ATOM 5325 C CA . ASP B 1 308 ? 5.414 36.688 18.484 1 97.94 308 ASP B CA 1
ATOM 5326 C C . ASP B 1 308 ? 5.043 35.812 19.703 1 97.94 308 ASP B C 1
ATOM 5328 O O . ASP B 1 308 ? 3.973 36 20.281 1 97.94 308 ASP B O 1
ATOM 5332 N N . LEU B 1 309 ? 5.914 34.875 20.078 1 98.25 309 LEU B N 1
ATOM 5333 C CA . LEU B 1 309 ? 5.672 34 21.234 1 98.25 309 LEU B CA 1
ATOM 5334 C C . LEU B 1 309 ? 5.676 34.812 22.531 1 98.25 309 LEU B C 1
ATOM 5336 O O . LEU B 1 309 ? 4.789 34.625 23.375 1 98.25 309 LEU B O 1
ATOM 5340 N N . VAL B 1 310 ? 6.648 35.688 22.656 1 97.94 310 VAL B N 1
ATOM 5341 C CA . VAL B 1 310 ? 6.754 36.531 23.844 1 97.94 310 VAL B CA 1
ATOM 5342 C C . VAL B 1 310 ? 5.527 37.438 23.953 1 97.94 310 VAL B C 1
ATOM 5344 O O . VAL B 1 310 ? 4.938 37.562 25.016 1 97.94 310 VAL B O 1
ATOM 5347 N N . ASP B 1 311 ? 5.152 38 22.812 1 97.25 311 ASP B N 1
ATOM 5348 C CA . ASP B 1 311 ? 3.998 38.906 22.781 1 97.25 311 ASP B CA 1
ATOM 5349 C C . ASP B 1 311 ? 2.721 38.156 23.188 1 97.25 311 ASP B C 1
ATOM 5351 O O . ASP B 1 311 ? 1.812 38.75 23.766 1 97.25 311 ASP B O 1
ATOM 5355 N N . ALA B 1 312 ? 2.676 36.938 22.906 1 96.44 312 ALA B N 1
ATOM 5356 C CA . ALA B 1 312 ? 1.494 36.125 23.219 1 96.44 312 ALA B CA 1
ATOM 5357 C C . ALA B 1 312 ? 1.489 35.719 24.703 1 96.44 312 ALA B C 1
ATOM 5359 O O . ALA B 1 312 ? 0.482 35.25 25.203 1 96.44 312 ALA B O 1
ATOM 5360 N N . GLY B 1 313 ? 2.643 35.875 25.375 1 96.5 313 GLY B N 1
ATOM 5361 C CA . GLY B 1 313 ? 2.697 35.594 26.812 1 96.5 313 GLY B CA 1
ATOM 5362 C C . GLY B 1 313 ? 3.463 34.344 27.156 1 96.5 313 GLY B C 1
ATOM 5363 O O . GLY B 1 313 ? 3.486 33.938 28.328 1 96.5 313 GLY B O 1
ATOM 5364 N N . PHE B 1 314 ? 4.133 33.75 26.219 1 98.12 314 PHE B N 1
ATOM 5365 C CA . PHE B 1 314 ? 4.863 32.5 26.484 1 98.12 314 PHE B CA 1
ATOM 5366 C C . PHE B 1 314 ? 6.234 32.812 27.078 1 98.12 314 PHE B C 1
ATOM 5368 O O . PHE B 1 314 ? 6.832 33.844 26.781 1 98.12 314 PHE B O 1
ATOM 5375 N N . VAL B 1 315 ? 6.672 31.938 27.938 1 97.88 315 VAL B N 1
ATOM 5376 C CA . VAL B 1 315 ? 7.988 32 28.562 1 97.88 315 VAL B CA 1
ATOM 5377 C C . VAL B 1 315 ? 8.695 30.656 28.422 1 97.88 315 VAL B C 1
ATOM 5379 O O . VAL B 1 315 ? 8.117 29.688 27.922 1 97.88 315 VAL B O 1
ATOM 5382 N N . ASP B 1 316 ? 10.039 30.594 28.766 1 97.75 316 ASP B N 1
ATOM 5383 C CA . ASP B 1 316 ? 10.844 29.375 28.641 1 97.75 316 ASP B CA 1
ATOM 5384 C C . ASP B 1 316 ? 10.805 28.844 27.219 1 97.75 316 ASP B C 1
ATOM 5386 O O . ASP B 1 316 ? 10.539 27.656 27 1 97.75 316 ASP B O 1
ATOM 5390 N N . ILE B 1 317 ? 10.984 29.781 26.328 1 98.44 317 ILE B N 1
ATOM 5391 C CA . ILE B 1 317 ? 10.836 29.469 24.906 1 98.44 317 ILE B CA 1
ATOM 5392 C C . ILE B 1 317 ? 12.078 28.75 24.406 1 98.44 317 ILE B C 1
ATOM 5394 O O . ILE B 1 317 ? 13.203 29.234 24.578 1 98.44 317 ILE B O 1
ATOM 5398 N N . GLU B 1 318 ? 11.891 27.562 23.828 1 98.44 318 GLU B N 1
ATOM 5399 C CA . GLU B 1 318 ? 12.93 26.781 23.172 1 98.44 318 GLU B CA 1
ATOM 5400 C C . GLU B 1 318 ? 12.594 26.562 21.688 1 98.44 318 GLU B C 1
ATOM 5402 O O . GLU B 1 318 ? 11.508 26.078 21.359 1 98.44 318 GLU B O 1
ATOM 5407 N N . ILE B 1 319 ? 13.516 26.984 20.812 1 98.31 319 ILE B N 1
ATOM 5408 C CA . ILE B 1 319 ? 13.359 26.766 19.391 1 98.31 319 ILE B CA 1
ATOM 5409 C C . ILE B 1 319 ? 14.57 26.016 18.844 1 98.31 319 ILE B C 1
ATOM 5411 O O . ILE B 1 319 ? 15.703 26.469 19 1 98.31 319 ILE B O 1
ATOM 5415 N N . GLU B 1 320 ? 14.32 24.891 18.25 1 98.19 320 GLU B N 1
ATOM 5416 C CA . GLU B 1 320 ? 15.375 24.062 17.672 1 98.19 320 GLU B CA 1
ATOM 5417 C C . GLU B 1 320 ? 15.18 23.891 16.172 1 98.19 320 GLU B C 1
ATOM 5419 O O . GLU B 1 320 ? 14.109 23.484 15.719 1 98.19 320 GLU B O 1
ATOM 5424 N N . CYS B 1 321 ? 16.188 24.219 15.414 1 97.44 321 CYS B N 1
ATOM 5425 C CA . CYS B 1 321 ? 16.172 23.984 13.969 1 97.44 321 CYS B CA 1
ATOM 5426 C C . CYS B 1 321 ? 16.484 22.531 13.648 1 97.44 321 CYS B C 1
ATOM 5428 O O . CYS B 1 321 ? 17.484 22 14.125 1 97.44 321 CYS B O 1
ATOM 5430 N N . ILE B 1 322 ? 15.617 21.891 12.773 1 96.75 322 ILE B N 1
ATOM 5431 C CA . ILE B 1 322 ? 15.852 20.484 12.516 1 96.75 322 ILE B CA 1
ATOM 5432 C C . ILE B 1 322 ? 15.719 20.203 11.016 1 96.75 322 ILE B C 1
ATOM 5434 O O . ILE B 1 322 ? 15.531 19.062 10.609 1 96.75 322 ILE B O 1
ATOM 5438 N N . GLU B 1 323 ? 15.766 21.203 10.195 1 94.19 323 GLU B N 1
ATOM 5439 C CA . GLU B 1 323 ? 15.516 21.047 8.766 1 94.19 323 GLU B CA 1
ATOM 5440 C C . GLU B 1 323 ? 16.516 20.094 8.133 1 94.19 323 GLU B C 1
ATOM 5442 O O . GLU B 1 323 ? 16.234 19.484 7.098 1 94.19 323 GLU B O 1
ATOM 5447 N N . ASP B 1 324 ? 17.656 19.859 8.727 1 91.56 324 ASP B N 1
ATOM 5448 C CA . ASP B 1 324 ? 18.688 18.984 8.18 1 91.56 324 ASP B CA 1
ATOM 5449 C C . ASP B 1 324 ? 18.188 17.547 8.117 1 91.56 324 ASP B C 1
ATOM 5451 O O . ASP B 1 324 ? 18.766 16.719 7.398 1 91.56 324 ASP B O 1
ATOM 5455 N N . ARG B 1 325 ? 17.156 17.281 8.844 1 94.94 325 ARG B N 1
ATOM 5456 C CA . ARG B 1 325 ? 16.625 15.93 8.875 1 94.94 325 ARG B CA 1
ATOM 5457 C C . ARG B 1 325 ? 15.172 15.898 8.406 1 94.94 325 ARG B C 1
ATOM 5459 O O . ARG B 1 325 ? 14.422 14.984 8.75 1 94.94 325 ARG B O 1
ATOM 5466 N N . VAL B 1 326 ? 14.812 16.891 7.699 1 96.81 326 VAL B N 1
ATOM 5467 C CA . VAL B 1 326 ? 13.391 16.938 7.371 1 96.81 326 VAL B CA 1
ATOM 5468 C C . VAL B 1 326 ? 13.211 17 5.855 1 96.81 326 VAL B C 1
ATOM 5470 O O . VAL B 1 326 ? 12.797 16.016 5.238 1 96.81 326 VAL B O 1
ATOM 5473 N N . PHE B 1 327 ? 13.742 18.031 5.203 1 94.38 327 PHE B N 1
ATOM 5474 C CA . PHE B 1 327 ? 13.438 18.281 3.801 1 94.38 327 PHE B CA 1
ATOM 5475 C C . PHE B 1 327 ? 14.023 17.203 2.914 1 94.38 327 PHE B C 1
ATOM 5477 O O . PHE B 1 327 ? 13.305 16.578 2.131 1 94.38 327 PHE B O 1
ATOM 5484 N N . SER B 1 328 ? 15.289 16.891 3.059 1 92.31 328 SER B N 1
ATOM 5485 C CA . SER B 1 328 ? 15.922 15.898 2.209 1 92.31 328 SER B CA 1
ATOM 5486 C C . SER B 1 328 ? 15.406 14.492 2.518 1 92.31 328 SER B C 1
ATOM 5488 O O . SER B 1 328 ? 15.305 13.656 1.623 1 92.31 328 SER B O 1
ATOM 5490 N N . GLY B 1 329 ? 15.109 14.266 3.773 1 94.56 329 GLY B N 1
ATOM 5491 C CA . GLY B 1 329 ? 14.547 12.977 4.141 1 94.56 329 GLY B CA 1
ATOM 5492 C C . GLY B 1 329 ? 13.242 12.672 3.438 1 94.56 329 GLY B C 1
ATOM 5493 O O . GLY B 1 329 ? 13.086 11.609 2.826 1 94.56 329 GLY B O 1
ATOM 5494 N N . LEU B 1 330 ? 12.344 13.594 3.521 1 95.75 330 LEU B N 1
ATOM 5495 C CA . LEU B 1 330 ? 11.055 13.398 2.855 1 95.75 330 LEU B CA 1
ATOM 5496 C C . LEU B 1 330 ? 11.234 13.336 1.342 1 95.75 330 LEU B C 1
ATOM 5498 O O . LEU B 1 330 ? 10.586 12.523 0.67 1 95.75 330 LEU B O 1
ATOM 5502 N N . ALA B 1 331 ? 12.094 14.211 0.804 1 91.81 331 ALA B N 1
ATOM 5503 C CA . ALA B 1 331 ? 12.359 14.195 -0.633 1 91.81 331 ALA B CA 1
ATOM 5504 C C . ALA B 1 331 ? 12.852 12.828 -1.093 1 91.81 331 ALA B C 1
ATOM 5506 O O . ALA B 1 331 ? 12.359 12.289 -2.088 1 91.81 331 ALA B O 1
ATOM 5507 N N . ASN B 1 332 ? 13.773 12.312 -0.377 1 91.81 332 ASN B N 1
ATOM 5508 C CA . ASN B 1 332 ? 14.32 11.008 -0.725 1 91.81 332 ASN B CA 1
ATOM 5509 C C . ASN B 1 332 ? 13.266 9.906 -0.631 1 91.81 332 ASN B C 1
ATOM 5511 O O . ASN B 1 332 ? 13.227 9.008 -1.472 1 91.81 332 ASN B O 1
ATOM 5515 N N . TYR B 1 333 ? 12.453 9.953 0.371 1 93.94 333 TYR B N 1
ATOM 5516 C CA . TYR B 1 333 ? 11.383 8.969 0.504 1 93.94 333 TYR B CA 1
ATOM 5517 C C . TYR B 1 333 ? 10.43 9.031 -0.684 1 93.94 333 TYR B C 1
ATOM 5519 O O . TYR B 1 333 ? 10.016 7.996 -1.21 1 93.94 333 TYR B O 1
ATOM 5527 N N . ILE B 1 334 ? 10.078 10.258 -1.021 1 90.69 334 ILE B N 1
ATOM 5528 C CA . ILE B 1 334 ? 9.172 10.445 -2.152 1 90.69 334 ILE B CA 1
ATOM 5529 C C . ILE B 1 334 ? 9.789 9.836 -3.41 1 90.69 334 ILE B C 1
ATOM 5531 O O . ILE B 1 334 ? 9.102 9.164 -4.184 1 90.69 334 ILE B O 1
ATOM 5535 N N . GLN B 1 335 ? 11.039 10.078 -3.596 1 85.75 335 GLN B N 1
ATOM 5536 C CA . GLN B 1 335 ? 11.742 9.5 -4.738 1 85.75 335 GLN B CA 1
ATOM 5537 C C . GLN B 1 335 ? 11.672 7.977 -4.719 1 85.75 335 GLN B C 1
ATOM 5539 O O . GLN B 1 335 ? 11.359 7.352 -5.734 1 85.75 335 GLN B O 1
ATOM 5544 N N . ASP B 1 336 ? 11.953 7.445 -3.619 1 85.31 336 ASP B N 1
ATOM 5545 C CA . ASP B 1 336 ? 11.906 5.992 -3.469 1 85.31 336 ASP B CA 1
ATOM 5546 C C . ASP B 1 336 ? 10.492 5.461 -3.689 1 85.31 336 ASP B C 1
ATOM 5548 O O . ASP B 1 336 ? 10.305 4.434 -4.348 1 85.31 336 ASP B O 1
ATOM 5552 N N . GLN B 1 337 ? 9.523 6.145 -3.082 1 88.31 337 GLN B N 1
ATOM 5553 C CA . GLN B 1 337 ? 8.125 5.746 -3.209 1 88.31 337 GLN B CA 1
ATOM 5554 C C . GLN B 1 337 ? 7.672 5.781 -4.664 1 88.31 337 GLN B C 1
ATOM 5556 O O . GLN B 1 337 ? 6.941 4.895 -5.117 1 88.31 337 GLN B O 1
ATOM 5561 N N . THR B 1 338 ? 8.047 6.793 -5.371 1 81.38 338 THR B N 1
ATOM 5562 C CA . THR B 1 338 ? 7.723 6.91 -6.789 1 81.38 338 THR B CA 1
ATOM 5563 C C . THR B 1 338 ? 8.383 5.797 -7.59 1 81.38 338 THR B C 1
ATOM 5565 O O . THR B 1 338 ? 7.809 5.285 -8.555 1 81.38 338 THR B O 1
ATOM 5568 N N . GLY B 1 339 ? 9.562 5.477 -7.211 1 74.94 339 GLY B N 1
ATOM 5569 C CA . GLY B 1 339 ? 10.234 4.352 -7.848 1 74.94 339 GLY B CA 1
ATOM 5570 C C . GLY B 1 339 ? 9.539 3.027 -7.594 1 74.94 339 GLY B C 1
ATOM 5571 O O . GLY B 1 339 ? 9.453 2.184 -8.492 1 74.94 339 GLY B O 1
ATOM 5572 N N . ARG B 1 340 ? 8.977 2.848 -6.484 1 78.5 340 ARG B N 1
ATOM 5573 C CA . ARG B 1 340 ? 8.352 1.599 -6.07 1 78.5 340 ARG B CA 1
ATOM 5574 C C . ARG B 1 340 ? 6.949 1.468 -6.66 1 78.5 340 ARG B C 1
ATOM 5576 O O . ARG B 1 340 ? 6.574 0.4 -7.148 1 78.5 340 ARG B O 1
ATOM 5583 N N . LEU B 1 341 ? 6.207 2.566 -6.609 1 81.81 341 LEU B N 1
ATOM 5584 C CA . LEU B 1 341 ? 4.777 2.457 -6.879 1 81.81 341 LEU B CA 1
ATOM 5585 C C . LEU B 1 341 ? 4.375 3.332 -8.062 1 81.81 341 LEU B C 1
ATOM 5587 O O . LEU B 1 341 ? 3.217 3.322 -8.484 1 81.81 341 LEU B O 1
ATOM 5591 N N . GLY B 1 342 ? 5.324 4.062 -8.57 1 71.38 342 GLY B N 1
ATOM 5592 C CA . GLY B 1 342 ? 5.02 5.039 -9.609 1 71.38 342 GLY B CA 1
ATOM 5593 C C . GLY B 1 342 ? 4.359 4.426 -10.828 1 71.38 342 GLY B C 1
ATOM 5594 O O . GLY B 1 342 ? 3.514 5.055 -11.469 1 71.38 342 GLY B O 1
ATOM 5595 N N . GLY B 1 343 ? 4.684 3.24 -11.102 1 67.5 343 GLY B N 1
ATOM 5596 C CA . GLY B 1 343 ? 4.129 2.584 -12.273 1 67.5 343 GLY B CA 1
ATOM 5597 C C . GLY B 1 343 ? 2.68 2.174 -12.094 1 67.5 343 GLY B C 1
ATOM 5598 O O . GLY B 1 343 ? 1.991 1.872 -13.07 1 67.5 343 GLY B O 1
ATOM 5599 N N . MET B 1 344 ? 2.223 2.164 -10.961 1 74.5 344 MET B N 1
ATOM 5600 C CA . MET B 1 344 ? 0.873 1.694 -10.672 1 74.5 344 MET B CA 1
ATOM 5601 C C . MET B 1 344 ? -0.079 2.867 -10.461 1 74.5 344 MET B C 1
ATOM 5603 O O . MET B 1 344 ? -1.289 2.73 -10.648 1 74.5 344 MET B O 1
ATOM 5607 N N . VAL B 1 345 ? 0.487 4.012 -10.109 1 76.94 345 VAL B N 1
ATOM 5608 C CA . VAL B 1 345 ? -0.388 5.109 -9.711 1 76.94 345 VAL B CA 1
ATOM 5609 C C . VAL B 1 345 ? -0.629 6.035 -10.906 1 76.94 345 VAL B C 1
ATOM 5611 O O . VAL B 1 345 ? 0.143 6.031 -11.867 1 76.94 345 VAL B O 1
ATOM 5614 N N . LYS B 1 346 ? -1.694 6.762 -10.805 1 69.31 346 LYS B N 1
ATOM 5615 C CA . LYS B 1 346 ? -2.064 7.707 -11.859 1 69.31 346 LYS B CA 1
ATOM 5616 C C . LYS B 1 346 ? -0.944 8.711 -12.109 1 69.31 346 LYS B C 1
ATOM 5618 O O . LYS B 1 346 ? -0.252 9.125 -11.18 1 69.31 346 LYS B O 1
ATOM 5623 N N . PRO B 1 347 ? -0.864 9.156 -13.305 1 64.25 347 PRO B N 1
ATOM 5624 C CA . PRO B 1 347 ? 0.17 10.133 -13.641 1 64.25 347 PRO B CA 1
ATOM 5625 C C . PRO B 1 347 ? 0.039 11.43 -12.836 1 64.25 347 PRO B C 1
ATOM 5627 O O . PRO B 1 347 ? 1.048 12.039 -12.477 1 64.25 347 PRO B O 1
ATOM 5630 N N . GLY B 1 348 ? -1.116 11.891 -12.578 1 66.5 348 GLY B N 1
ATOM 5631 C CA . GLY B 1 348 ? -1.313 13.078 -11.766 1 66.5 348 GLY B CA 1
ATOM 5632 C C . GLY B 1 348 ? -0.685 12.977 -10.391 1 66.5 348 GLY B C 1
ATOM 5633 O O . GLY B 1 348 ? -0.109 13.945 -9.891 1 66.5 348 GLY B O 1
ATOM 5634 N N . VAL B 1 349 ? -0.828 11.805 -9.836 1 73.19 349 VAL B N 1
ATOM 5635 C CA . VAL B 1 349 ? -0.211 11.555 -8.539 1 73.19 349 VAL B CA 1
ATOM 5636 C C . VAL B 1 349 ? 1.31 11.617 -8.664 1 73.19 349 VAL B C 1
ATOM 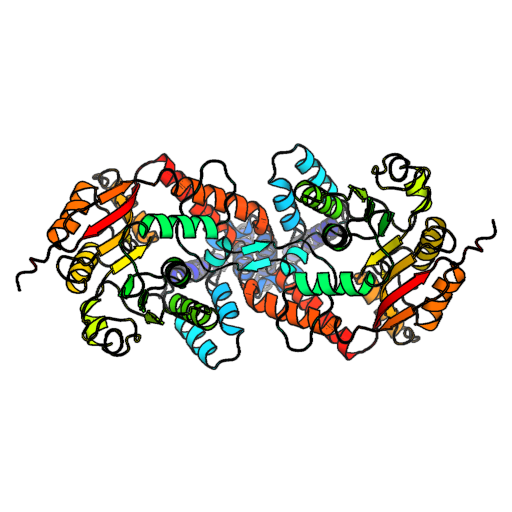5638 O O . VAL B 1 349 ? 1.981 12.266 -7.859 1 73.19 349 VAL B O 1
ATOM 5641 N N . GLN B 1 350 ? 1.818 11.047 -9.703 1 71.88 350 GLN B N 1
ATOM 5642 C CA . GLN B 1 350 ? 3.26 11.039 -9.938 1 71.88 350 GLN B CA 1
ATOM 5643 C C . GLN B 1 350 ? 3.799 12.461 -10.078 1 71.88 350 GLN B C 1
ATOM 5645 O O . GLN B 1 350 ? 4.824 12.805 -9.484 1 71.88 350 GLN B O 1
ATOM 5650 N N . TRP B 1 351 ? 3.129 13.234 -10.734 1 68.81 351 TRP B N 1
ATOM 5651 C CA . TRP B 1 351 ? 3.596 14.586 -11.016 1 68.81 351 TRP B CA 1
ATOM 5652 C C . TRP B 1 351 ? 3.537 15.453 -9.766 1 68.81 351 TRP B C 1
ATOM 5654 O O . TRP B 1 351 ? 4.438 16.25 -9.516 1 68.81 351 TRP B O 1
ATOM 5664 N N . SER B 1 352 ? 2.449 15.281 -9.086 1 74.81 352 SER B N 1
ATOM 5665 C CA . SER B 1 352 ? 2.311 16.047 -7.852 1 74.81 352 SER B CA 1
ATOM 5666 C C . SER B 1 352 ? 3.455 15.75 -6.887 1 74.81 352 SER B C 1
ATOM 5668 O O . SER B 1 352 ? 4.055 16.672 -6.328 1 74.81 352 SER B O 1
ATOM 5670 N N . PHE B 1 353 ? 3.785 14.531 -6.812 1 83.81 353 PHE B N 1
ATOM 5671 C CA . PHE B 1 353 ? 4.805 14.172 -5.836 1 83.81 353 PHE B CA 1
ATOM 5672 C C . PHE B 1 353 ? 6.203 14.391 -6.402 1 83.81 353 PHE B C 1
ATOM 5674 O O . PHE B 1 353 ? 7.16 14.586 -5.652 1 83.81 353 PHE B O 1
ATOM 5681 N N . TRP B 1 354 ? 6.312 14.367 -7.703 1 77.81 354 TRP B N 1
ATOM 5682 C CA . TRP B 1 354 ? 7.559 14.805 -8.32 1 77.81 354 TRP B CA 1
ATOM 5683 C C . TRP B 1 354 ? 7.82 16.281 -8.023 1 77.81 354 TRP B C 1
ATOM 5685 O O . TRP B 1 354 ? 8.93 16.656 -7.641 1 77.81 354 TRP B O 1
ATOM 5695 N N . GLY B 1 355 ? 6.816 17.078 -8.227 1 77.62 355 GLY B N 1
ATOM 5696 C CA . GLY B 1 355 ? 6.938 18.484 -7.887 1 77.62 355 GLY B CA 1
ATOM 5697 C C . GLY B 1 355 ? 7.293 18.719 -6.43 1 77.62 355 GLY B C 1
ATOM 5698 O O . GLY B 1 355 ? 8.156 19.547 -6.121 1 77.62 355 GLY B O 1
ATOM 5699 N N . LEU B 1 356 ? 6.629 17.984 -5.578 1 84.69 356 LEU B N 1
ATOM 5700 C CA . LEU B 1 356 ? 6.93 18.109 -4.156 1 84.69 356 LEU B CA 1
ATOM 5701 C C . LEU B 1 356 ? 8.375 17.703 -3.869 1 84.69 356 LEU B C 1
ATOM 5703 O O . LEU B 1 356 ? 9.062 18.375 -3.096 1 84.69 356 LEU B O 1
ATOM 5707 N N . HIS B 1 357 ? 8.805 16.594 -4.48 1 87.31 357 HIS B N 1
ATOM 5708 C CA . HIS B 1 357 ? 10.18 16.141 -4.344 1 87.31 357 HIS B CA 1
ATOM 5709 C C . HIS B 1 357 ? 11.172 17.234 -4.746 1 87.31 357 HIS B C 1
ATOM 5711 O O . HIS B 1 357 ? 12.094 17.547 -3.994 1 87.31 357 HIS B O 1
ATOM 5717 N N . LYS B 1 358 ? 10.992 17.844 -5.871 1 81.88 358 LYS B N 1
ATOM 5718 C CA . LYS B 1 358 ? 11.883 18.891 -6.363 1 81.88 358 LYS B CA 1
ATOM 5719 C C . LYS B 1 358 ? 11.828 20.125 -5.473 1 81.88 358 LYS B C 1
ATOM 5721 O O . LYS B 1 358 ? 12.852 20.75 -5.199 1 81.88 358 LYS B O 1
ATOM 5726 N N . GLY B 1 359 ? 10.656 20.484 -5.059 1 82.88 359 GLY B N 1
ATOM 5727 C CA . GLY B 1 359 ? 10.492 21.609 -4.156 1 82.88 359 GLY B CA 1
ATOM 5728 C C . GLY B 1 359 ? 11.219 21.422 -2.838 1 82.88 359 GLY B C 1
ATOM 5729 O O . GLY B 1 359 ? 11.875 22.344 -2.35 1 82.88 359 GLY B O 1
ATOM 5730 N N . LEU B 1 360 ? 11.094 20.25 -2.312 1 89.31 360 LEU B N 1
ATOM 5731 C CA . LEU B 1 360 ? 11.742 19.953 -1.04 1 89.31 360 LEU B CA 1
ATOM 5732 C C . LEU B 1 360 ? 13.258 19.984 -1.178 1 89.31 360 LEU B C 1
ATOM 5734 O O . LEU B 1 360 ? 13.953 20.5 -0.296 1 89.31 360 LEU B O 1
ATOM 5738 N N . LEU B 1 361 ? 13.75 19.438 -2.279 1 87.44 361 LEU B N 1
ATOM 5739 C CA . LEU B 1 361 ? 15.188 19.5 -2.506 1 87.44 361 LEU B CA 1
ATOM 5740 C C . LEU B 1 361 ? 15.664 20.938 -2.648 1 87.44 361 LEU B C 1
ATOM 5742 O O . LEU B 1 361 ? 16.734 21.297 -2.137 1 87.44 361 LEU B O 1
ATOM 5746 N N . TRP B 1 362 ? 14.93 21.688 -3.344 1 82.31 362 TRP B N 1
ATOM 5747 C CA . TRP B 1 362 ? 15.258 23.094 -3.49 1 82.31 362 TRP B CA 1
ATOM 5748 C C . TRP B 1 362 ? 15.281 23.797 -2.135 1 82.31 362 TRP B C 1
ATOM 5750 O O . TRP B 1 362 ? 16.188 24.594 -1.853 1 82.31 362 TRP B O 1
ATOM 5760 N N . LEU B 1 363 ? 14.289 23.5 -1.313 1 83.06 363 LEU B N 1
ATOM 5761 C CA . LEU B 1 363 ? 14.234 24.078 0.021 1 83.06 363 LEU B CA 1
ATOM 5762 C C . LEU B 1 363 ? 15.453 23.688 0.843 1 83.06 363 LEU B C 1
ATOM 5764 O O . LEU B 1 363 ? 16.016 24.516 1.559 1 83.06 363 LEU B O 1
ATOM 5768 N N . ASP B 1 364 ? 15.82 22.438 0.749 1 87.31 364 ASP B N 1
ATOM 5769 C CA . ASP B 1 364 ? 16.969 21.953 1.512 1 87.31 364 ASP B CA 1
ATOM 5770 C C . ASP B 1 364 ? 18.266 22.625 1.057 1 87.31 364 ASP B C 1
ATOM 5772 O O . ASP B 1 364 ? 19.109 22.953 1.88 1 87.31 364 ASP B O 1
ATOM 5776 N N . ARG B 1 365 ? 18.406 22.844 -0.176 1 84.56 365 ARG B N 1
ATOM 5777 C CA . ARG B 1 365 ? 19.641 23.391 -0.738 1 84.56 365 ARG B CA 1
ATOM 5778 C C . ARG B 1 365 ? 19.719 24.891 -0.533 1 84.56 365 ARG B C 1
ATOM 5780 O O . ARG B 1 365 ? 20.781 25.438 -0.249 1 84.56 365 ARG B O 1
ATOM 5787 N N . SER B 1 366 ? 18.594 25.562 -0.721 1 78.88 366 SER B N 1
ATOM 5788 C CA . SER B 1 366 ? 18.578 27.016 -0.669 1 78.88 366 SER B CA 1
ATOM 5789 C C . SER B 1 366 ? 18.75 27.516 0.76 1 78.88 366 SER B C 1
ATOM 5791 O O . SER B 1 366 ? 19.156 28.672 0.976 1 78.88 366 SER B O 1
ATOM 5793 N N . LYS B 1 367 ? 18.375 26.75 1.705 1 85.5 367 LYS B N 1
ATOM 5794 C CA . LYS B 1 367 ? 18.391 27.109 3.121 1 85.5 367 LYS B CA 1
ATOM 5795 C C . LYS B 1 367 ? 17.594 28.375 3.383 1 85.5 367 LYS B C 1
ATOM 5797 O O . LYS B 1 367 ? 18 29.234 4.164 1 85.5 367 LYS B O 1
ATOM 5802 N N . TRP B 1 368 ? 16.453 28.484 2.658 1 85.75 368 TRP B N 1
ATOM 5803 C CA . TRP B 1 368 ? 15.57 29.625 2.793 1 85.75 368 TRP B CA 1
ATOM 5804 C C . TRP B 1 368 ? 14.672 29.484 4.02 1 85.75 368 TRP B C 1
ATOM 5806 O O . TRP B 1 368 ? 14.18 30.484 4.555 1 85.75 368 TRP B O 1
ATOM 5816 N N . LEU B 1 369 ? 14.43 28.266 4.371 1 93.06 369 LEU B N 1
ATOM 5817 C CA . LEU B 1 369 ? 13.484 28.031 5.453 1 93.06 369 LEU B CA 1
ATOM 5818 C C . LEU B 1 369 ? 14.117 27.188 6.559 1 93.06 369 LEU B C 1
ATOM 5820 O O . LEU B 1 369 ? 14.969 26.328 6.285 1 93.06 369 LEU B O 1
ATOM 5824 N N . HIS B 1 370 ? 13.773 27.547 7.754 1 95.81 370 HIS B N 1
ATOM 5825 C CA . HIS B 1 370 ? 13.984 26.641 8.883 1 95.81 370 HIS B CA 1
ATOM 5826 C C . HIS B 1 370 ? 12.727 25.828 9.18 1 95.81 370 HIS B C 1
ATOM 5828 O O . HIS B 1 370 ? 11.609 26.328 9.055 1 95.81 370 HIS B O 1
ATOM 5834 N N . PHE B 1 371 ? 12.969 24.594 9.406 1 97.56 371 PHE B N 1
ATOM 5835 C CA . PHE B 1 371 ? 11.953 23.781 10.078 1 97.56 371 PHE B CA 1
ATOM 5836 C C . PHE B 1 371 ? 12.281 23.641 11.562 1 97.56 371 PHE B C 1
ATOM 5838 O O . PHE B 1 371 ? 13.359 23.156 11.922 1 97.56 371 PHE B O 1
ATOM 5845 N N . VAL B 1 372 ? 11.359 24.047 12.43 1 98.44 372 VAL B N 1
ATOM 5846 C CA . VAL B 1 372 ? 11.758 24.203 13.828 1 98.44 372 VAL B CA 1
ATOM 5847 C C . VAL B 1 372 ? 10.805 23.406 14.727 1 98.44 372 VAL B C 1
ATOM 5849 O O . VAL B 1 372 ? 9.641 23.203 14.375 1 98.44 372 VAL B O 1
ATOM 5852 N N . VAL B 1 373 ? 11.32 22.938 15.781 1 98.69 373 VAL B N 1
ATOM 5853 C CA . VAL B 1 373 ? 10.539 22.453 16.922 1 98.69 373 VAL B CA 1
ATOM 5854 C C . VAL B 1 373 ? 10.5 23.531 18 1 98.69 373 VAL B C 1
ATOM 5856 O O . VAL B 1 373 ? 11.539 24.047 18.406 1 98.69 373 VAL B O 1
ATOM 5859 N N . VAL B 1 374 ? 9.344 23.875 18.469 1 98.75 374 VAL B N 1
ATOM 5860 C CA . VAL B 1 374 ? 9.133 24.953 19.422 1 98.75 374 VAL B CA 1
ATOM 5861 C C . VAL B 1 374 ? 8.461 24.422 20.688 1 98.75 374 VAL B C 1
ATOM 5863 O O . VAL B 1 374 ? 7.453 23.703 20.609 1 98.75 374 VAL B O 1
ATOM 5866 N N . LYS B 1 375 ? 8.992 24.734 21.828 1 98.69 375 LYS B N 1
ATOM 5867 C CA . LYS B 1 375 ? 8.375 24.453 23.125 1 98.69 375 LYS B CA 1
ATOM 5868 C C . LYS B 1 375 ? 8.367 25.688 24 1 98.69 375 LYS B C 1
ATOM 5870 O O . LYS B 1 375 ? 9.32 26.469 24 1 98.69 375 LYS B O 1
ATOM 5875 N N . ALA B 1 376 ? 7.285 25.891 24.656 1 98.62 376 ALA B N 1
ATOM 5876 C CA . ALA B 1 376 ? 7.16 27.062 25.531 1 98.62 376 ALA B CA 1
ATOM 5877 C C . ALA B 1 376 ? 6.145 26.797 26.641 1 98.62 376 ALA B C 1
ATOM 5879 O O . ALA B 1 376 ? 5.383 25.828 26.578 1 98.62 376 ALA B O 1
ATOM 5880 N N . ARG B 1 377 ? 6.23 27.594 27.641 1 98.25 377 ARG B N 1
ATOM 5881 C CA . ARG B 1 377 ? 5.289 27.547 28.75 1 98.25 377 ARG B CA 1
ATOM 5882 C C . ARG B 1 377 ? 4.438 28.812 28.797 1 98.25 377 ARG B C 1
ATOM 5884 O O . ARG B 1 377 ? 4.926 29.906 28.516 1 98.25 377 ARG B O 1
ATOM 5891 N N . ASN B 1 378 ? 3.195 28.625 29.141 1 96.75 378 ASN B N 1
ATOM 5892 C CA . ASN B 1 378 ? 2.322 29.781 29.297 1 96.75 378 ASN B CA 1
ATOM 5893 C C . ASN B 1 378 ? 2.713 30.609 30.516 1 96.75 378 ASN B C 1
ATOM 5895 O O . ASN B 1 378 ? 2.758 30.094 31.641 1 96.75 378 ASN B O 1
ATOM 5899 N N . GLY B 1 379 ? 3.115 31.984 30.344 1 91.38 379 GLY B N 1
ATOM 5900 C CA . GLY B 1 379 ? 3.605 32.844 31.406 1 91.38 379 GLY B CA 1
ATOM 5901 C C . GLY B 1 379 ? 2.494 33.5 32.188 1 91.38 379 GLY B C 1
ATOM 5902 O O . GLY B 1 379 ? 2.744 34.094 33.25 1 91.38 379 GLY B O 1
ATOM 5903 N N . ALA B 1 380 ? 1.449 33.188 32.906 1 71.12 380 ALA B N 1
ATOM 5904 C CA . ALA B 1 380 ? 0.357 33.594 33.781 1 71.12 380 ALA B CA 1
ATOM 5905 C C . ALA B 1 380 ? -0.029 35.062 33.5 1 71.12 380 ALA B C 1
ATOM 5907 O O . ALA B 1 380 ? -1.109 35.5 33.906 1 71.12 380 ALA B O 1
ATOM 5908 N N . SER B 1 381 ? 0.808 35.938 33 1 56.34 381 SER B N 1
ATOM 5909 C CA . SER B 1 381 ? 0.498 37.344 33.219 1 56.34 381 SER B CA 1
ATOM 5910 C C . SER B 1 381 ? -0.677 37.781 32.344 1 56.34 381 SER B C 1
ATOM 5912 O O . SER B 1 381 ? -0.578 38.781 31.609 1 56.34 381 SER B O 1
ATOM 5914 N N . HIS B 1 382 ? -1.473 36.969 31.828 1 48.69 382 HIS B N 1
ATOM 5915 C CA . HIS B 1 382 ? -2.447 37.625 30.969 1 48.69 382 HIS B CA 1
ATOM 5916 C C . HIS B 1 382 ? -3.309 38.594 31.766 1 48.69 382 HIS B C 1
ATOM 5918 O O . HIS B 1 382 ? -3.896 38.219 32.781 1 48.69 382 HIS B O 1
ATOM 5924 N N . HIS B 1 383 ? -2.736 39.812 31.969 1 37.69 383 HIS B N 1
ATOM 5925 C CA . HIS B 1 383 ? -3.553 40.875 32.531 1 37.69 383 HIS B CA 1
ATOM 5926 C C . HIS B 1 383 ? -4.953 40.875 31.922 1 37.69 383 HIS B C 1
ATOM 5928 O O . HIS B 1 383 ? -5.105 40.938 30.703 1 37.69 383 HIS B O 1
ATOM 5934 N N . VAL B 1 384 ? -5.828 40.156 32.5 1 33.12 384 VAL B N 1
ATOM 5935 C CA . VAL B 1 384 ? -7.141 40.781 32.312 1 33.12 384 VAL B CA 1
ATOM 5936 C C . VAL B 1 384 ? -7.105 42.219 32.781 1 33.12 384 VAL B C 1
ATOM 5938 O O . VAL B 1 384 ? -6.504 42.531 33.781 1 33.12 384 VAL B O 1
#

Solvent-accessible surface area (backbone atoms only — not comparable to full-atom values): 39327 Å² total; per-residue (Å²): 126,60,60,60,60,49,49,21,50,45,45,51,44,44,51,49,45,48,50,56,63,49,51,72,76,67,46,86,79,42,55,63,52,40,27,48,48,12,19,42,48,10,18,19,36,34,45,35,92,62,14,64,64,46,11,66,68,61,64,31,58,72,83,59,56,39,51,19,42,46,37,47,61,35,66,58,88,59,86,61,39,61,55,48,51,60,49,53,76,38,94,59,89,70,58,35,50,54,43,65,67,25,51,42,73,80,54,52,61,81,62,68,28,38,40,66,86,94,52,94,69,58,57,67,56,18,34,48,43,36,52,46,67,42,56,53,91,67,78,71,33,48,50,30,32,34,36,30,44,44,44,56,34,32,47,63,57,56,48,48,36,71,74,42,27,22,9,29,37,40,31,27,22,74,48,56,54,32,44,50,49,17,51,54,50,53,72,73,45,89,54,80,69,32,46,76,46,78,44,73,40,54,68,57,44,45,68,60,50,50,70,76,40,57,56,75,58,69,66,55,44,92,53,33,62,86,85,45,86,47,27,43,31,39,37,27,58,63,37,46,41,47,37,79,35,34,62,54,28,47,37,46,51,43,69,42,27,28,69,56,68,6,34,41,28,25,29,38,56,32,25,60,46,79,76,57,81,50,70,69,48,36,50,49,50,52,50,54,32,52,75,65,57,27,47,67,87,42,61,29,39,64,68,57,47,52,45,47,44,46,74,34,40,41,34,79,73,42,78,43,79,49,40,90,27,20,33,52,42,42,22,50,48,45,52,51,48,44,41,38,44,40,58,46,34,27,66,68,59,50,48,53,48,48,51,49,26,53,50,26,44,48,42,54,71,66,51,47,53,35,30,31,38,37,38,31,29,26,50,52,72,74,75,122,126,58,62,63,60,52,50,40,50,45,46,53,43,44,51,48,43,49,51,55,64,54,48,73,79,68,48,85,77,44,53,62,52,41,27,47,48,12,19,42,48,9,18,18,37,34,47,37,92,61,15,63,63,47,13,66,69,54,50,30,60,70,82,60,56,37,50,19,40,47,36,47,60,35,65,57,87,58,86,59,37,63,56,48,52,60,48,52,75,39,94,57,88,67,56,33,48,52,44,66,66,25,52,43,72,80,50,53,60,81,62,67,28,38,37,65,84,93,51,92,70,58,59,68,57,17,34,48,44,35,52,46,67,42,56,53,94,68,77,71,33,51,51,29,32,34,37,32,44,44,44,56,34,31,49,63,56,55,48,47,37,72,74,42,27,22,10,29,37,41,31,28,23,73,47,56,56,32,43,52,49,17,51,54,51,53,73,73,45,89,52,79,70,31,45,77,46,77,44,76,41,53,70,57,44,46,68,60,50,50,69,73,39,55,56,77,57,68,67,55,46,91,54,33,62,87,84,45,84,48,26,44,31,39,36,26,55,63,36,48,42,47,36,79,36,34,62,56,28,46,37,47,50,44,70,43,26,29,70,56,68,6,32,40,26,24,30,39,58,34,25,61,49,79,77,58,82,48,69,67,48,36,51,48,49,52,49,53,32,51,74,67,56,26,48,66,87,42,61,30,38,64,67,57,47,52,47,46,43,48,73,35,40,41,34,80,73,43,78,42,80,48,39,89,28,20,32,52,42,41,22,50,49,44,54,51,48,42,40,38,43,40,58,45,33,26,65,70,59,48,49,54,47,47,50,49,27,53,51,26,44,48,44,54,71,65,51,49,53,35,30,31,37,36,38,30,28,25,50,53,72,72,76,122

Nearest PDB structures (foldseek):
  6gkz-assembly1_A  TM=6.903E-01  e=1.287E-10  Coptis japonica
  6p3o-assembly1_A-2  TM=6.876E-01  e=3.051E-10  Glaucium flavum
  6p3n-assembly1_A-2  TM=6.844E-01  e=4.069E-10  Glaucium flavum
  6p3m-assembly1_A-2  TM=6.697E-01  e=1.818E-10  Glaucium flavum
  5kpg-assembly1_A  TM=6.759E-01  e=1.082E-09  Thalictrum flavum subsp. glaucum

Organism: Mortierella alpina (NCBI:txid64518)

Foldseek 3Di:
DPVVVVVVCVVLCVLVVVLVVVPPCCPVVCVVSVVVSVVVVLVVCCVPPNNVVVCVVVVHDDDDLLQLALLQVPPPDDPCSVVVVVVSVPPDPPRVNCVVVVDDDPDDDDALFFADPPDDDDPVNRSLVQLCVQCPPLPAALQFEEEEEACFLQSSVLSCLVVHVHQEYEYEHQDVVSQVNNVVVVVVDDRPSYYYHYYYDALLCVVVVCVVCVCSQVVTGPSYDPPDQAGQEYEYERPQQLHPHSLSSLLVNLVRHPAPRRKYKYWYKEFQDDQDDDPVSNVVVCVVCVVVNGDVVRHHHPVVVVVSNVVSQWAPKDKAFRLLRGLQRSLVVLVSVCSNRVSPDDVVVSVVSVVSSVVSVCCSVVVGMTTIIIMTGHHNPPPD/DDVVVVVVCVVLCVLVVVLVVVPPVCPPVCVVSVVVSVVVVLVVCCVPPNNVVVCVVVVNDDDDLQQLALLQVPPPDDPCSVVSVVVSPPPDVPRVNCVVVVDDDPDDDDALFFFDPPDDDDPVNRSLRQLCVQCPPLPAALQFEEEEEACFLQSSVLSCLVVHVHQEYEYEAQDVVSQVNNVVVVVVDDRPSYYYHYYYDALLCVVVVCVVCVCSLVVTGPSYDPPDQAGQEYEYERPQQLHPHSLSSLLVNLVRHPAPRRKYKYWYKEFCDDQDDDPVSNVVVCVVCVVVNGDPVRHHHPVVVVVSNVVSQWAPKDKAFRLLRGLQRSLVVLVSVCSNRVSPDDVVVSVVSVVSSVVSVCCSVVVGMTTIIIMTGHHNPPPD